Protein AF-0000000087553333 (afdb_homodimer)

InterPro domains:
  IPR002347 Short-chain dehydrogenase/reductase SDR [PF00106] (8-199)
  IPR002347 Short-chain dehydrogenase/reductase SDR [PR00080] (83-94)
  IPR002347 Short-chain dehydrogenase/reductase SDR [PR00080] (135-143)
  IPR002347 Short-chain dehydrogenase/reductase SDR [PR00080] (155-174)
  IPR002347 Short-chain dehydrogenase/reductase SDR [PR00081] (9-26)
  IPR002347 Short-chain dehydrogenase/reductase SDR [PR00081] (83-94)
  IPR002347 Short-chain dehydrogenase/reductase SDR [PR00081] (129-145)
  IPR002347 Short-chain dehydrogenase/reductase SDR [PR00081] (155-174)
  IPR002347 Short-chain dehydrogenase/reductase SDR [PR00081] (176-193)
  IPR020904 Short-chain dehydrogenase/reductase, conserved site [PS00061] (142-170)
  IPR036291 NAD(P)-binding domain superfamily [SSF51735] (5-222)

Organism: NCBI:txid2305228

Radius of gyration: 23.58 Å; Cα contacts (8 Å, |Δi|>4): 1112; chains: 2; bounding box: 52×74×51 Å

pLDDT: mean 94.12, std 8.1, range [45.5, 98.94]

Secondary structure (DSSP, 8-state):
--TTTTT-EEEESS-SSHHHHHHHHHHHHTT-EEEEEES-HHHHHHHHHHHTTT-S-EEEEE--TT-HHHHHHHHHHHHHHHS---EEEE---------TTT--HHHHHHHIIIIIIHHHHHHHHHHHHHHHHT-EEEEE--GGGT---TT-HHHHHHHHHHHHHHHHHHHHHGGGT-EEEEEEE--B-SS-TT----GGGTTSBPHHHHHHHHHHHHHS-TT----EEEE--SS---/--TTTTT-EEEESS-SSHHHHHHHHHHHHTT-EEEEEES-HHHHHHHHHHHTTT-S-EEEEE--TT-HHHHHHHHHHHHHHHS---EEEE---------TTT--HHHHHHHIIIIIIHHHHHHHHHHHHHHHHT-EEEEE--GGGT---TT-HHHHHHHHHHHHHHHHHHHHHGGGT-EEEEEEE--B-SS-TT----GGGTTSBPHHHHHHHHHHHHHS-TT----EEEE--SS---

Foldseek 3Di:
DPPVQALAEEEEEPLLWFLNVLLLLLSLLVHYQYEYEDADPVSQVVSQVVSVVSPVSYHYAHAQLLDLVRLLVSLVVRCVRSVAHAEYEYEWAAADFAAPVPQDPVNLCRGQSGLAVSLVSNCVNCVVRNLVNLHEYEYEAAVLLVDPDHSRVSNSVSRVNNLVVQLVVQVVCVVSNYATAYEHEYDEQICGPNDHGDPVCVQWHYSNNSNVVVVVQSPDDSVDGNRYHYHTRPDPDD/DPPVQALAEEEEEPLLWFLNVLLLLLSLLVHYQYEYEDADPVSQVVSQVVSVVSPVSYHYAHAQLLDLVRLLVSQVVRCVRSVAHAEYEYEWAAADFAAPVPQDPVNLCRGQSGLAVSLVSNCVNCVVRNLVNLHEYEYEAAVLLVDPDHSRVSNSVSRVNNLVVQLVVQVVCVVSNYATAYEHEYDEQICGPNDHGDPVCVQWHYSNNSNVVVVVQSPDDSVDGNRYHYHTRPDPDD

Structure (mmCIF, N/CA/C/O backbone):
data_AF-0000000087553333-model_v1
#
loop_
_entity.id
_entity.type
_entity.pdbx_description
1 polymer 'SDR family oxidoreductase'
#
loop_
_atom_site.group_PDB
_atom_site.id
_atom_site.type_symbol
_atom_site.label_atom_id
_atom_site.label_alt_id
_atom_site.label_comp_id
_atom_site.label_asym_id
_atom_site.label_entity_id
_atom_site.label_seq_id
_atom_site.pdbx_PDB_ins_code
_atom_site.Cartn_x
_atom_site.Cartn_y
_atom_site.Cartn_z
_atom_site.occupancy
_atom_site.B_iso_or_equiv
_atom_site.auth_seq_id
_atom_site.auth_comp_id
_atom_site.auth_asym_id
_atom_site.auth_atom_id
_atom_site.pdbx_PDB_model_num
ATOM 1 N N . MET A 1 1 ? -0.282 39.25 6.809 1 45.62 1 MET A N 1
ATOM 2 C CA . MET A 1 1 ? -0.593 37.875 7.137 1 45.62 1 MET A CA 1
ATOM 3 C C . MET A 1 1 ? -1.975 37.469 6.621 1 45.62 1 MET A C 1
ATOM 5 O O . MET A 1 1 ? -2.908 38.281 6.668 1 45.62 1 MET A O 1
ATOM 9 N N . ASN A 1 2 ? -2.066 36.531 5.566 1 55 2 ASN A N 1
ATOM 10 C CA . ASN A 1 2 ? -3.381 36.281 4.988 1 55 2 ASN A CA 1
ATOM 11 C C . ASN A 1 2 ? -4.391 35.875 6.062 1 55 2 ASN A C 1
ATOM 13 O O . ASN A 1 2 ? -4.172 34.938 6.812 1 55 2 ASN A O 1
ATOM 17 N N . GLY A 1 3 ? -5.234 36.781 6.453 1 69.81 3 GLY A N 1
ATOM 18 C CA . GLY A 1 3 ? -6.258 36.719 7.488 1 69.81 3 GLY A CA 1
ATOM 19 C C . GLY A 1 3 ? -7.004 35.406 7.523 1 69.81 3 GLY A C 1
ATOM 20 O O . GLY A 1 3 ? -7.496 35 8.578 1 69.81 3 GLY A O 1
ATOM 21 N N . MET A 1 4 ? -6.918 34.625 6.441 1 77.81 4 MET A N 1
ATOM 22 C CA . MET A 1 4 ? -7.719 33.406 6.352 1 77.81 4 MET A CA 1
ATOM 23 C C . MET A 1 4 ? -7.062 32.281 7.125 1 77.81 4 MET A C 1
ATOM 25 O O . MET A 1 4 ? -7.75 31.391 7.633 1 77.81 4 MET A O 1
ATOM 29 N N . LEU A 1 5 ? -5.773 32.312 7.367 1 89.62 5 LEU A N 1
ATOM 30 C CA . LEU A 1 5 ? -5.051 31.203 7.992 1 89.62 5 LEU A CA 1
ATOM 31 C C . LEU A 1 5 ? -4.754 31.516 9.461 1 89.62 5 LEU A C 1
ATOM 33 O O . LEU A 1 5 ? -4.305 30.641 10.203 1 89.62 5 LEU A O 1
ATOM 37 N N . LYS A 1 6 ? -5.078 32.75 9.82 1 88.19 6 LYS A N 1
ATOM 38 C CA . LYS A 1 6 ? -4.793 33.125 11.195 1 88.19 6 LYS A CA 1
ATOM 39 C C . LYS A 1 6 ? -5.645 32.344 12.18 1 88.19 6 LYS A C 1
ATOM 41 O O . LYS A 1 6 ? -6.832 32.125 11.938 1 88.19 6 LYS A O 1
ATOM 46 N N . ASN A 1 7 ? -5.074 31.859 13.297 1 89.25 7 ASN A N 1
ATOM 47 C CA . ASN A 1 7 ? -5.684 31.141 14.414 1 89.25 7 ASN A CA 1
ATOM 48 C C . ASN A 1 7 ? -6.062 29.703 14.023 1 89.25 7 ASN A C 1
ATOM 50 O O . ASN A 1 7 ? -6.871 29.062 14.695 1 89.25 7 ASN A O 1
ATOM 54 N N . LYS A 1 8 ? -5.613 29.297 12.805 1 97.69 8 LYS A N 1
ATOM 55 C CA . LYS A 1 8 ? -5.793 27.891 12.453 1 97.69 8 LYS A CA 1
ATOM 56 C C . LYS A 1 8 ? -4.707 27.031 13.078 1 97.69 8 LYS A C 1
ATOM 58 O O . LYS A 1 8 ? -3.666 27.531 13.5 1 97.69 8 LYS A O 1
ATOM 63 N N . VAL A 1 9 ? -5 25.75 13.242 1 98.75 9 VAL A N 1
ATOM 64 C CA . VAL A 1 9 ? -4.102 24.812 13.898 1 98.75 9 VAL A CA 1
ATOM 65 C C . VAL A 1 9 ? -3.818 23.625 12.977 1 98.75 9 VAL A C 1
ATOM 67 O O . VAL A 1 9 ? -4.738 23.062 12.375 1 98.75 9 VAL A O 1
ATOM 70 N N . ALA A 1 10 ? -2.521 23.266 12.883 1 98.88 10 ALA A N 1
ATOM 71 C CA . ALA A 1 10 ? -2.107 22.125 12.07 1 98.88 10 ALA A CA 1
ATOM 72 C C . ALA A 1 10 ? -1.373 21.094 12.914 1 98.88 10 ALA A C 1
ATOM 74 O O . ALA A 1 10 ? -0.701 21.438 13.891 1 98.88 10 ALA A O 1
ATOM 75 N N . TYR A 1 11 ? -1.545 19.844 12.594 1 98.94 11 TYR A N 1
ATOM 76 C CA . TYR A 1 11 ? -0.734 18.734 13.102 1 98.94 11 TYR A CA 1
ATOM 77 C C . TYR A 1 11 ? 0.062 18.094 11.977 1 98.94 11 TYR A C 1
ATOM 79 O O . TYR A 1 11 ? -0.5 17.719 10.938 1 98.94 11 TYR A O 1
ATOM 87 N N . ILE A 1 12 ? 1.366 17.984 12.133 1 98.94 12 ILE A N 1
ATOM 88 C CA . ILE A 1 12 ? 2.268 17.453 11.125 1 98.94 12 ILE A CA 1
ATOM 89 C C . ILE A 1 12 ? 3.057 16.281 11.711 1 98.94 12 ILE A C 1
ATOM 91 O O . ILE A 1 12 ? 3.768 16.438 12.703 1 98.94 12 ILE A O 1
ATOM 95 N N . THR A 1 13 ? 2.949 15.102 11.078 1 98.88 13 THR A N 1
ATOM 96 C CA . THR A 1 13 ? 3.777 13.977 11.5 1 98.88 13 THR A CA 1
ATOM 97 C C . THR A 1 13 ? 5.148 14.039 10.836 1 98.88 13 THR A C 1
ATOM 99 O O . THR A 1 13 ? 5.27 14.477 9.688 1 98.88 13 THR A O 1
ATOM 102 N N . GLY A 1 14 ? 6.164 13.555 11.578 1 97.69 14 GLY A N 1
ATOM 103 C CA . GLY A 1 14 ? 7.516 13.617 11.039 1 97.69 14 GLY A CA 1
ATOM 104 C C . GLY A 1 14 ? 8.016 15.039 10.844 1 97.69 14 GLY A C 1
ATOM 105 O O . GLY A 1 14 ? 8.562 15.367 9.781 1 97.69 14 GLY A O 1
ATOM 106 N N . GLY A 1 15 ? 7.789 15.922 11.805 1 96.88 15 GLY A N 1
ATOM 107 C CA . GLY A 1 15 ? 8.055 17.328 11.617 1 96.88 15 GLY A CA 1
ATOM 108 C C . GLY A 1 15 ? 9.398 17.766 12.164 1 96.88 15 GLY A C 1
ATOM 109 O O . GLY A 1 15 ? 9.688 18.969 12.25 1 96.88 15 GLY A O 1
ATOM 110 N N . THR A 1 16 ? 10.32 16.797 12.578 1 96 16 THR A N 1
ATOM 111 C CA . THR A 1 16 ? 11.547 17.156 13.273 1 96 16 THR A CA 1
ATOM 112 C C . THR A 1 16 ? 12.641 17.531 12.289 1 96 16 THR A C 1
ATOM 114 O O . THR A 1 16 ? 13.641 18.141 12.664 1 96 16 THR A O 1
ATOM 117 N N . LYS A 1 17 ? 12.523 17.125 11.039 1 93.44 17 LYS A N 1
ATOM 118 C CA . LYS A 1 17 ? 13.531 17.422 10.031 1 93.44 17 LYS A CA 1
ATOM 119 C C . LYS A 1 17 ? 12.945 17.344 8.625 1 93.44 17 LYS A C 1
ATOM 121 O O . LYS A 1 17 ? 11.766 17.016 8.461 1 93.44 17 LYS A O 1
ATOM 126 N N . GLY A 1 18 ? 13.734 17.812 7.703 1 94 18 GLY A N 1
ATOM 127 C CA . GLY A 1 18 ? 13.398 17.609 6.301 1 94 18 GLY A CA 1
ATOM 128 C C . GLY A 1 18 ? 12.117 18.312 5.887 1 94 18 GLY A C 1
ATOM 129 O O . GLY A 1 18 ? 11.914 19.484 6.195 1 94 18 GLY A O 1
ATOM 130 N N . ILE A 1 19 ? 11.328 17.609 5.137 1 94.62 19 ILE A N 1
ATOM 131 C CA . ILE A 1 19 ? 10.102 18.156 4.547 1 94.62 19 ILE A CA 1
ATOM 132 C C . ILE A 1 19 ? 9.164 18.641 5.652 1 94.62 19 ILE A C 1
ATOM 134 O O . ILE A 1 19 ? 8.664 19.75 5.605 1 94.62 19 ILE A O 1
ATOM 138 N N . GLY A 1 20 ? 8.969 17.766 6.684 1 97.38 20 GLY A N 1
ATOM 139 C CA . GLY A 1 20 ? 8.07 18.109 7.773 1 97.38 20 GLY A CA 1
ATOM 140 C C . GLY A 1 20 ? 8.477 19.375 8.516 1 97.38 20 GLY A C 1
ATOM 141 O O . GLY A 1 20 ? 7.637 20.203 8.844 1 97.38 20 GLY A O 1
ATOM 142 N N . PHE A 1 21 ? 9.75 19.469 8.758 1 97.31 21 PHE A N 1
ATOM 143 C CA . PHE A 1 21 ? 10.273 20.656 9.414 1 97.31 21 PHE A CA 1
ATOM 144 C C . PHE A 1 21 ? 10.039 21.906 8.562 1 97.31 21 PHE A C 1
ATOM 146 O O . PHE A 1 21 ? 9.617 22.938 9.078 1 97.31 21 PHE A O 1
ATOM 153 N N . GLY A 1 22 ? 10.336 21.797 7.273 1 96.56 22 GLY A N 1
ATOM 154 C CA . GLY A 1 22 ? 10.133 22.906 6.352 1 96.56 22 GLY A CA 1
ATOM 155 C C . GLY A 1 22 ? 8.68 23.359 6.277 1 96.56 22 GLY A C 1
ATOM 156 O O . GLY A 1 22 ? 8.406 24.562 6.273 1 96.56 22 GLY A O 1
ATOM 157 N N . ILE A 1 23 ? 7.762 22.391 6.227 1 97.69 23 ILE A N 1
ATOM 158 C CA . ILE A 1 23 ? 6.34 22.719 6.199 1 97.69 23 ILE A CA 1
ATOM 159 C C . ILE A 1 23 ? 5.949 23.438 7.496 1 97.69 23 ILE A C 1
ATOM 161 O O . ILE A 1 23 ? 5.277 24.469 7.473 1 97.69 23 ILE A O 1
ATOM 165 N N . THR A 1 24 ? 6.398 22.875 8.641 1 98.25 24 THR A N 1
ATOM 166 C CA . THR A 1 24 ? 6.09 23.453 9.945 1 98.25 24 THR A CA 1
ATOM 167 C C . THR A 1 24 ? 6.551 24.906 10.008 1 98.25 24 THR A C 1
ATOM 169 O O . THR A 1 24 ? 5.785 25.797 10.398 1 98.25 24 THR A O 1
ATOM 172 N N . LYS A 1 25 ? 7.75 25.141 9.586 1 97.88 25 LYS A N 1
ATOM 173 C CA . LYS A 1 25 ? 8.336 26.469 9.594 1 97.88 25 LYS A CA 1
ATOM 174 C C . LYS A 1 25 ? 7.473 27.453 8.812 1 97.88 25 LYS A C 1
ATOM 176 O O . LYS A 1 25 ? 7.113 28.531 9.32 1 97.88 25 LYS A O 1
ATOM 181 N N . VAL A 1 26 ? 7.129 27.094 7.59 1 97.38 26 VAL A N 1
ATOM 182 C CA . VAL A 1 26 ? 6.402 28 6.699 1 97.38 26 VAL A CA 1
ATOM 183 C C . VAL A 1 26 ? 5 28.25 7.25 1 97.38 26 VAL A C 1
ATOM 185 O O . VAL A 1 26 ? 4.484 29.375 7.176 1 97.38 26 VAL A O 1
ATOM 188 N N . LEU A 1 27 ? 4.348 27.219 7.828 1 98 27 LEU A N 1
ATOM 189 C CA . LEU A 1 27 ? 3.02 27.391 8.398 1 98 27 LEU A CA 1
ATOM 190 C C . LEU A 1 27 ? 3.061 28.344 9.586 1 98 27 LEU A C 1
ATOM 192 O O . LEU A 1 27 ? 2.199 29.219 9.711 1 98 27 LEU A O 1
ATOM 196 N N . LEU A 1 28 ? 4.09 28.219 10.461 1 97.44 28 LEU A N 1
ATOM 197 C CA . LEU A 1 28 ? 4.262 29.109 11.602 1 97.44 28 LEU A CA 1
ATOM 198 C C . LEU A 1 28 ? 4.441 30.547 11.125 1 97.44 28 LEU A C 1
ATOM 200 O O . LEU A 1 28 ? 3.834 31.469 11.68 1 97.44 28 LEU A O 1
ATOM 204 N N . GLU A 1 29 ? 5.199 30.688 10.094 1 96.25 29 GLU A N 1
ATOM 205 C CA . GLU A 1 29 ? 5.465 32 9.539 1 96.25 29 GLU A CA 1
ATOM 206 C C . GLU A 1 29 ? 4.195 32.625 8.969 1 96.25 29 GLU A C 1
ATOM 208 O O . GLU A 1 29 ? 4.117 33.844 8.797 1 96.25 29 GLU A O 1
ATOM 213 N N . ASN A 1 30 ? 3.215 31.828 8.695 1 95.88 30 ASN A N 1
ATOM 214 C CA . ASN A 1 30 ? 1.958 32.312 8.133 1 95.88 30 ASN A CA 1
ATOM 215 C C . ASN A 1 30 ? 0.86 32.375 9.188 1 95.88 30 ASN A C 1
ATOM 217 O O . ASN A 1 30 ? -0.324 32.469 8.859 1 95.88 30 ASN A O 1
ATOM 221 N N . GLY A 1 31 ? 1.227 32.25 10.477 1 96 31 GLY A N 1
ATOM 222 C CA . GLY A 1 31 ? 0.316 32.5 11.578 1 96 31 GLY A CA 1
ATOM 223 C C . GLY A 1 31 ? -0.474 31.297 12.016 1 96 31 GLY A C 1
ATOM 224 O O . GLY A 1 31 ? -1.429 31.406 12.781 1 96 31 GLY A O 1
ATOM 225 N N . ILE A 1 32 ? -0.147 30.156 11.492 1 97.94 32 ILE A N 1
ATOM 226 C CA . ILE A 1 32 ? -0.796 28.906 11.891 1 97.94 32 ILE A CA 1
ATOM 227 C C . ILE A 1 32 ? -0.095 28.328 13.117 1 97.94 32 ILE A C 1
ATOM 229 O O . ILE A 1 32 ? 1.137 28.328 13.188 1 97.94 32 ILE A O 1
ATOM 233 N N . SER A 1 33 ? -0.865 27.938 14.141 1 98.62 33 SER A N 1
ATOM 234 C CA . SER A 1 33 ? -0.304 27.141 15.227 1 98.62 33 SER A CA 1
ATOM 235 C C . SER A 1 33 ? -0.023 25.719 14.773 1 98.62 33 SER A C 1
ATOM 237 O O . SER A 1 33 ? -0.832 25.109 14.07 1 98.62 33 SER A O 1
ATOM 239 N N . VAL A 1 34 ? 1.156 25.188 15.172 1 98.88 34 VAL A N 1
ATOM 240 C CA . VAL A 1 34 ? 1.531 23.906 14.617 1 98.88 34 VAL A CA 1
ATOM 241 C C . VAL A 1 34 ? 1.974 22.969 15.734 1 98.88 34 VAL A C 1
ATOM 243 O O . VAL A 1 34 ? 2.855 23.297 16.531 1 98.88 34 VAL A O 1
ATOM 246 N N . ALA A 1 35 ? 1.304 21.844 15.859 1 98.94 35 ALA A N 1
ATOM 247 C CA . ALA A 1 35 ? 1.865 20.688 16.531 1 98.94 35 ALA A CA 1
ATOM 248 C C . ALA A 1 35 ? 2.57 19.766 15.547 1 98.94 35 ALA A C 1
ATOM 250 O O . ALA A 1 35 ? 2.076 19.531 14.438 1 98.94 35 ALA A O 1
ATOM 251 N N . PHE A 1 36 ? 3.76 19.312 15.914 1 98.88 36 PHE A N 1
ATOM 252 C CA . PHE A 1 36 ? 4.453 18.344 15.086 1 98.88 36 PHE A CA 1
ATOM 253 C C . PHE A 1 36 ? 4.938 17.172 15.922 1 98.88 36 PHE A C 1
ATOM 255 O O . PHE A 1 36 ? 5.082 17.281 17.141 1 98.88 36 PHE A O 1
ATOM 262 N N . SER A 1 37 ? 5.141 16.031 15.258 1 98.69 37 SER A N 1
ATOM 263 C CA . SER A 1 37 ? 5.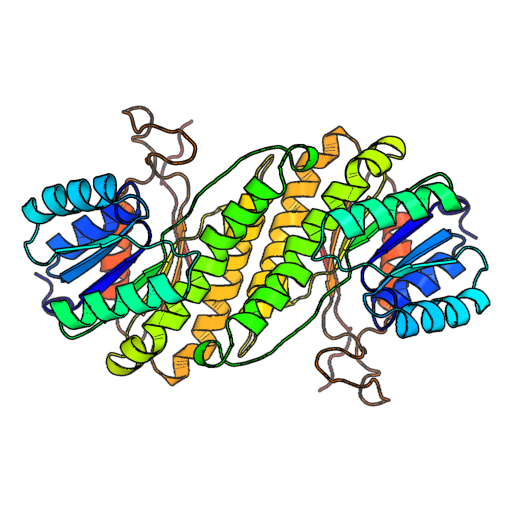582 14.859 16.016 1 98.69 37 SER A CA 1
ATOM 264 C C . SER A 1 37 ? 6.836 14.25 15.398 1 98.69 37 SER A C 1
ATOM 266 O O . SER A 1 37 ? 7.172 14.531 14.242 1 98.69 37 SER A O 1
ATOM 268 N N . GLY A 1 38 ? 7.535 13.531 16.172 1 98.12 38 GLY A N 1
ATOM 269 C CA . GLY A 1 38 ? 8.664 12.664 15.859 1 98.12 38 GLY A CA 1
ATOM 270 C C . GLY A 1 38 ? 8.875 11.57 16.891 1 98.12 38 GLY A C 1
ATOM 271 O O . GLY A 1 38 ? 8.289 11.609 17.969 1 98.12 38 GLY A O 1
ATOM 272 N N . ARG A 1 39 ? 9.672 10.648 16.625 1 96.44 39 ARG A N 1
ATOM 273 C CA . ARG A 1 39 ? 9.781 9.453 17.453 1 96.44 39 ARG A CA 1
ATOM 274 C C . ARG A 1 39 ? 10.766 9.664 18.594 1 96.44 39 ARG A C 1
ATOM 276 O O . ARG A 1 39 ? 10.609 9.078 19.672 1 96.44 39 ARG A O 1
ATOM 283 N N . LYS A 1 40 ? 11.781 10.383 18.344 1 96.75 40 LYS A N 1
ATOM 284 C CA . LYS A 1 40 ? 12.852 10.547 19.328 1 96.75 40 LYS A CA 1
ATOM 285 C C . LYS A 1 40 ? 12.664 11.836 20.125 1 96.75 40 LYS A C 1
ATOM 287 O O . LYS A 1 40 ? 12.648 12.93 19.547 1 96.75 40 LYS A O 1
ATOM 292 N N . LYS A 1 41 ? 12.648 11.688 21.406 1 98.19 41 LYS A N 1
ATOM 293 C CA . LYS A 1 41 ? 12.398 12.812 22.297 1 98.19 41 LYS A CA 1
ATOM 294 C C . LYS A 1 41 ? 13.406 13.938 22.062 1 98.19 41 LYS A C 1
ATOM 296 O O . LYS A 1 41 ? 13.031 15.102 21.922 1 98.19 41 LYS A O 1
ATOM 301 N N . ASP A 1 42 ? 14.656 13.578 21.953 1 98.44 42 ASP A N 1
ATOM 302 C CA . ASP A 1 42 ? 15.703 14.586 21.797 1 98.44 42 ASP A CA 1
ATOM 303 C C . ASP A 1 42 ? 15.516 15.375 20.5 1 98.44 42 ASP A C 1
ATOM 305 O O . ASP A 1 42 ? 15.703 16.594 20.484 1 98.44 42 ASP A O 1
ATOM 309 N N . ASP A 1 43 ? 15.211 14.68 19.422 1 97.94 43 ASP A N 1
ATOM 310 C CA . ASP A 1 43 ? 14.984 15.328 18.141 1 97.94 43 ASP A CA 1
ATOM 311 C C . ASP A 1 43 ? 13.781 16.266 18.188 1 97.94 43 ASP A C 1
ATOM 313 O O . ASP A 1 43 ? 13.805 17.344 17.609 1 97.94 43 ASP A O 1
ATOM 317 N N . VAL A 1 44 ? 12.727 15.859 18.891 1 98.62 44 VAL A N 1
ATOM 318 C CA . VAL A 1 44 ? 11.5 16.641 19 1 98.62 44 VAL A CA 1
ATOM 319 C C . VAL A 1 44 ? 11.773 17.922 19.781 1 98.62 44 VAL A C 1
ATOM 321 O O . VAL A 1 44 ? 11.391 19.016 19.344 1 98.62 44 VAL A O 1
ATOM 324 N N . GLU A 1 45 ? 12.445 17.828 20.875 1 98.44 45 GLU A N 1
ATOM 325 C CA . GLU A 1 45 ? 12.742 18.984 21.703 1 98.44 45 GLU A CA 1
ATOM 326 C C . GLU A 1 45 ? 13.648 19.969 20.969 1 98.44 45 GLU A C 1
ATOM 328 O O . GLU A 1 45 ? 13.438 21.188 21.031 1 98.44 45 GLU A O 1
ATOM 333 N N . LYS A 1 46 ? 14.641 19.422 20.297 1 98.38 46 LYS A N 1
ATOM 334 C CA . LYS A 1 46 ? 15.555 20.266 19.531 1 98.38 46 LYS A CA 1
ATOM 335 C C . LYS A 1 46 ? 14.805 21.016 18.438 1 98.38 46 LYS A C 1
ATOM 337 O O . LYS A 1 46 ? 15 22.219 18.25 1 98.38 46 LYS A O 1
ATOM 342 N N . ALA A 1 47 ? 13.984 20.297 17.688 1 98.38 47 ALA A N 1
ATOM 343 C CA . ALA A 1 47 ? 13.211 20.922 16.625 1 98.38 47 ALA A CA 1
ATOM 344 C C . ALA A 1 47 ? 12.258 21.984 17.172 1 98.38 47 ALA A C 1
ATOM 346 O O . ALA A 1 47 ? 12.102 23.047 16.578 1 98.38 47 ALA A O 1
ATOM 347 N N . GLU A 1 48 ? 11.578 21.672 18.25 1 98.5 48 GLU A N 1
ATOM 348 C CA . GLU A 1 48 ? 10.648 22.609 18.859 1 98.5 48 GLU A CA 1
ATOM 349 C C . GLU A 1 48 ? 11.359 23.922 19.234 1 98.5 48 GLU A C 1
ATOM 351 O O . GLU A 1 48 ? 10.844 25 18.969 1 98.5 48 GLU A O 1
ATOM 356 N N . GLN A 1 49 ? 12.516 23.797 19.844 1 98.31 49 GLN A N 1
ATOM 357 C CA . GLN A 1 49 ? 13.281 24.969 20.234 1 98.31 49 GLN A CA 1
ATOM 358 C C . GLN A 1 49 ? 13.672 25.812 19.016 1 98.31 49 GLN A C 1
ATOM 360 O O . GLN A 1 49 ? 13.57 27.031 19.047 1 98.31 49 GLN A O 1
ATOM 365 N N . GLU A 1 50 ? 14.133 25.141 18 1 98.06 50 GLU A N 1
ATOM 366 C CA . GLU A 1 50 ? 14.516 25.828 16.766 1 98.06 50 GLU A CA 1
ATOM 367 C C . GLU A 1 50 ? 13.312 26.547 16.156 1 98.06 50 GLU A C 1
ATOM 369 O O . GLU A 1 50 ? 13.445 27.672 15.664 1 98.06 50 GLU A O 1
ATOM 374 N N . LEU A 1 51 ? 12.164 25.953 16.188 1 98.12 51 LEU A N 1
ATOM 375 C CA . LEU A 1 51 ? 10.961 26.453 15.531 1 98.12 51 LEU A CA 1
ATOM 376 C C . LEU A 1 51 ? 10.367 27.625 16.312 1 98.12 51 LEU A C 1
ATOM 378 O O . LEU A 1 51 ? 9.625 28.438 15.758 1 98.12 51 LEU A O 1
ATOM 382 N N . LYS A 1 52 ? 10.68 27.734 17.625 1 97.62 52 LYS A N 1
ATOM 383 C CA . LYS A 1 52 ? 10.164 28.797 18.469 1 97.62 52 LYS A CA 1
ATOM 384 C C . LYS A 1 52 ? 10.68 30.156 18 1 97.62 52 LYS A C 1
ATOM 386 O O . LYS A 1 52 ? 10.102 31.203 18.328 1 97.62 52 LYS A O 1
ATOM 391 N N . GLN A 1 53 ? 11.75 30.156 17.25 1 97.06 53 GLN A N 1
ATOM 392 C CA . GLN A 1 53 ? 12.273 31.406 16.703 1 97.06 53 GLN A CA 1
ATOM 393 C C . GLN A 1 53 ? 11.305 32.031 15.711 1 97.06 53 GLN A C 1
ATOM 395 O O . GLN A 1 53 ? 11.336 33.25 15.477 1 97.06 53 GLN A O 1
ATOM 400 N N . TYR A 1 54 ? 10.43 31.172 15.141 1 95.62 54 TYR A N 1
ATOM 401 C CA . TYR A 1 54 ? 9.484 31.656 14.133 1 95.62 54 TYR A CA 1
ATOM 402 C C . TYR A 1 54 ? 8.133 31.969 14.766 1 95.62 54 TYR A C 1
ATOM 404 O O . TYR A 1 54 ? 7.414 32.844 14.289 1 95.62 54 TYR A O 1
ATOM 412 N N . SER A 1 55 ? 7.723 31.188 15.766 1 96.19 55 SER A N 1
ATOM 413 C CA . SER A 1 55 ? 6.48 31.406 16.5 1 96.19 55 SER A CA 1
ATOM 414 C C . SER A 1 55 ? 6.465 30.625 17.812 1 96.19 55 SER A C 1
ATOM 416 O O . SER A 1 55 ? 6.922 29.469 17.844 1 96.19 55 SER A O 1
ATOM 418 N N . GLU A 1 56 ? 5.84 31.156 18.828 1 96.56 56 GLU A N 1
ATOM 419 C CA . GLU A 1 56 ? 5.676 30.469 20.094 1 96.56 56 GLU A CA 1
ATOM 420 C C . GLU A 1 56 ? 4.547 29.438 20.031 1 96.56 56 GLU A C 1
ATOM 422 O O . GLU A 1 56 ? 4.406 28.609 20.922 1 96.56 56 GLU A O 1
ATOM 427 N N . HIS A 1 57 ? 3.797 29.5 18.953 1 97.75 57 HIS A N 1
ATOM 428 C CA . HIS A 1 57 ? 2.641 28.625 18.812 1 97.75 57 HIS A CA 1
ATOM 429 C C . HIS A 1 57 ? 3.023 27.297 18.156 1 97.75 57 HIS A C 1
ATOM 431 O O . HIS A 1 57 ? 2.396 26.891 17.172 1 97.75 57 HIS A O 1
ATOM 437 N N . VAL A 1 58 ? 4.035 26.719 18.703 1 98.69 58 VAL A N 1
ATOM 438 C CA . VAL A 1 58 ? 4.531 25.438 18.219 1 98.69 58 VAL A CA 1
ATOM 439 C C . VAL A 1 58 ? 4.586 24.438 19.375 1 98.69 58 VAL A C 1
ATOM 441 O O . VAL A 1 58 ? 4.902 24.797 20.516 1 98.69 58 VAL A O 1
ATOM 444 N N . LEU A 1 59 ? 4.188 23.188 19.141 1 98.81 59 LEU A N 1
ATOM 445 C CA . LEU A 1 59 ? 4.191 22.109 20.109 1 98.81 59 LEU A CA 1
ATOM 446 C C . LEU A 1 59 ? 4.832 20.844 19.531 1 98.81 59 LEU A C 1
ATOM 448 O O . LEU A 1 59 ? 4.363 20.328 18.516 1 98.81 59 LEU A O 1
ATOM 452 N N . GLY A 1 60 ? 5.977 20.438 20.156 1 98.88 60 GLY A N 1
ATOM 453 C CA . GLY A 1 60 ? 6.578 19.156 19.797 1 98.88 60 GLY A CA 1
ATOM 454 C C . GLY A 1 60 ? 5.996 18 20.578 1 98.88 60 GLY A C 1
ATOM 455 O O . GLY A 1 60 ? 5.812 18.078 21.797 1 98.88 60 GLY A O 1
ATOM 456 N N . ILE A 1 61 ? 5.672 16.859 19.891 1 98.88 61 ILE A N 1
ATOM 457 C CA . ILE A 1 61 ? 5.062 15.695 20.5 1 98.88 61 ILE A CA 1
ATOM 458 C C . ILE A 1 61 ? 5.852 14.438 20.125 1 98.88 61 ILE A C 1
ATOM 460 O O . ILE A 1 61 ? 6.156 14.219 18.953 1 98.88 61 ILE A O 1
ATOM 464 N N . VAL A 1 62 ? 6.23 13.633 21.094 1 98.69 62 VAL A N 1
ATOM 465 C CA . VAL A 1 62 ? 6.812 12.328 20.828 1 98.69 62 VAL A CA 1
ATOM 466 C C . VAL A 1 62 ? 5.711 11.344 20.438 1 98.69 62 VAL A C 1
ATOM 468 O O . VAL A 1 62 ? 4.805 11.07 21.234 1 98.69 62 VAL A O 1
ATOM 471 N N . SER A 1 63 ? 5.762 10.859 19.234 1 98.5 63 SER A N 1
ATOM 472 C CA . SER A 1 63 ? 4.746 9.945 18.719 1 98.5 63 SER A CA 1
ATOM 473 C C . SER A 1 63 ? 5.297 9.078 17.594 1 98.5 63 SER A C 1
ATOM 475 O O . SER A 1 63 ? 6.074 9.555 16.766 1 98.5 63 SER A O 1
ATOM 477 N N . ASP A 1 64 ? 4.996 7.84 17.641 1 98.62 64 ASP A N 1
ATOM 478 C CA . ASP A 1 64 ? 5.238 6.895 16.562 1 98.62 64 ASP A CA 1
ATOM 479 C C . ASP A 1 64 ? 3.953 6.609 15.789 1 98.62 64 ASP A C 1
ATOM 481 O O . ASP A 1 64 ? 3.014 6.02 16.328 1 98.62 64 ASP A O 1
ATOM 485 N N . VAL A 1 65 ? 3.969 7.02 14.492 1 98.75 65 VAL A N 1
ATOM 486 C CA . VAL A 1 65 ? 2.746 6.926 13.695 1 98.75 65 VAL A CA 1
ATOM 487 C C . VAL A 1 65 ? 2.344 5.465 13.539 1 98.75 65 VAL A C 1
ATOM 489 O O . VAL A 1 65 ? 1.218 5.164 13.133 1 98.75 65 VAL A O 1
ATOM 492 N N . ARG A 1 66 ? 3.199 4.508 13.867 1 98.44 66 ARG A N 1
ATOM 493 C CA . ARG A 1 66 ? 2.895 3.084 13.781 1 98.44 66 ARG A CA 1
ATOM 494 C C . ARG A 1 66 ? 1.986 2.65 14.93 1 98.44 66 ARG A C 1
ATOM 496 O O . ARG A 1 66 ? 1.498 1.519 14.945 1 98.44 66 ARG A O 1
ATOM 503 N N . SER A 1 67 ? 1.756 3.508 15.875 1 98.75 67 SER A N 1
ATOM 504 C CA . SER A 1 67 ? 0.862 3.277 17 1 98.75 67 SER A CA 1
ATOM 505 C C . SER A 1 67 ? -0.351 4.199 16.953 1 98.75 67 SER A C 1
ATOM 507 O O . SER A 1 67 ? -0.221 5.414 17.094 1 98.75 67 SER A O 1
ATOM 509 N N . LEU A 1 68 ? -1.554 3.594 16.812 1 98.69 68 LEU A N 1
ATOM 510 C CA . LEU A 1 68 ? -2.783 4.379 16.781 1 98.69 68 LEU A CA 1
ATOM 511 C C . LEU A 1 68 ? -2.99 5.121 18.094 1 98.69 68 LEU A C 1
ATOM 513 O O . LEU A 1 68 ? -3.436 6.273 18.109 1 98.69 68 LEU A O 1
ATOM 517 N N . ASP A 1 69 ? -2.619 4.496 19.172 1 98.69 69 ASP A N 1
ATOM 518 C CA . ASP A 1 69 ? -2.744 5.125 20.484 1 98.69 69 ASP A CA 1
ATOM 519 C C . ASP A 1 69 ? -1.853 6.363 20.578 1 98.69 69 ASP A C 1
ATOM 521 O O . ASP A 1 69 ? -2.242 7.367 21.188 1 98.69 69 ASP A O 1
ATOM 525 N N . ASN A 1 70 ? -0.629 6.273 20.031 1 98.81 70 ASN A N 1
ATOM 526 C CA . ASN A 1 70 ? 0.236 7.445 20 1 98.81 70 ASN A CA 1
ATOM 527 C C . ASN A 1 70 ? -0.412 8.594 19.219 1 98.81 70 ASN A C 1
ATOM 529 O O . ASN A 1 70 ? -0.335 9.75 19.641 1 98.81 70 ASN A O 1
ATOM 533 N N . GLU A 1 71 ? -1.081 8.305 18.141 1 98.75 71 GLU A N 1
ATOM 534 C CA . GLU A 1 71 ? -1.696 9.344 17.328 1 98.75 71 GLU A CA 1
ATOM 535 C C . GLU A 1 71 ? -2.908 9.953 18.016 1 98.75 71 GLU A C 1
ATOM 537 O O . GLU A 1 71 ? -3.125 11.164 17.953 1 98.75 71 GLU A O 1
ATOM 542 N N . TYR A 1 72 ? -3.695 9.102 18.719 1 98.81 72 TYR A N 1
ATOM 543 C CA . TYR A 1 72 ? -4.777 9.656 19.531 1 98.81 72 TYR A CA 1
ATOM 544 C C . TYR A 1 72 ? -4.234 10.625 20.578 1 98.81 72 TYR A C 1
ATOM 546 O O . TYR A 1 72 ? -4.785 11.711 20.766 1 98.81 72 TYR A O 1
ATOM 554 N N . SER A 1 73 ? -3.18 10.242 21.203 1 98.81 73 SER A N 1
ATOM 555 C CA . SER A 1 73 ? -2.564 11.086 22.219 1 98.81 73 SER A CA 1
ATOM 556 C C . SER A 1 73 ? -2.043 12.391 21.609 1 98.81 73 SER A C 1
ATOM 558 O O . SER A 1 73 ? -2.18 13.453 22.219 1 98.81 73 SER A O 1
ATOM 560 N N . ALA A 1 74 ? -1.422 12.281 20.453 1 98.88 74 ALA A N 1
ATOM 561 C CA . ALA A 1 74 ? -0.904 13.469 19.781 1 98.88 74 ALA A CA 1
ATOM 562 C C . ALA A 1 74 ? -2.023 14.461 19.484 1 98.88 74 ALA A C 1
ATOM 564 O O . ALA A 1 74 ? -1.862 15.664 19.688 1 98.88 74 ALA A O 1
ATOM 565 N N . ILE A 1 75 ? -3.184 13.953 19.016 1 98.88 75 ILE A N 1
ATOM 566 C CA . ILE A 1 75 ? -4.324 14.805 18.703 1 98.88 75 ILE A CA 1
ATOM 567 C C . ILE A 1 75 ? -4.863 15.43 20 1 98.88 75 ILE A C 1
ATOM 569 O O . ILE A 1 75 ? -5.1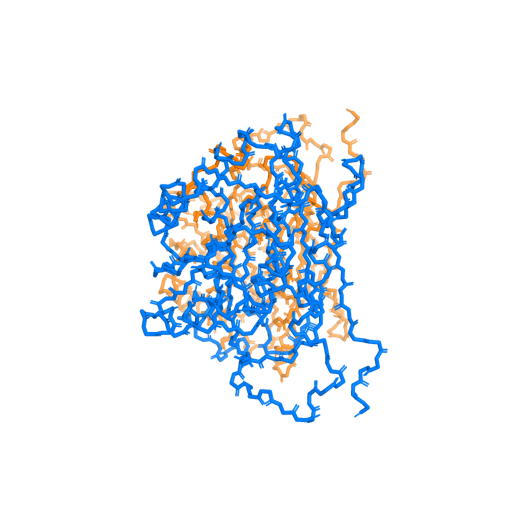8 16.625 20.031 1 98.88 75 ILE A O 1
ATOM 573 N N . GLN A 1 76 ? -4.898 14.625 21 1 98.81 76 GLN A N 1
ATOM 574 C CA . GLN A 1 76 ? -5.371 15.133 22.281 1 98.81 76 GLN A CA 1
ATOM 575 C C . GLN A 1 76 ? -4.488 16.281 22.781 1 98.81 76 GLN A C 1
ATOM 577 O O . GLN A 1 76 ? -4.988 17.312 23.234 1 98.81 76 GLN A O 1
ATOM 582 N N . HIS A 1 77 ? -3.182 16.109 22.75 1 98.81 77 HIS A N 1
ATOM 583 C CA . HIS A 1 77 ? -2.252 17.156 23.156 1 98.81 77 HIS A CA 1
ATOM 584 C C . HIS A 1 77 ? -2.422 18.422 22.328 1 98.81 77 HIS A C 1
ATOM 586 O O . HIS A 1 77 ? -2.316 19.531 22.844 1 98.81 77 HIS A O 1
ATOM 592 N N . THR A 1 78 ? -2.611 18.234 21.016 1 98.88 78 THR A N 1
ATOM 593 C CA . THR A 1 78 ? -2.826 19.344 20.109 1 98.88 78 THR A CA 1
ATOM 594 C C . THR A 1 78 ? -4.062 20.141 20.516 1 98.88 78 THR A C 1
ATOM 596 O O . THR A 1 78 ? -4.02 21.375 20.594 1 98.88 78 THR A O 1
ATOM 599 N N . ILE A 1 79 ? -5.152 19.422 20.828 1 98.81 79 ILE A N 1
ATOM 600 C CA . ILE A 1 79 ? -6.41 20.062 21.203 1 98.81 79 ILE A CA 1
ATOM 601 C C . ILE A 1 79 ? -6.25 20.75 22.562 1 98.81 79 ILE A C 1
ATOM 603 O O . ILE A 1 79 ? -6.746 21.859 22.766 1 98.81 79 ILE A O 1
ATOM 607 N N . GLU A 1 80 ? -5.625 20.094 23.469 1 98.69 80 GLU A N 1
ATOM 608 C CA . GLU A 1 80 ? -5.41 20.672 24.781 1 98.69 80 GLU A CA 1
ATOM 609 C C . GLU A 1 80 ? -4.629 21.984 24.688 1 98.69 80 GLU A C 1
ATOM 611 O O . GLU A 1 80 ? -4.93 22.938 25.406 1 98.69 80 GLU A O 1
ATOM 616 N N . LYS A 1 81 ? -3.67 22.031 23.828 1 98.56 81 LYS A N 1
ATOM 617 C CA . LYS A 1 81 ? -2.795 23.188 23.719 1 98.56 81 LYS A CA 1
ATOM 618 C C . LYS A 1 81 ? -3.461 24.312 22.922 1 98.56 81 LYS A C 1
ATOM 620 O O . LYS A 1 81 ? -3.389 25.484 23.312 1 98.56 81 LYS A O 1
ATOM 625 N N . PHE A 1 82 ? -4.098 23.969 21.828 1 98.44 82 PHE A N 1
ATOM 626 C CA . PHE A 1 82 ? -4.469 25 20.875 1 98.44 82 PHE A CA 1
ATOM 627 C C . PHE A 1 82 ? -5.984 25.094 20.734 1 98.44 82 PHE A C 1
ATOM 629 O O . PHE A 1 82 ? -6.5 26.031 20.109 1 98.44 82 PHE A O 1
ATOM 636 N N . GLY A 1 83 ? -6.77 24.078 21.172 1 98.44 83 GLY A N 1
ATOM 637 C CA . GLY A 1 83 ? -8.219 24.156 21.297 1 98.44 83 GLY A CA 1
ATOM 638 C C . GLY A 1 83 ? -8.945 23.656 20.062 1 98.44 83 GLY A C 1
ATOM 639 O O . GLY A 1 83 ? -10.164 23.5 20.062 1 98.44 83 GLY A O 1
ATOM 640 N N . ARG A 1 84 ? -8.227 23.469 18.969 1 98.12 84 ARG A N 1
ATOM 641 C CA . ARG A 1 84 ? -8.852 23.047 17.719 1 98.12 84 ARG A CA 1
ATOM 642 C C . ARG A 1 84 ? -7.836 22.359 16.812 1 98.12 84 ARG A C 1
ATOM 644 O O . ARG A 1 84 ? -6.641 22.344 17.094 1 98.12 84 ARG A O 1
ATOM 651 N N . LEU A 1 85 ? -8.273 21.797 15.711 1 98.81 85 LEU A N 1
ATOM 652 C CA . LEU A 1 85 ? -7.465 21.188 14.656 1 98.81 85 LEU A CA 1
ATOM 653 C C . LEU A 1 85 ? -8.102 21.406 13.289 1 98.81 85 LEU A C 1
ATOM 655 O O . LEU A 1 85 ? -9.203 20.922 13.023 1 98.81 85 LEU A O 1
ATOM 659 N N . ASP A 1 86 ? -7.387 22.141 12.43 1 98.62 86 ASP A N 1
ATOM 660 C CA . ASP A 1 86 ? -7.93 22.531 11.133 1 98.62 86 ASP A CA 1
ATOM 661 C C . ASP A 1 86 ? -7.27 21.734 10.008 1 98.62 86 ASP A C 1
ATOM 663 O O . ASP A 1 86 ? -7.914 21.406 9.008 1 98.62 86 ASP A O 1
ATOM 667 N N . PHE A 1 87 ? -5.969 21.484 10.133 1 98.69 87 PHE A N 1
ATOM 668 C CA . PHE A 1 87 ? -5.176 20.859 9.07 1 98.69 87 PHE A CA 1
ATOM 669 C C . PHE A 1 87 ? -4.34 19.719 9.625 1 98.69 87 PHE A C 1
ATOM 671 O O . PHE A 1 87 ? -3.785 19.812 10.719 1 98.69 87 PHE A O 1
ATOM 678 N N . VAL A 1 88 ? -4.32 18.641 8.938 1 98.88 88 VAL A N 1
ATOM 679 C CA . VAL A 1 88 ? -3.438 17.516 9.258 1 98.88 88 VAL A CA 1
ATOM 680 C C . VAL A 1 88 ? -2.562 17.188 8.055 1 98.88 88 VAL A C 1
ATOM 682 O O . VAL A 1 88 ? -3.064 17.031 6.938 1 98.88 88 VAL A O 1
ATOM 685 N N . ILE A 1 89 ? -1.264 17.188 8.242 1 98.88 89 ILE A N 1
ATOM 686 C CA . ILE A 1 89 ? -0.296 16.812 7.219 1 98.88 89 ILE A CA 1
ATOM 687 C C . ILE A 1 89 ? 0.418 15.523 7.645 1 98.88 89 ILE A C 1
ATOM 689 O O . ILE A 1 89 ? 1.283 15.547 8.523 1 98.88 89 ILE A O 1
ATOM 693 N N . ALA A 1 90 ? 0.011 14.438 7.07 1 98.81 90 ALA A N 1
ATOM 694 C CA . ALA A 1 90 ? 0.7 13.164 7.27 1 98.81 90 ALA A CA 1
ATOM 695 C C . ALA A 1 90 ? 1.953 13.078 6.402 1 98.81 90 ALA A C 1
ATOM 697 O O . ALA A 1 90 ? 1.871 12.789 5.207 1 98.81 90 ALA A O 1
ATOM 698 N N . ASN A 1 91 ? 3.098 13.258 7.066 1 98.06 91 ASN A N 1
ATOM 699 C CA . ASN A 1 91 ? 4.355 13.43 6.352 1 98.06 91 ASN A CA 1
ATOM 700 C C . ASN A 1 91 ? 5.391 12.391 6.773 1 98.06 91 ASN A C 1
ATOM 702 O O . ASN A 1 91 ? 6.344 12.125 6.039 1 98.06 91 ASN A O 1
ATOM 706 N N . ALA A 1 92 ? 5.203 11.789 7.973 1 97.38 92 ALA A N 1
ATOM 707 C CA . ALA A 1 92 ? 6.18 10.82 8.469 1 97.38 92 ALA A CA 1
ATOM 708 C C . ALA A 1 92 ? 6.434 9.719 7.441 1 97.38 92 ALA A C 1
ATOM 710 O O . ALA A 1 92 ? 5.5 9.227 6.801 1 97.38 92 ALA A O 1
ATOM 711 N N . GLY A 1 93 ? 7.691 9.406 7.25 1 95.81 93 GLY A N 1
ATOM 712 C CA . GLY A 1 93 ? 8.047 8.367 6.297 1 95.81 93 GLY A CA 1
ATOM 713 C C . GLY A 1 93 ? 9.516 7.984 6.344 1 95.81 93 GLY A C 1
ATOM 714 O O . GLY A 1 93 ? 10.328 8.711 6.918 1 95.81 93 GLY A O 1
ATOM 715 N N . LEU A 1 94 ? 9.789 6.887 5.832 1 94.44 94 LEU A N 1
ATOM 716 C CA . LEU A 1 94 ? 11.164 6.434 5.668 1 94.44 94 LEU A CA 1
ATOM 717 C C . LEU A 1 94 ? 11.312 5.609 4.395 1 94.44 94 LEU A C 1
ATOM 719 O O . LEU A 1 94 ? 10.32 5.215 3.783 1 94.44 94 LEU A O 1
ATOM 723 N N . GLY A 1 95 ? 12.562 5.535 3.922 1 94.81 95 GLY A N 1
ATOM 724 C CA . GLY A 1 95 ? 12.883 4.766 2.73 1 94.81 95 GLY A CA 1
ATOM 725 C C . GLY A 1 95 ? 14.07 3.842 2.92 1 94.81 95 GLY A C 1
ATOM 726 O O . GLY A 1 95 ? 15.109 4.254 3.441 1 94.81 95 GLY A O 1
ATOM 727 N N . VAL A 1 96 ? 13.898 2.605 2.646 1 95.06 96 VAL A N 1
ATOM 728 C CA . VAL A 1 96 ? 14.953 1.606 2.518 1 95.06 96 VAL A CA 1
ATOM 729 C C . VAL A 1 96 ? 15 1.079 1.086 1 95.06 96 VAL A C 1
ATOM 731 O O . VAL A 1 96 ? 13.992 0.589 0.568 1 95.06 96 VAL A O 1
ATOM 734 N N . PHE A 1 97 ? 16.109 1.173 0.468 1 95.75 97 PHE A N 1
ATOM 735 C CA . PHE A 1 97 ? 16.219 0.835 -0.947 1 95.75 97 PHE A CA 1
ATOM 736 C C . PHE A 1 97 ? 17.172 -0.334 -1.154 1 95.75 97 PHE A C 1
ATOM 738 O O . PHE A 1 97 ? 18.391 -0.199 -0.952 1 95.75 97 PHE A O 1
ATOM 745 N N . LYS A 1 98 ? 16.641 -1.402 -1.46 1 96.5 98 LYS A N 1
ATOM 746 C CA . LYS A 1 98 ? 17.328 -2.658 -1.72 1 96.5 98 LYS A CA 1
ATOM 747 C C . LYS A 1 98 ? 16.609 -3.477 -2.787 1 96.5 98 LYS A C 1
ATOM 749 O O . LYS A 1 98 ? 15.391 -3.414 -2.904 1 96.5 98 LYS A O 1
ATOM 754 N N . PRO A 1 99 ? 17.484 -4.227 -3.576 1 96.81 99 PRO A N 1
ATOM 755 C CA . PRO A 1 99 ? 16.781 -5.188 -4.426 1 96.81 99 PRO A CA 1
ATOM 756 C C . PRO A 1 99 ? 15.773 -6.035 -3.654 1 96.81 99 PRO A C 1
ATOM 758 O O . PRO A 1 99 ? 16.016 -6.398 -2.502 1 96.81 99 PRO A O 1
ATOM 761 N N . VAL A 1 100 ? 14.641 -6.379 -4.305 1 97.62 100 VAL A N 1
ATOM 762 C CA . VAL A 1 100 ? 13.508 -6.988 -3.613 1 97.62 100 VAL A CA 1
ATOM 763 C C . VAL A 1 100 ? 13.945 -8.305 -2.975 1 97.62 100 VAL A C 1
ATOM 765 O O . VAL A 1 100 ? 13.469 -8.664 -1.896 1 97.62 100 VAL A O 1
ATOM 768 N N . ASP A 1 101 ? 14.82 -9 -3.621 1 96.62 101 ASP A N 1
ATOM 769 C CA . ASP A 1 101 ? 15.266 -10.289 -3.092 1 96.62 101 ASP A CA 1
ATOM 770 C C . ASP A 1 101 ? 16.203 -10.102 -1.902 1 96.62 101 ASP A C 1
ATOM 772 O O . ASP A 1 101 ? 16.453 -11.039 -1.148 1 96.62 101 ASP A O 1
ATOM 776 N N . GLU A 1 102 ? 16.703 -8.883 -1.662 1 97.06 102 GLU A N 1
ATOM 777 C CA . GLU A 1 102 ? 17.578 -8.562 -0.546 1 97.06 102 GLU A CA 1
ATOM 778 C C . GLU A 1 102 ? 16.859 -7.742 0.514 1 97.06 102 GLU A C 1
ATOM 780 O O . GLU A 1 102 ? 17.406 -7.469 1.58 1 97.06 102 GLU A O 1
ATOM 785 N N . LEU A 1 103 ? 15.688 -7.359 0.226 1 97.69 103 LEU A N 1
ATOM 786 C CA . LEU A 1 103 ? 14.906 -6.574 1.169 1 97.69 103 LEU A CA 1
ATOM 787 C C . LEU A 1 103 ? 14.398 -7.441 2.314 1 97.69 103 LEU A C 1
ATOM 789 O O . LEU A 1 103 ? 13.734 -8.453 2.086 1 97.69 103 LEU A O 1
ATOM 793 N N . SER A 1 104 ? 14.695 -7.113 3.566 1 97.81 104 SER A N 1
ATOM 794 C CA . SER A 1 104 ? 14.266 -7.906 4.715 1 97.81 104 SER A CA 1
ATOM 795 C C . SER A 1 104 ? 12.789 -7.668 5.031 1 97.81 104 SER A C 1
ATOM 797 O O . SER A 1 104 ? 12.234 -6.625 4.688 1 97.81 104 SER A O 1
ATOM 799 N N . ALA A 1 105 ? 12.195 -8.641 5.695 1 98.19 105 ALA A N 1
ATOM 800 C CA . ALA A 1 105 ? 10.828 -8.477 6.168 1 98.19 105 ALA A CA 1
ATOM 801 C C . ALA A 1 105 ? 10.719 -7.305 7.145 1 98.19 105 ALA A C 1
ATOM 803 O O . ALA A 1 105 ? 9.719 -6.586 7.156 1 98.19 105 ALA A O 1
ATOM 804 N N . GLU A 1 106 ? 11.695 -7.164 7.926 1 98.06 106 GLU A N 1
ATOM 805 C CA . GLU A 1 106 ? 11.719 -6.059 8.875 1 98.06 106 GLU A CA 1
ATOM 806 C C . GLU A 1 106 ? 11.703 -4.711 8.164 1 98.06 106 GLU A C 1
ATOM 808 O O . GLU A 1 106 ? 10.914 -3.826 8.508 1 98.06 106 GLU A O 1
ATOM 813 N N . ASP A 1 107 ? 12.594 -4.543 7.176 1 97.75 107 ASP A N 1
ATOM 814 C CA . ASP A 1 107 ? 12.641 -3.307 6.398 1 97.75 107 ASP A CA 1
ATOM 815 C C . ASP A 1 107 ? 11.312 -3.043 5.699 1 97.75 107 ASP A C 1
ATOM 817 O O . ASP A 1 107 ? 10.828 -1.908 5.676 1 97.75 107 ASP A O 1
ATOM 821 N N . TRP A 1 108 ? 10.711 -4.086 5.152 1 98.44 108 TRP A N 1
ATOM 822 C CA . TRP A 1 108 ? 9.398 -3.984 4.512 1 98.44 108 TRP A CA 1
ATOM 823 C C . TRP A 1 108 ? 8.352 -3.488 5.496 1 98.44 108 TRP A C 1
ATOM 825 O O . TRP A 1 108 ? 7.641 -2.516 5.223 1 98.44 108 TRP A O 1
ATOM 835 N N . ASN A 1 109 ? 8.273 -4.164 6.574 1 98.5 109 ASN A N 1
ATOM 836 C CA . ASN A 1 109 ? 7.242 -3.848 7.555 1 98.5 109 ASN A CA 1
ATOM 837 C C . ASN A 1 109 ? 7.395 -2.428 8.094 1 98.5 109 ASN A C 1
ATOM 839 O O . ASN A 1 109 ? 6.402 -1.728 8.297 1 98.5 109 ASN A O 1
ATOM 843 N N . ASP A 1 110 ? 8.656 -2.021 8.344 1 97.69 110 ASP A N 1
ATOM 844 C CA . ASP A 1 110 ? 8.898 -0.661 8.812 1 97.69 110 ASP A CA 1
ATOM 845 C C . ASP A 1 110 ? 8.344 0.365 7.828 1 97.69 110 ASP A C 1
ATOM 847 O O . ASP A 1 110 ? 7.719 1.347 8.234 1 97.69 110 ASP A O 1
ATOM 851 N N . MET A 1 111 ? 8.539 0.136 6.535 1 98.12 111 MET A N 1
ATOM 852 C CA . MET A 1 111 ? 8.078 1.078 5.52 1 98.12 111 MET A CA 1
ATOM 853 C C . MET A 1 111 ? 6.555 1.071 5.418 1 98.12 111 MET A C 1
ATOM 855 O O . MET A 1 111 ? 5.926 2.131 5.391 1 98.12 111 MET A O 1
ATOM 859 N N . ILE A 1 112 ? 5.977 -0.118 5.418 1 98.75 112 ILE A N 1
ATOM 860 C CA . ILE A 1 112 ? 4.527 -0.218 5.262 1 98.75 112 ILE A CA 1
ATOM 861 C C . ILE A 1 112 ? 3.836 0.368 6.492 1 98.75 112 ILE A C 1
ATOM 863 O O . ILE A 1 112 ? 2.875 1.129 6.367 1 98.75 112 ILE A O 1
ATOM 867 N N . GLU A 1 113 ? 4.336 0.063 7.66 1 98.62 113 GLU A N 1
ATOM 868 C CA . GLU A 1 113 ? 3.717 0.519 8.898 1 98.62 113 GLU A CA 1
ATOM 869 C C . GLU A 1 113 ? 3.848 2.031 9.062 1 98.62 113 GLU A C 1
ATOM 871 O O . GLU A 1 113 ? 2.922 2.691 9.539 1 98.62 113 GLU A O 1
ATOM 876 N N . THR A 1 114 ? 4.98 2.557 8.703 1 98.5 114 THR A N 1
ATOM 877 C CA . THR A 1 114 ? 5.219 3.984 8.883 1 98.5 114 THR A CA 1
ATOM 878 C C . THR A 1 114 ? 4.586 4.789 7.754 1 98.5 114 THR A C 1
ATOM 880 O O . THR A 1 114 ? 3.768 5.676 7.996 1 98.5 114 THR A O 1
ATOM 883 N N . ASN A 1 115 ? 4.895 4.418 6.48 1 98.56 115 ASN A N 1
ATOM 884 C CA . ASN A 1 115 ? 4.559 5.234 5.316 1 98.56 115 ASN A CA 1
ATOM 885 C C . ASN A 1 115 ? 3.078 5.121 4.965 1 98.56 115 ASN A C 1
ATOM 887 O O . ASN A 1 115 ? 2.496 6.047 4.395 1 98.56 115 ASN A O 1
ATOM 891 N N . LEU A 1 116 ? 2.488 3.941 5.25 1 98.69 116 LEU A N 1
ATOM 892 C CA . LEU A 1 116 ? 1.138 3.682 4.762 1 98.69 116 LEU A CA 1
ATOM 893 C C . LEU A 1 116 ? 0.154 3.568 5.922 1 98.69 116 LEU A C 1
ATOM 895 O O . LEU A 1 116 ? -0.737 4.41 6.07 1 98.69 116 LEU A O 1
ATOM 899 N N . THR A 1 117 ? 0.366 2.598 6.793 1 98.81 117 THR A N 1
ATOM 900 C CA . THR A 1 117 ? -0.528 2.441 7.934 1 98.81 117 THR A CA 1
ATOM 901 C C . THR A 1 117 ? -0.503 3.688 8.812 1 98.81 117 THR A C 1
ATOM 903 O O . THR A 1 117 ? -1.53 4.082 9.367 1 98.81 117 THR A O 1
ATOM 906 N N . GLY A 1 118 ? 0.671 4.289 8.93 1 98.81 118 GLY A N 1
ATOM 907 C CA . GLY A 1 118 ? 0.794 5.52 9.688 1 98.81 118 GLY A CA 1
ATOM 908 C C . GLY A 1 118 ? -0.124 6.621 9.195 1 98.81 118 GLY A C 1
ATOM 909 O O . GLY A 1 118 ? -0.712 7.355 9.992 1 98.81 118 GLY A O 1
ATOM 910 N N . VAL A 1 119 ? -0.276 6.754 7.902 1 98.69 119 VAL A N 1
ATOM 911 C CA . VAL A 1 119 ? -1.126 7.773 7.293 1 98.69 119 VAL A CA 1
ATOM 912 C C . VAL A 1 119 ? -2.588 7.504 7.652 1 98.69 119 VAL A C 1
ATOM 914 O O . VAL A 1 119 ? -3.346 8.438 7.926 1 98.69 119 VAL A O 1
ATOM 917 N N . PHE A 1 120 ? -3.021 6.242 7.629 1 98.88 120 PHE A N 1
ATOM 918 C CA . PHE A 1 120 ? -4.371 5.867 8.031 1 98.88 120 PHE A CA 1
ATOM 919 C C . PHE A 1 120 ? -4.594 6.156 9.516 1 98.88 120 PHE A C 1
ATOM 921 O O . PHE A 1 120 ? -5.625 6.715 9.891 1 98.88 120 PHE A O 1
ATOM 928 N N . TYR A 1 121 ? -3.604 5.785 10.375 1 98.88 121 TYR A N 1
ATOM 929 C CA . TYR A 1 121 ? -3.723 6.008 11.812 1 98.88 121 TYR A CA 1
ATOM 930 C C . TYR A 1 121 ? -3.84 7.496 12.125 1 98.88 121 TYR A C 1
ATOM 932 O O . TYR A 1 121 ? -4.617 7.895 13 1 98.88 121 TYR A O 1
ATOM 940 N N . THR A 1 122 ? -3.045 8.266 11.43 1 98.88 122 THR A N 1
ATOM 941 C CA . THR A 1 122 ? -3.096 9.711 11.617 1 98.88 122 THR A CA 1
ATOM 942 C C . THR A 1 122 ? -4.484 10.25 11.289 1 98.88 122 THR A C 1
ATOM 944 O O . THR A 1 122 ? -5.035 11.055 12.039 1 98.88 122 THR A O 1
ATOM 947 N N . LEU A 1 123 ? -5.074 9.805 10.18 1 98.88 123 LEU A N 1
ATOM 948 C CA . LEU A 1 123 ? -6.422 10.242 9.82 1 98.88 123 LEU A CA 1
ATOM 949 C C . LEU A 1 123 ? -7.438 9.75 10.844 1 98.88 123 LEU A C 1
ATOM 951 O O . LEU A 1 123 ? -8.297 10.516 11.289 1 98.88 123 LEU A O 1
ATOM 955 N N . LYS A 1 124 ? -7.328 8.461 11.172 1 98.69 124 LYS A N 1
ATOM 956 C CA . LYS A 1 124 ? -8.266 7.867 12.125 1 98.69 124 LYS A CA 1
ATOM 957 C C . LYS A 1 124 ? -8.289 8.641 13.438 1 98.69 124 LYS A C 1
ATOM 959 O O . LYS A 1 124 ? -9.352 8.891 14 1 98.69 124 LYS A O 1
ATOM 964 N N . ALA A 1 125 ? -7.16 9.039 13.906 1 98.81 125 ALA A N 1
ATOM 965 C CA . ALA A 1 125 ? -7.035 9.734 15.18 1 98.81 125 ALA A CA 1
ATOM 966 C C . ALA A 1 125 ? -7.57 11.164 15.086 1 98.81 125 ALA A C 1
ATOM 968 O O . ALA A 1 125 ? -8.031 11.727 16.078 1 98.81 125 ALA A O 1
ATOM 969 N N . SER A 1 126 ? -7.539 11.75 13.891 1 98.88 126 SER A N 1
ATOM 970 C CA . SER A 1 126 ? -7.77 13.188 13.781 1 98.88 126 SER A CA 1
ATOM 971 C C . SER A 1 126 ? -9.133 13.484 13.164 1 98.88 126 SER A C 1
ATOM 973 O O . SER A 1 126 ? -9.609 14.617 13.219 1 98.88 126 SER A O 1
ATOM 975 N N . VAL A 1 127 ? -9.789 12.484 12.578 1 98.81 127 VAL A N 1
ATOM 976 C CA . VAL A 1 127 ? -10.906 12.711 11.656 1 98.81 127 VAL A CA 1
ATOM 977 C C . VAL A 1 127 ? -12.07 13.352 12.414 1 98.81 127 VAL A C 1
ATOM 979 O O . VAL A 1 127 ? -12.781 14.195 11.867 1 98.81 127 VAL A O 1
ATOM 982 N N . GLU A 1 128 ? -12.312 12.992 13.656 1 98.69 128 GLU A N 1
ATOM 983 C CA . GLU A 1 128 ? -13.43 13.578 14.398 1 98.69 128 GLU A CA 1
ATOM 984 C C . GLU A 1 128 ? -13.195 15.062 14.656 1 98.69 128 GLU A C 1
ATOM 986 O O . GLU A 1 128 ? -14.141 15.859 14.617 1 98.69 128 GLU A O 1
ATOM 991 N N . GLU A 1 129 ? -11.969 15.453 14.93 1 98.81 129 GLU A N 1
ATOM 992 C CA . GLU A 1 129 ? -11.664 16.875 15.109 1 98.81 129 GLU A CA 1
ATOM 993 C C . GLU A 1 129 ? -11.75 17.625 13.789 1 98.81 129 GLU A C 1
ATOM 995 O O . GLU A 1 129 ? -12.18 18.781 13.758 1 98.81 129 GLU A O 1
ATOM 1000 N N . LEU A 1 130 ? -11.336 17 12.695 1 98.75 130 LEU A N 1
ATOM 1001 C CA . LEU A 1 130 ? -11.422 17.625 11.375 1 98.75 130 LEU A CA 1
ATOM 1002 C C . LEU A 1 130 ? -12.875 17.844 10.977 1 98.75 130 LEU A C 1
ATOM 1004 O O . LEU A 1 130 ? -13.188 18.812 10.281 1 98.75 130 LEU A O 1
ATOM 1008 N N . LYS A 1 131 ? -13.758 16.938 11.414 1 98.62 131 LYS A N 1
ATOM 1009 C CA . LYS A 1 131 ? -15.18 17.125 11.133 1 98.62 131 LYS A CA 1
ATOM 1010 C C . LYS A 1 131 ? -15.695 18.422 11.734 1 98.62 131 LYS A C 1
ATOM 1012 O O . LYS A 1 131 ? -16.5 19.125 11.117 1 98.62 131 LYS A O 1
ATOM 1017 N N . LYS A 1 132 ? -15.211 18.766 12.898 1 98.38 132 LYS A N 1
ATOM 1018 C CA . LYS A 1 132 ? -15.68 19.953 13.609 1 98.38 132 LYS A CA 1
ATOM 1019 C C . LYS A 1 132 ? -15.281 21.219 12.875 1 98.38 132 LYS A C 1
ATOM 1021 O O . LYS A 1 132 ? -16 22.234 12.93 1 98.38 132 LYS A O 1
ATOM 1026 N N . THR A 1 133 ? -14.164 21.172 12.195 1 97.62 133 THR A N 1
ATOM 1027 C CA . THR A 1 133 ? -13.633 22.375 11.578 1 97.62 133 THR A CA 1
ATOM 1028 C C . THR A 1 133 ? -13.805 22.344 10.062 1 97.62 133 THR A C 1
ATOM 1030 O O . THR A 1 133 ? -13.438 23.281 9.367 1 97.62 133 THR A O 1
ATOM 1033 N N . GLU A 1 134 ? -14.344 21.203 9.578 1 97.44 134 GLU A N 1
ATOM 1034 C CA . GLU A 1 134 ? -14.375 21 8.133 1 97.44 134 GLU A CA 1
ATOM 1035 C C . GLU A 1 134 ? -13 21.219 7.512 1 97.44 134 GLU A C 1
ATOM 1037 O O . GLU A 1 134 ? -12.859 21.984 6.551 1 97.44 134 GLU A O 1
ATOM 1042 N N . GLY A 1 135 ? -12.062 20.547 8.086 1 97.25 135 GLY A N 1
ATOM 1043 C CA . GLY A 1 135 ? -10.656 20.828 7.875 1 97.25 135 GLY A CA 1
ATOM 1044 C C . GLY A 1 135 ? -10.094 20.156 6.637 1 97.25 135 GLY A C 1
ATOM 1045 O O . GLY A 1 135 ? -10.812 19.922 5.668 1 97.25 135 GLY A O 1
ATOM 1046 N N . TYR A 1 136 ? -8.727 20.078 6.578 1 98.19 136 TYR A N 1
ATOM 1047 C CA . TYR A 1 136 ? -7.957 19.625 5.426 1 98.19 136 TYR A CA 1
ATOM 1048 C C . TYR A 1 136 ? -6.973 18.531 5.824 1 98.19 136 TYR A C 1
ATOM 1050 O O . TYR A 1 136 ? -6.223 18.688 6.789 1 98.19 136 TYR A O 1
ATOM 1058 N N . TYR A 1 137 ? -7.078 17.422 5.172 1 98.69 137 TYR A N 1
ATOM 1059 C CA . TYR A 1 137 ? -6.145 16.328 5.363 1 98.69 137 TYR A CA 1
ATOM 1060 C C . TYR A 1 137 ? -5.211 16.188 4.164 1 98.69 137 TYR A C 1
ATOM 1062 O O . TYR A 1 137 ? -5.656 15.906 3.051 1 98.69 137 TYR A O 1
ATOM 1070 N N . ILE A 1 138 ? -3.887 16.328 4.395 1 98.62 138 ILE A N 1
ATOM 1071 C CA . ILE A 1 138 ? -2.881 16.266 3.338 1 98.62 138 ILE A CA 1
ATOM 1072 C C . ILE A 1 138 ? -1.9 15.133 3.629 1 98.62 138 ILE A C 1
ATOM 1074 O O . ILE A 1 138 ? -1.442 14.977 4.762 1 98.62 138 ILE A O 1
ATOM 1078 N N . THR A 1 139 ? -1.668 14.273 2.652 1 98.62 139 THR A N 1
ATOM 1079 C CA . THR A 1 139 ? -0.613 13.266 2.762 1 98.62 139 THR A CA 1
ATOM 1080 C C . THR A 1 139 ? 0.562 13.617 1.854 1 98.62 139 THR A C 1
ATOM 1082 O O . THR A 1 139 ? 0.374 14.188 0.777 1 98.62 139 THR A O 1
ATOM 1085 N N . ILE A 1 140 ? 1.755 13.312 2.371 1 96.44 140 ILE A N 1
ATOM 1086 C CA . ILE A 1 140 ? 2.965 13.461 1.567 1 96.44 140 ILE A CA 1
ATOM 1087 C C . ILE A 1 140 ? 3.408 12.094 1.051 1 96.44 140 ILE A C 1
ATOM 1089 O O . ILE A 1 140 ? 3.922 11.266 1.812 1 96.44 140 ILE A O 1
ATOM 1093 N N . SER A 1 141 ? 3.148 11.828 -0.173 1 95.56 141 SER A N 1
ATOM 1094 C CA . SER A 1 141 ? 3.656 10.633 -0.849 1 95.56 141 SER A CA 1
ATOM 1095 C C . SER A 1 141 ? 5 10.906 -1.518 1 95.56 141 SER A C 1
ATOM 1097 O O . SER A 1 141 ? 5.949 11.344 -0.861 1 95.56 141 SER A O 1
ATOM 1099 N N . SER A 1 142 ? 5.16 10.508 -2.742 1 89.69 142 SER A N 1
ATOM 1100 C CA . SER A 1 142 ? 6.328 10.688 -3.6 1 89.69 142 SER A CA 1
ATOM 1101 C C . SER A 1 142 ? 5.984 10.422 -5.062 1 89.69 142 SER A C 1
ATOM 1103 O O . SER A 1 142 ? 4.977 9.781 -5.363 1 89.69 142 SER A O 1
ATOM 1105 N N . LEU A 1 143 ? 6.785 10.992 -5.949 1 85.94 143 LEU A N 1
ATOM 1106 C CA . LEU A 1 143 ? 6.668 10.539 -7.332 1 85.94 143 LEU A CA 1
ATOM 1107 C C . LEU A 1 143 ? 6.809 9.023 -7.422 1 85.94 143 LEU A C 1
ATOM 1109 O O . LEU A 1 143 ? 6.348 8.414 -8.383 1 85.94 143 LEU A O 1
ATOM 1113 N N . ALA A 1 144 ? 7.434 8.445 -6.445 1 88.5 144 ALA A N 1
ATOM 1114 C CA . ALA A 1 144 ? 7.516 6.988 -6.312 1 88.5 144 ALA A CA 1
ATOM 1115 C C . ALA A 1 144 ? 6.141 6.383 -6.066 1 88.5 144 ALA A C 1
ATOM 1117 O O . ALA A 1 144 ? 5.984 5.156 -6.07 1 88.5 144 ALA A O 1
ATOM 1118 N N . GLY A 1 145 ? 5.113 7.152 -5.871 1 91.38 145 GLY A N 1
ATOM 1119 C CA . GLY A 1 145 ? 3.736 6.695 -5.773 1 91.38 145 GLY A CA 1
ATOM 1120 C C . GLY A 1 145 ? 3.072 6.512 -7.125 1 91.38 145 GLY A C 1
ATOM 1121 O O . GLY A 1 145 ? 1.938 6.031 -7.203 1 91.38 145 GLY A O 1
ATOM 1122 N N . ALA A 1 146 ? 3.797 6.898 -8.102 1 86.25 146 ALA A N 1
ATOM 1123 C CA . ALA A 1 146 ? 3.293 6.762 -9.461 1 86.25 146 ALA A CA 1
ATOM 1124 C C . ALA A 1 146 ? 4.352 6.156 -10.383 1 86.25 146 ALA A C 1
ATOM 1126 O O . ALA A 1 146 ? 4.023 5.562 -11.406 1 86.25 146 ALA A O 1
ATOM 1127 N N . ASN A 1 147 ? 5.574 6.367 -10.008 1 88.12 147 ASN A N 1
ATOM 1128 C CA . ASN A 1 147 ? 6.703 5.879 -10.789 1 88.12 147 ASN A CA 1
ATOM 1129 C C . ASN A 1 147 ? 7.516 4.84 -10.023 1 88.12 147 ASN A C 1
ATOM 1131 O O . ASN A 1 147 ? 8.078 5.145 -8.969 1 88.12 147 ASN A O 1
ATOM 1135 N N . PHE A 1 148 ? 7.594 3.727 -10.633 1 89.44 148 PHE A N 1
ATOM 1136 C CA . PHE A 1 148 ? 8.367 2.672 -9.984 1 89.44 148 PHE A CA 1
ATOM 1137 C C . PHE A 1 148 ? 9.812 2.695 -10.453 1 89.44 148 PHE A C 1
ATOM 1139 O O . PHE A 1 148 ? 10.117 3.238 -11.516 1 89.44 148 PHE A O 1
ATOM 1146 N N . PHE A 1 149 ? 10.75 2.135 -9.57 1 88.62 149 PHE A N 1
ATOM 1147 C CA . PHE A 1 149 ? 12.164 2.154 -9.93 1 88.62 149 PHE A CA 1
ATOM 1148 C C . PHE A 1 149 ? 12.906 1.01 -9.25 1 88.62 149 PHE A C 1
ATOM 1150 O O . PHE A 1 149 ? 12.367 0.362 -8.352 1 88.62 149 PHE A O 1
ATOM 1157 N N . GLU A 1 150 ? 14.078 0.736 -9.719 1 93.44 150 GLU A N 1
ATOM 1158 C CA . GLU A 1 150 ? 14.938 -0.32 -9.188 1 93.44 150 GLU A CA 1
ATOM 1159 C C . GLU A 1 150 ? 15.203 -0.126 -7.699 1 93.44 150 GLU A C 1
ATOM 1161 O O . GLU A 1 150 ? 15.438 0.996 -7.246 1 93.44 150 GLU A O 1
ATOM 1166 N N . LYS A 1 151 ? 15.164 -1.223 -6.863 1 95.31 151 LYS A N 1
ATOM 1167 C CA . LYS A 1 151 ? 15.461 -1.261 -5.434 1 95.31 151 LYS A CA 1
ATOM 1168 C C . LYS A 1 151 ? 14.383 -0.549 -4.625 1 95.31 151 LYS A C 1
ATOM 1170 O O . LYS A 1 151 ? 14.555 -0.305 -3.428 1 95.31 151 LYS A O 1
ATOM 1175 N N . GLY A 1 152 ? 13.242 -0.18 -5.262 1 96.19 152 GLY A N 1
ATOM 1176 C CA . GLY A 1 152 ? 12.242 0.65 -4.609 1 96.19 152 GLY A CA 1
ATOM 1177 C C . GLY A 1 152 ? 10.992 -0.116 -4.219 1 96.19 152 GLY A C 1
ATOM 1178 O O . GLY A 1 152 ? 9.945 0.483 -3.963 1 96.19 152 GLY A O 1
ATOM 1179 N N . THR A 1 153 ? 11.023 -1.433 -4.18 1 96.75 153 THR A N 1
ATOM 1180 C CA . THR A 1 153 ? 9.805 -2.236 -4.086 1 96.75 153 THR A CA 1
ATOM 1181 C C . THR A 1 153 ? 9 -1.85 -2.854 1 96.75 153 THR A C 1
ATOM 1183 O O . THR A 1 153 ? 7.801 -1.571 -2.953 1 96.75 153 THR A O 1
ATOM 1186 N N . GLY A 1 154 ? 9.688 -1.85 -1.635 1 97.44 154 GLY A N 1
ATOM 1187 C CA . GLY A 1 154 ? 8.969 -1.49 -0.422 1 97.44 154 GLY A CA 1
ATOM 1188 C C . GLY A 1 154 ? 8.484 -0.052 -0.419 1 97.44 154 GLY A C 1
ATOM 1189 O O . GLY A 1 154 ? 7.344 0.224 -0.041 1 97.44 154 GLY A O 1
ATOM 1190 N N . TYR A 1 155 ? 9.32 0.82 -0.815 1 96.19 155 TYR A N 1
ATOM 1191 C CA . TYR A 1 155 ? 8.992 2.238 -0.857 1 96.19 155 TYR A CA 1
ATOM 1192 C C . TYR A 1 155 ? 7.887 2.51 -1.875 1 96.19 155 TYR A C 1
ATOM 1194 O O . TYR A 1 155 ? 6.902 3.188 -1.569 1 96.19 155 TYR A O 1
ATOM 1202 N N . ASN A 1 156 ? 8.039 1.957 -3.09 1 97.12 156 ASN A N 1
ATOM 1203 C CA . ASN A 1 156 ? 7.008 2.104 -4.109 1 97.12 156 ASN A CA 1
ATOM 1204 C C . ASN A 1 156 ? 5.664 1.564 -3.629 1 97.12 156 ASN A C 1
ATOM 1206 O O . ASN A 1 156 ? 4.633 2.223 -3.783 1 97.12 156 ASN A O 1
ATOM 1210 N N . ALA A 1 157 ? 5.68 0.387 -3.064 1 98.19 157 ALA A N 1
ATOM 1211 C CA . ALA A 1 157 ? 4.445 -0.193 -2.543 1 98.19 157 ALA A CA 1
ATOM 1212 C C . ALA A 1 157 ? 3.76 0.76 -1.569 1 98.19 157 ALA A C 1
ATOM 1214 O O . ALA A 1 157 ? 2.557 1.013 -1.681 1 98.19 157 ALA A O 1
ATOM 1215 N N . SER A 1 158 ? 4.527 1.292 -0.623 1 98 158 SER A N 1
ATOM 1216 C CA . SER A 1 158 ? 3.975 2.162 0.41 1 98 158 SER A CA 1
ATOM 1217 C C . SER A 1 158 ? 3.43 3.455 -0.189 1 98 158 SER A C 1
ATOM 1219 O O . SER A 1 158 ? 2.318 3.875 0.138 1 98 158 SER A O 1
ATOM 1221 N N . LYS A 1 159 ? 4.156 4.047 -1.084 1 97.81 159 LYS A N 1
ATOM 1222 C CA . LYS A 1 159 ? 3.793 5.367 -1.591 1 97.81 159 LYS A CA 1
ATOM 1223 C C . LYS A 1 159 ? 2.674 5.27 -2.623 1 97.81 159 LYS A C 1
ATOM 1225 O O . LYS A 1 159 ? 1.83 6.164 -2.717 1 97.81 159 LYS A O 1
ATOM 1230 N N . PHE A 1 160 ? 2.633 4.18 -3.449 1 97.38 160 PHE A N 1
ATOM 1231 C CA . PHE A 1 160 ? 1.448 3.898 -4.254 1 97.38 160 PHE A CA 1
ATOM 1232 C C . PHE A 1 160 ? 0.219 3.736 -3.365 1 97.38 160 PHE A C 1
ATOM 1234 O O . PHE A 1 160 ? -0.847 4.277 -3.668 1 97.38 160 PHE A O 1
ATOM 1241 N N . GLY A 1 161 ? 0.43 2.998 -2.299 1 98.31 161 GLY A N 1
ATOM 1242 C CA . GLY A 1 161 ? -0.658 2.803 -1.354 1 98.31 161 GLY A CA 1
ATOM 1243 C C . GLY A 1 161 ? -1.198 4.102 -0.789 1 98.31 161 GLY A C 1
ATOM 1244 O O . GLY A 1 161 ? -2.412 4.27 -0.652 1 98.31 161 GLY A O 1
ATOM 1245 N N . VAL A 1 162 ? -0.285 5.008 -0.46 1 98.56 162 VAL A N 1
ATOM 1246 C CA . VAL A 1 162 ? -0.675 6.305 0.079 1 98.56 162 VAL A CA 1
ATOM 1247 C C . VAL A 1 162 ? -1.546 7.043 -0.934 1 98.56 162 VAL A C 1
ATOM 1249 O O . VAL A 1 162 ? -2.545 7.668 -0.565 1 98.56 162 VAL A O 1
ATOM 1252 N N . VAL A 1 163 ? -1.183 6.988 -2.199 1 97.5 163 VAL A N 1
ATOM 1253 C CA . VAL A 1 163 ? -1.952 7.656 -3.244 1 97.5 163 VAL A CA 1
ATOM 1254 C C . VAL A 1 163 ? -3.357 7.062 -3.311 1 97.5 163 VAL A C 1
ATOM 1256 O O . VAL A 1 163 ? -4.348 7.793 -3.264 1 97.5 163 VAL A O 1
ATOM 1259 N N . GLY A 1 164 ? -3.482 5.746 -3.391 1 97.69 164 GLY A N 1
ATOM 1260 C CA . GLY A 1 164 ? -4.777 5.09 -3.424 1 97.69 164 GLY A CA 1
ATOM 1261 C C . GLY A 1 164 ? -5.621 5.371 -2.195 1 97.69 164 GLY A C 1
ATOM 1262 O O . GLY A 1 164 ? -6.82 5.641 -2.307 1 97.69 164 GLY A O 1
ATOM 1263 N N . PHE A 1 165 ? -4.996 5.395 -1.021 1 98.25 165 PHE A N 1
ATOM 1264 C CA . PHE A 1 165 ? -5.664 5.684 0.243 1 98.25 165 PHE A CA 1
ATOM 1265 C C . PHE A 1 165 ? -6.266 7.082 0.228 1 98.25 165 PHE A C 1
ATOM 1267 O O . PHE A 1 165 ? -7.461 7.254 0.494 1 98.25 165 PHE A O 1
ATOM 1274 N N . THR A 1 166 ? -5.402 8.023 -0.074 1 98.38 166 THR A N 1
ATOM 1275 C CA . THR A 1 166 ? -5.785 9.43 0.067 1 98.38 166 THR A CA 1
ATOM 1276 C C . THR A 1 166 ? -6.906 9.781 -0.908 1 98.38 166 THR A C 1
ATOM 1278 O O . THR A 1 166 ? -7.852 10.484 -0.547 1 98.38 166 THR A O 1
ATOM 1281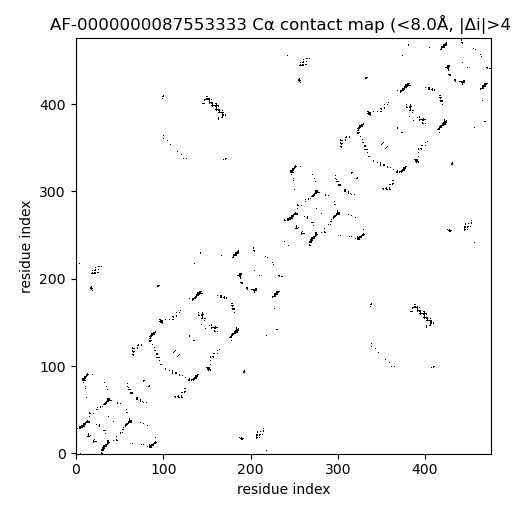 N N . GLN A 1 167 ? -6.785 9.297 -2.09 1 96.44 167 GLN A N 1
ATOM 1282 C CA . GLN A 1 167 ? -7.789 9.617 -3.1 1 96.44 167 GLN A CA 1
ATOM 1283 C C . GLN A 1 167 ? -9.133 8.977 -2.766 1 96.44 167 GLN A C 1
ATOM 1285 O O . GLN A 1 167 ? -10.188 9.586 -2.969 1 96.44 167 GLN A O 1
ATOM 1290 N N . ALA A 1 168 ? -9.141 7.77 -2.246 1 97.44 168 ALA A N 1
ATOM 1291 C CA . ALA A 1 168 ? -10.383 7.156 -1.792 1 97.44 168 ALA A CA 1
ATOM 1292 C C . ALA A 1 168 ? -10.938 7.883 -0.571 1 97.44 168 ALA A C 1
ATOM 1294 O O . ALA A 1 168 ? -12.148 8.102 -0.468 1 97.44 168 ALA A O 1
ATOM 1295 N N . ALA A 1 169 ? -10.094 8.258 0.361 1 97.88 169 ALA A N 1
ATOM 1296 C CA . ALA A 1 169 ? -10.5 8.984 1.561 1 97.88 169 ALA A CA 1
ATOM 1297 C C . ALA A 1 169 ? -11.164 10.305 1.201 1 97.88 169 ALA A C 1
ATOM 1299 O O . ALA A 1 169 ? -12.102 10.742 1.871 1 97.88 169 ALA A O 1
ATOM 1300 N N . MET A 1 170 ? -10.625 10.961 0.183 1 96.75 170 MET A N 1
ATOM 1301 C CA . MET A 1 170 ? -11.18 12.219 -0.304 1 96.75 170 MET A CA 1
ATOM 1302 C C . MET A 1 170 ? -12.672 12.078 -0.585 1 96.75 170 MET A C 1
ATOM 1304 O O . MET A 1 170 ? -13.469 12.938 -0.188 1 96.75 170 MET A O 1
ATOM 1308 N N . ILE A 1 171 ? -13.016 10.961 -1.26 1 96.88 171 ILE A N 1
ATOM 1309 C CA . ILE A 1 171 ? -14.414 10.734 -1.611 1 96.88 171 ILE A CA 1
ATOM 1310 C C . ILE A 1 171 ? -15.242 10.523 -0.343 1 96.88 171 ILE A C 1
ATOM 1312 O O . ILE A 1 171 ? -16.297 11.141 -0.174 1 96.88 171 ILE A O 1
ATOM 1316 N N . ASP A 1 172 ? -14.781 9.758 0.591 1 97.5 172 ASP A N 1
ATOM 1317 C CA . ASP A 1 172 ? -15.484 9.414 1.819 1 97.5 172 ASP A CA 1
ATOM 1318 C C . ASP A 1 172 ? -15.711 10.656 2.684 1 97.5 172 ASP A C 1
ATOM 1320 O O . ASP A 1 172 ? -16.734 10.758 3.373 1 97.5 172 ASP A O 1
ATOM 1324 N N . LEU A 1 173 ? -14.766 11.562 2.674 1 97.94 173 LEU A N 1
ATOM 1325 C CA . LEU A 1 173 ? -14.758 12.641 3.656 1 97.94 173 LEU A CA 1
ATOM 1326 C C . LEU A 1 173 ? -15.492 13.867 3.125 1 97.94 173 LEU A C 1
ATOM 1328 O O . LEU A 1 173 ? -15.805 14.789 3.883 1 97.94 173 LEU A O 1
ATOM 1332 N N . ARG A 1 174 ? -15.828 13.812 1.905 1 95.81 174 ARG A N 1
ATOM 1333 C CA . ARG A 1 174 ? -16.484 14.938 1.255 1 95.81 174 ARG A CA 1
ATOM 1334 C C . ARG A 1 174 ? -17.797 15.281 1.955 1 95.81 174 ARG A C 1
ATOM 1336 O O . ARG A 1 174 ? -18.188 16.453 2.021 1 95.81 174 ARG A O 1
ATOM 1343 N N . LYS A 1 175 ? -18.438 14.273 2.426 1 96.44 175 LYS A N 1
ATOM 1344 C CA . LYS A 1 175 ? -19.734 14.484 3.059 1 96.44 175 LYS A CA 1
ATOM 1345 C C . LYS A 1 175 ? -19.594 15.328 4.324 1 96.44 175 LYS A C 1
ATOM 1347 O O . LYS A 1 175 ? -20.578 15.898 4.809 1 96.44 175 LYS A O 1
ATOM 1352 N N . TYR A 1 176 ? -18.391 15.398 4.852 1 97.56 176 TYR A N 1
ATOM 1353 C CA . TYR A 1 176 ? -18.125 16.203 6.031 1 97.56 176 TYR A CA 1
ATOM 1354 C C . TYR A 1 176 ? -17.453 17.516 5.652 1 97.56 176 TYR A C 1
ATOM 1356 O O . TYR A 1 176 ? -16.984 18.266 6.52 1 97.56 176 TYR A O 1
ATOM 1364 N N . ASN A 1 177 ? -17.266 17.797 4.332 1 97.25 177 ASN A N 1
ATOM 1365 C CA . ASN A 1 177 ? -16.578 18.953 3.789 1 97.25 177 ASN A CA 1
ATOM 1366 C C . ASN A 1 177 ? -15.094 18.969 4.172 1 97.25 177 ASN A C 1
ATOM 1368 O O . ASN A 1 177 ? -14.5 20.031 4.34 1 97.25 177 ASN A O 1
ATOM 1372 N N . ILE A 1 178 ? -14.609 17.812 4.516 1 97.88 178 ILE A N 1
ATOM 1373 C CA . ILE A 1 178 ? -13.172 17.672 4.711 1 97.88 178 ILE A CA 1
ATOM 1374 C C . ILE A 1 178 ? -12.484 17.484 3.363 1 97.88 178 ILE A C 1
ATOM 1376 O O . ILE A 1 178 ? -12.891 16.641 2.564 1 97.88 178 ILE A O 1
ATOM 1380 N N . LYS A 1 179 ? -11.492 18.344 3.08 1 97.44 179 LYS A N 1
ATOM 1381 C CA . LYS A 1 179 ? -10.711 18.234 1.854 1 97.44 179 LYS A CA 1
ATOM 1382 C C . LYS A 1 179 ? -9.516 17.297 2.051 1 97.44 179 LYS A C 1
ATOM 1384 O O . LYS A 1 179 ? -8.969 17.203 3.154 1 97.44 179 LYS A O 1
ATOM 1389 N N . SER A 1 180 ? -9.172 16.562 1.033 1 97.81 180 SER A N 1
ATOM 1390 C CA . SER A 1 180 ? -8.023 15.664 1.067 1 97.81 180 SER A CA 1
ATOM 1391 C C . SER A 1 180 ? -7.168 15.82 -0.184 1 97.81 180 SER A C 1
ATOM 1393 O O . SER A 1 180 ? -7.688 15.836 -1.302 1 97.81 180 SER A O 1
ATOM 1395 N N . THR A 1 181 ? -5.852 16 0 1 97.5 181 THR A N 1
ATOM 1396 C CA . THR A 1 181 ? -4.895 16.141 -1.094 1 97.5 181 THR A CA 1
ATOM 1397 C C . THR A 1 181 ? -3.686 15.227 -0.865 1 97.5 181 THR A C 1
ATOM 1399 O O . THR A 1 181 ? -3.18 15.133 0.254 1 97.5 181 THR A O 1
ATOM 1402 N N . VAL A 1 182 ? -3.297 14.523 -1.89 1 98.06 182 VAL A N 1
ATOM 1403 C CA . VAL A 1 182 ? -2.006 13.852 -1.862 1 98.06 182 VAL A CA 1
ATOM 1404 C C . VAL A 1 182 ? -0.984 14.648 -2.666 1 98.06 182 VAL A C 1
ATOM 1406 O O . VAL A 1 182 ? -1.235 15.008 -3.818 1 98.06 182 VAL A O 1
ATOM 1409 N N . ILE A 1 183 ? 0.154 15.039 -2.014 1 95.94 183 ILE A N 1
ATOM 1410 C CA . ILE A 1 183 ? 1.273 15.695 -2.68 1 95.94 183 ILE A CA 1
ATOM 1411 C C . ILE A 1 183 ? 2.369 14.68 -2.977 1 95.94 183 ILE A C 1
ATOM 1413 O O . ILE A 1 183 ? 2.746 13.891 -2.104 1 95.94 183 ILE A O 1
ATOM 1417 N N . MET A 1 184 ? 2.84 14.625 -4.152 1 96.19 184 MET A N 1
ATOM 1418 C CA . MET A 1 184 ? 3.848 13.68 -4.637 1 96.19 184 MET A CA 1
ATOM 1419 C C . MET A 1 184 ? 5.098 14.422 -5.102 1 96.19 184 MET A C 1
ATOM 1421 O O . MET A 1 184 ? 5.258 14.688 -6.297 1 96.19 184 MET A O 1
ATOM 1425 N N . PRO A 1 185 ? 5.992 14.656 -4.191 1 93.56 185 PRO A N 1
ATOM 1426 C CA . PRO A 1 185 ? 7.203 15.383 -4.57 1 93.56 185 PRO A CA 1
ATOM 1427 C C . PRO A 1 185 ? 8.242 14.492 -5.246 1 93.56 185 PRO A C 1
ATOM 1429 O O . PRO A 1 185 ? 8.367 13.312 -4.902 1 93.56 185 PRO A O 1
ATOM 1432 N N . GLY A 1 186 ? 8.992 15.086 -6.148 1 89.75 186 GLY A N 1
ATOM 1433 C CA . GLY A 1 186 ? 10.234 14.484 -6.621 1 89.75 186 GLY A CA 1
ATOM 1434 C C . GLY A 1 186 ? 11.383 14.641 -5.645 1 89.75 186 GLY A C 1
ATOM 1435 O O . GLY A 1 186 ? 11.172 14.617 -4.43 1 89.75 186 GLY A O 1
ATOM 1436 N N . SER A 1 187 ? 12.578 14.773 -6.133 1 84.56 187 SER A N 1
ATOM 1437 C CA . SER A 1 187 ? 13.766 14.844 -5.293 1 84.56 187 SER A CA 1
ATOM 1438 C C . SER A 1 187 ? 13.758 16.109 -4.434 1 84.56 187 SER A C 1
ATOM 1440 O O . SER A 1 187 ? 13.781 17.219 -4.957 1 84.56 187 SER A O 1
ATOM 1442 N N . VAL A 1 188 ? 13.633 15.867 -3.215 1 83.25 188 VAL A N 1
ATOM 1443 C CA . VAL A 1 188 ? 13.672 16.969 -2.254 1 83.25 188 VAL A CA 1
ATOM 1444 C C . VAL A 1 188 ? 15 16.953 -1.504 1 83.25 188 VAL A C 1
ATOM 1446 O O . VAL A 1 188 ? 15.492 15.891 -1.11 1 83.25 188 VAL A O 1
ATOM 1449 N N . ALA A 1 189 ? 15.586 18.078 -1.316 1 82.38 189 ALA A N 1
ATOM 1450 C CA . ALA A 1 189 ? 16.828 18.188 -0.561 1 82.38 189 ALA A CA 1
ATOM 1451 C C . ALA A 1 189 ? 16.594 18 0.932 1 82.38 189 ALA A C 1
ATOM 1453 O O . ALA A 1 189 ? 16.219 18.938 1.639 1 82.38 189 ALA A O 1
ATOM 1454 N N . THR A 1 190 ? 16.75 16.719 1.415 1 84.81 190 THR A N 1
ATOM 1455 C CA . THR A 1 190 ? 16.484 16.406 2.814 1 84.81 190 THR A CA 1
ATOM 1456 C C . THR A 1 190 ? 17.422 15.305 3.307 1 84.81 190 THR A C 1
ATOM 1458 O O . THR A 1 190 ? 18.234 14.797 2.539 1 84.81 190 THR A O 1
ATOM 1461 N N . HIS A 1 191 ? 17.359 15.016 4.586 1 77.94 191 HIS A N 1
ATOM 1462 C CA . HIS A 1 191 ? 18.109 13.93 5.203 1 77.94 191 HIS A CA 1
ATOM 1463 C C . HIS A 1 191 ? 17.422 12.586 4.996 1 77.94 191 HIS A C 1
ATOM 1465 O O . HIS A 1 191 ? 17.094 11.891 5.961 1 77.94 191 HIS A O 1
ATOM 1471 N N . PHE A 1 192 ? 17.031 12.328 3.816 1 79.94 192 PHE A N 1
ATOM 1472 C CA . PHE A 1 192 ? 16.328 11.094 3.512 1 79.94 192 PHE A CA 1
ATOM 1473 C C . PHE A 1 192 ? 17.281 10.047 2.949 1 79.94 192 PHE A C 1
ATOM 1475 O O . PHE A 1 192 ? 18.172 10.375 2.148 1 79.94 192 PHE A O 1
ATOM 1482 N N . ASN A 1 193 ? 17.094 8.789 3.436 1 76.12 193 ASN A N 1
ATOM 1483 C CA . ASN A 1 193 ? 17.875 7.648 2.959 1 76.12 193 ASN A CA 1
ATOM 1484 C C . ASN A 1 193 ? 19.375 7.898 3.107 1 76.12 193 ASN A C 1
ATOM 1486 O O . ASN A 1 193 ? 20.141 7.707 2.158 1 76.12 193 ASN A O 1
ATOM 1490 N N . GLY A 1 194 ? 19.75 8.469 4.238 1 73.19 194 GLY A N 1
ATOM 1491 C CA . GLY A 1 194 ? 21.156 8.664 4.543 1 73.19 194 GLY A CA 1
ATOM 1492 C C . GLY A 1 194 ? 21.75 9.891 3.885 1 73.19 194 GLY A C 1
ATOM 1493 O O . GLY A 1 194 ? 22.953 10.141 3.979 1 73.19 194 GLY A O 1
ATOM 1494 N N . ASN A 1 195 ? 20.938 10.648 3.223 1 80.81 195 ASN A N 1
ATOM 1495 C CA . ASN A 1 195 ? 21.422 11.867 2.578 1 80.81 195 ASN A CA 1
ATOM 1496 C C . ASN A 1 195 ? 21.578 13.008 3.58 1 80.81 195 ASN A C 1
ATOM 1498 O O . ASN A 1 195 ? 20.766 13.148 4.5 1 80.81 195 ASN A O 1
ATOM 1502 N N . THR A 1 196 ? 22.625 13.797 3.404 1 82.06 196 THR A N 1
ATOM 1503 C CA . THR A 1 196 ? 22.797 15.078 4.094 1 82.06 196 THR A CA 1
ATOM 1504 C C . THR A 1 196 ? 22.781 16.234 3.102 1 82.06 196 THR A C 1
ATOM 1506 O O . THR A 1 196 ? 23.656 16.328 2.234 1 82.06 196 THR A O 1
ATOM 1509 N N . PRO A 1 197 ? 21.797 17.094 3.271 1 85.25 197 PRO A N 1
ATOM 1510 C CA . PRO A 1 197 ? 21.703 18.188 2.307 1 85.25 197 PRO A CA 1
ATOM 1511 C C . PRO A 1 197 ? 23 19 2.207 1 85.25 197 PRO A C 1
ATOM 1513 O O . PRO A 1 197 ? 23.656 19.234 3.219 1 85.25 197 PRO A O 1
ATOM 1516 N N . SER A 1 198 ? 23.375 19.297 0.939 1 85.19 198 SER A N 1
ATOM 1517 C CA . SER A 1 198 ? 24.547 20.109 0.606 1 85.19 198 SER A CA 1
ATOM 1518 C C . SER A 1 198 ? 24.281 20.969 -0.618 1 85.19 198 SER A C 1
ATOM 1520 O O . SER A 1 198 ? 23.172 21 -1.146 1 85.19 198 SER A O 1
ATOM 1522 N N . GLU A 1 199 ? 25.266 21.719 -0.983 1 83.44 199 GLU A N 1
ATOM 1523 C CA . GLU A 1 199 ? 25.141 22.578 -2.152 1 83.44 199 GLU A CA 1
ATOM 1524 C C . GLU A 1 199 ? 24.812 21.781 -3.402 1 83.44 199 GLU A C 1
ATOM 1526 O O . GLU A 1 199 ? 24.156 22.281 -4.316 1 83.44 199 GLU A O 1
ATOM 1531 N N . LYS A 1 200 ? 25.266 20.609 -3.432 1 81.94 200 LYS A N 1
ATOM 1532 C CA . LYS A 1 200 ? 25.016 19.75 -4.59 1 81.94 200 LYS A CA 1
ATOM 1533 C C . LYS A 1 200 ? 23.531 19.453 -4.75 1 81.94 200 LYS A C 1
ATOM 1535 O O . LYS A 1 200 ? 23.094 19.016 -5.812 1 81.94 200 LYS A O 1
ATOM 1540 N N . ASP A 1 201 ? 22.703 19.797 -3.654 1 85.44 201 ASP A N 1
ATOM 1541 C CA . ASP A 1 201 ? 21.281 19.484 -3.66 1 85.44 201 ASP A CA 1
ATOM 1542 C C . ASP A 1 201 ? 20.453 20.719 -3.947 1 85.44 201 ASP A C 1
ATOM 1544 O O . ASP A 1 201 ? 19.219 20.703 -3.828 1 85.44 201 ASP A O 1
ATOM 1548 N N . ASN A 1 202 ? 21.047 21.75 -4.363 1 85.25 202 ASN A N 1
ATOM 1549 C CA . ASN A 1 202 ? 20.359 23.031 -4.535 1 85.25 202 ASN A CA 1
ATOM 1550 C C . ASN A 1 202 ? 19.359 22.984 -5.691 1 85.25 202 ASN A C 1
ATOM 1552 O O . ASN A 1 202 ? 18.406 23.75 -5.727 1 85.25 202 ASN A O 1
ATOM 1556 N N . TRP A 1 203 ? 19.625 22.109 -6.633 1 81.31 203 TRP A N 1
ATOM 1557 C CA . TRP A 1 203 ? 18.734 22.016 -7.777 1 81.31 203 TRP A CA 1
ATOM 1558 C C . TRP A 1 203 ? 17.438 21.297 -7.395 1 81.31 203 TRP A C 1
ATOM 1560 O O . TRP A 1 203 ? 16.438 21.391 -8.109 1 81.31 203 TRP A O 1
ATOM 1570 N N . LYS A 1 204 ? 17.453 20.578 -6.262 1 88.5 204 LYS A N 1
ATOM 1571 C CA . LYS A 1 204 ? 16.297 19.828 -5.801 1 88.5 204 LYS A CA 1
ATOM 1572 C C . LYS A 1 204 ? 15.242 20.75 -5.199 1 88.5 204 LYS A C 1
ATOM 1574 O O . LYS A 1 204 ? 15.5 21.922 -4.969 1 88.5 204 LYS A O 1
ATOM 1579 N N . ILE A 1 205 ? 13.977 20.219 -5.027 1 86.62 205 ILE A N 1
ATOM 1580 C CA . ILE A 1 205 ? 12.961 20.906 -4.234 1 86.62 205 ILE A CA 1
ATOM 1581 C C . ILE A 1 205 ? 13.492 21.156 -2.824 1 86.62 205 ILE A C 1
ATOM 1583 O O . ILE A 1 205 ? 14.109 20.266 -2.223 1 86.62 205 ILE A O 1
ATOM 1587 N N . GLN A 1 206 ? 13.336 22.328 -2.373 1 89.81 206 GLN A N 1
ATOM 1588 C CA . GLN A 1 206 ? 13.734 22.641 -1.001 1 89.81 206 GLN A CA 1
ATOM 1589 C C . GLN A 1 206 ? 12.57 22.453 -0.037 1 89.81 206 GLN A C 1
ATOM 1591 O O . GLN A 1 206 ? 11.406 22.562 -0.43 1 89.81 206 GLN A O 1
ATOM 1596 N N . PRO A 1 207 ? 12.859 22.172 1.239 1 89.44 207 PRO A N 1
ATOM 1597 C CA . PRO A 1 207 ? 11.797 21.969 2.223 1 89.44 207 PRO A CA 1
ATOM 1598 C C . PRO A 1 207 ? 10.828 23.156 2.293 1 89.44 207 PRO A C 1
ATOM 1600 O O . PRO A 1 207 ? 9.625 22.953 2.449 1 89.44 207 PRO A O 1
ATOM 1603 N N . GLU A 1 208 ? 11.32 24.359 2.1 1 91.88 208 GLU A N 1
ATOM 1604 C CA . GLU A 1 208 ? 10.469 25.531 2.156 1 91.88 208 GLU A CA 1
ATOM 1605 C C . GLU A 1 208 ? 9.492 25.562 0.985 1 91.88 208 GLU A C 1
ATOM 1607 O O . GLU A 1 208 ? 8.391 26.109 1.106 1 91.88 208 GLU A O 1
ATOM 1612 N N . ASP A 1 209 ? 9.922 24.984 -0.178 1 92.69 209 ASP A N 1
ATOM 1613 C CA . ASP A 1 209 ? 9.023 24.906 -1.329 1 92.69 209 ASP A CA 1
ATOM 1614 C C . ASP A 1 209 ? 7.785 24.078 -1.003 1 92.69 209 ASP A C 1
ATOM 1616 O O . ASP A 1 209 ? 6.684 24.391 -1.455 1 92.69 209 ASP A O 1
ATOM 1620 N N . MET A 1 210 ? 8.008 23.047 -0.222 1 94.25 210 MET A N 1
ATOM 1621 C CA . MET A 1 210 ? 6.891 22.203 0.192 1 94.25 210 MET A CA 1
ATOM 1622 C C . MET A 1 210 ? 5.934 22.984 1.094 1 94.25 210 MET A C 1
ATOM 1624 O O . MET A 1 210 ? 4.711 22.875 0.953 1 94.25 210 MET A O 1
ATOM 1628 N N . GLY A 1 211 ? 6.492 23.734 2.029 1 95.94 211 GLY A N 1
ATOM 1629 C CA . GLY A 1 211 ? 5.672 24.562 2.896 1 95.94 211 GLY A CA 1
ATOM 1630 C C . GLY A 1 211 ? 4.852 25.594 2.139 1 95.94 211 GLY A C 1
ATOM 1631 O O . GLY A 1 211 ? 3.668 25.781 2.42 1 95.94 211 GLY A O 1
ATOM 1632 N N . ASN A 1 212 ? 5.469 26.219 1.164 1 94.88 212 ASN A N 1
ATOM 1633 C CA . ASN A 1 212 ? 4.777 27.203 0.354 1 94.88 212 ASN A CA 1
ATOM 1634 C C . ASN A 1 212 ? 3.648 26.578 -0.458 1 94.88 212 ASN A C 1
ATOM 1636 O O . ASN A 1 212 ? 2.584 27.188 -0.611 1 94.88 212 ASN A O 1
ATOM 1640 N N . LEU A 1 213 ? 3.91 25.438 -0.992 1 94.5 213 LEU A N 1
ATOM 1641 C CA . LEU A 1 213 ? 2.857 24.734 -1.72 1 94.5 213 LEU A CA 1
ATOM 1642 C C . LEU A 1 213 ? 1.659 24.469 -0.817 1 94.5 213 LEU A C 1
ATOM 1644 O O . LEU A 1 213 ? 0.513 24.672 -1.223 1 94.5 213 LEU A O 1
ATOM 1648 N N . VAL A 1 214 ? 1.915 24 0.433 1 96.31 214 VAL A N 1
ATOM 1649 C CA . VAL A 1 214 ? 0.848 23.703 1.382 1 96.31 214 VAL A CA 1
ATOM 1650 C C . VAL A 1 214 ? 0.051 24.969 1.682 1 96.31 214 VAL A C 1
ATOM 1652 O O . VAL A 1 214 ? -1.182 24.969 1.641 1 96.31 214 VAL A O 1
ATOM 1655 N N . VAL A 1 215 ? 0.716 26.078 1.905 1 96 215 VAL A N 1
ATOM 1656 C CA . VAL A 1 215 ? 0.048 27.344 2.186 1 96 215 VAL A CA 1
ATOM 1657 C C . VAL A 1 215 ? -0.815 27.75 0.992 1 96 215 VAL A C 1
ATOM 1659 O O . VAL A 1 215 ? -1.957 28.188 1.162 1 96 215 VAL A O 1
ATOM 1662 N N . ASP A 1 216 ? -0.24 27.625 -0.235 1 93.19 216 ASP A N 1
ATOM 1663 C CA . ASP A 1 216 ? -0.988 27.969 -1.441 1 93.19 216 ASP A CA 1
ATOM 1664 C C . ASP A 1 216 ? -2.266 27.141 -1.548 1 93.19 216 ASP A C 1
ATOM 1666 O O . ASP A 1 216 ? -3.322 27.656 -1.91 1 93.19 216 ASP A O 1
ATOM 1670 N N . ILE A 1 217 ? -2.156 25.859 -1.226 1 94.31 217 ILE A N 1
ATOM 1671 C CA . ILE A 1 217 ? -3.299 24.953 -1.264 1 94.31 217 ILE A CA 1
ATOM 1672 C C . ILE A 1 217 ? -4.348 25.406 -0.249 1 94.31 217 ILE A C 1
ATOM 1674 O O . ILE A 1 217 ? -5.539 25.469 -0.567 1 94.31 217 ILE A O 1
ATOM 1678 N N . LEU A 1 218 ? -3.941 25.766 0.961 1 94.19 218 LEU A N 1
ATOM 1679 C CA . LEU A 1 218 ? -4.844 26.141 2.049 1 94.19 218 LEU A CA 1
ATOM 1680 C C . LEU A 1 218 ? -5.551 27.453 1.749 1 94.19 218 LEU A C 1
ATOM 1682 O O . LEU A 1 218 ? -6.637 27.719 2.27 1 94.19 218 LEU A O 1
ATOM 1686 N N . LYS A 1 219 ? -4.953 28.219 0.854 1 93.12 219 LYS A N 1
ATOM 1687 C CA . LYS A 1 219 ? -5.5 29.547 0.536 1 93.12 219 LYS A CA 1
ATOM 1688 C C . LYS A 1 219 ? -6.434 29.469 -0.668 1 93.12 219 LYS A C 1
ATOM 1690 O O . LYS A 1 219 ? -7.121 30.438 -0.987 1 93.12 219 LYS A O 1
ATOM 1695 N N . MET A 1 220 ? -6.465 28.391 -1.332 1 90.25 220 MET A N 1
ATOM 1696 C CA . MET A 1 220 ? -7.305 28.266 -2.518 1 90.25 220 MET A CA 1
ATOM 1697 C C . MET A 1 220 ? -8.781 28.422 -2.16 1 90.25 220 MET A C 1
ATOM 1699 O O . MET A 1 220 ? -9.18 28.156 -1.027 1 90.25 220 MET A O 1
ATOM 1703 N N . ASN A 1 221 ? -9.562 28.875 -3.168 1 89.94 221 ASN A N 1
ATOM 1704 C CA . ASN A 1 221 ? -11.008 28.938 -2.998 1 89.94 221 ASN A CA 1
ATOM 1705 C C . ASN A 1 221 ? -11.57 27.594 -2.535 1 89.94 221 ASN A C 1
ATOM 1707 O O . ASN A 1 221 ? -11.219 26.547 -3.082 1 89.94 221 ASN A O 1
ATOM 1711 N N . PRO A 1 222 ? -12.344 27.656 -1.498 1 88.69 222 PRO A N 1
ATOM 1712 C CA . PRO A 1 222 ? -12.867 26.422 -0.94 1 88.69 222 PRO A CA 1
ATOM 1713 C C . PRO A 1 222 ? -13.648 25.594 -1.965 1 88.69 222 PRO A C 1
ATOM 1715 O O . PRO A 1 222 ? -13.906 24.406 -1.741 1 88.69 222 PRO A O 1
ATOM 1718 N N . ARG A 1 223 ? -13.984 26.172 -3.094 1 90 223 ARG A N 1
ATOM 1719 C CA . ARG A 1 223 ? -14.773 25.469 -4.094 1 90 223 ARG A CA 1
ATOM 1720 C C . ARG A 1 223 ? -13.891 24.562 -4.957 1 90 223 ARG A C 1
ATOM 1722 O O . ARG A 1 223 ? -14.383 23.703 -5.668 1 90 223 ARG A O 1
ATOM 1729 N N . VAL A 1 224 ? -12.508 24.766 -4.82 1 89.06 224 VAL A N 1
ATOM 1730 C CA . VAL A 1 224 ? -11.586 23.984 -5.641 1 89.06 224 VAL A CA 1
ATOM 1731 C C . VAL A 1 224 ? -10.727 23.094 -4.742 1 89.06 224 VAL A C 1
ATOM 1733 O O . VAL A 1 224 ? -10.406 23.469 -3.611 1 89.06 224 VAL A O 1
ATOM 1736 N N . LEU A 1 225 ? -10.367 21.906 -5.227 1 92.44 225 LEU A N 1
ATOM 1737 C CA . LEU A 1 225 ? -9.578 20.938 -4.484 1 92.44 225 LEU A CA 1
ATOM 1738 C C . LEU A 1 225 ? -8.523 20.297 -5.379 1 92.44 225 LEU A C 1
ATOM 1740 O O . LEU A 1 225 ? -8.852 19.5 -6.258 1 92.44 225 LEU A O 1
ATOM 1744 N N . PRO A 1 226 ? -7.234 20.719 -5.223 1 93.25 226 PRO A N 1
ATOM 1745 C CA . PRO A 1 226 ? -6.203 19.891 -5.844 1 93.25 226 PRO A CA 1
ATOM 1746 C C . PRO A 1 226 ? -6.035 18.531 -5.152 1 93.25 226 PRO A C 1
ATOM 1748 O O . PRO A 1 226 ? -5.305 18.438 -4.164 1 93.25 226 PRO A O 1
ATOM 1751 N N . SER A 1 227 ? -6.637 17.531 -5.68 1 93.56 227 SER A N 1
ATOM 1752 C CA . SER A 1 227 ? -6.738 16.25 -4.98 1 93.56 227 SER A CA 1
ATOM 1753 C C . SER A 1 227 ? -5.441 15.453 -5.094 1 93.56 227 SER A C 1
ATOM 1755 O O . SER A 1 227 ? -5.164 14.586 -4.266 1 93.56 227 SER A O 1
ATOM 1757 N N . LYS A 1 228 ? -4.695 15.641 -6.141 1 94.62 228 LYS A N 1
ATOM 1758 C CA . LYS A 1 228 ? -3.422 14.977 -6.414 1 94.62 228 LYS A CA 1
ATOM 1759 C C . LYS A 1 228 ? -2.441 15.938 -7.086 1 94.62 228 LYS A C 1
ATOM 1761 O O . LYS A 1 228 ? -2.736 16.5 -8.148 1 94.62 228 LYS A O 1
ATOM 1766 N N . ILE A 1 229 ? -1.207 16.141 -6.477 1 91.5 229 ILE A N 1
ATOM 1767 C CA . ILE A 1 229 ? -0.245 17.109 -6.996 1 91.5 229 ILE A CA 1
ATOM 1768 C C . ILE A 1 229 ? 1.116 16.438 -7.172 1 91.5 229 ILE A C 1
ATOM 1770 O O . ILE A 1 229 ? 1.743 16.016 -6.195 1 91.5 229 ILE A O 1
ATOM 1774 N N . GLU A 1 230 ? 1.559 16.266 -8.375 1 92.12 230 GLU A N 1
ATOM 1775 C CA . GLU A 1 230 ? 2.957 15.945 -8.641 1 92.12 230 GLU A CA 1
ATOM 1776 C C . GLU A 1 230 ? 3.826 17.203 -8.633 1 92.12 230 GLU A C 1
ATOM 1778 O O . GLU A 1 230 ? 3.545 18.156 -9.352 1 92.12 230 GLU A O 1
ATOM 1783 N N . PHE A 1 231 ? 4.824 17.234 -7.793 1 86.12 231 PHE A N 1
ATOM 1784 C CA . PHE A 1 231 ? 5.664 18.406 -7.566 1 86.12 231 PHE A CA 1
ATOM 1785 C C . PHE A 1 231 ? 7.117 18.109 -7.914 1 86.12 231 PHE A C 1
ATOM 1787 O O . PHE A 1 231 ? 7.734 17.219 -7.316 1 86.12 231 PHE A O 1
ATOM 1794 N N . ARG A 1 232 ? 7.68 18.734 -8.906 1 86.94 232 ARG A N 1
ATOM 1795 C CA . ARG A 1 232 ? 9.008 18.422 -9.414 1 86.94 232 ARG A CA 1
ATOM 1796 C C . ARG A 1 232 ? 9.891 19.672 -9.422 1 86.94 232 ARG A C 1
ATOM 1798 O O . ARG A 1 232 ? 9.391 20.797 -9.531 1 86.94 232 ARG A O 1
ATOM 1805 N N . ALA A 1 233 ? 11.195 19.391 -9.258 1 83.5 233 ALA A N 1
ATOM 1806 C CA . ALA A 1 233 ? 12.125 20.484 -9.539 1 83.5 233 ALA A CA 1
ATOM 1807 C C . ALA A 1 233 ? 12.109 20.859 -11.016 1 83.5 233 ALA A C 1
ATOM 1809 O O . ALA A 1 233 ? 11.992 19.984 -11.883 1 83.5 233 ALA A O 1
ATOM 1810 N N . THR A 1 234 ? 12.234 22.125 -11.32 1 77.69 234 THR A N 1
ATOM 1811 C CA . THR A 1 234 ? 12.148 22.594 -12.703 1 77.69 234 THR A CA 1
ATOM 1812 C C . THR A 1 234 ? 13.336 22.094 -13.516 1 77.69 234 THR A C 1
ATOM 1814 O O . THR A 1 234 ? 13.195 21.766 -14.688 1 77.69 234 THR A O 1
ATOM 1817 N N . LYS A 1 235 ? 14.617 22.062 -12.914 1 72.56 235 LYS A N 1
ATOM 1818 C CA . LYS A 1 235 ? 15.82 21.609 -13.609 1 72.56 235 LYS A CA 1
ATOM 1819 C C . LYS A 1 235 ? 16.516 20.484 -12.859 1 72.56 235 LYS A C 1
ATOM 1821 O O . LYS A 1 235 ? 17.328 20.734 -11.969 1 72.56 235 LYS A O 1
ATOM 1826 N N . PRO A 1 236 ? 16.078 19.297 -13.234 1 67.5 236 PRO A N 1
ATOM 1827 C CA . PRO A 1 236 ? 16.75 18.188 -12.562 1 67.5 236 PRO A CA 1
ATOM 1828 C C . PRO A 1 236 ? 18.25 18.156 -12.844 1 67.5 236 PRO A C 1
ATOM 1830 O O . PRO A 1 236 ? 18.703 18.672 -13.875 1 67.5 236 PRO A O 1
ATOM 1833 N N . GLY A 1 237 ? 19.016 17.781 -11.836 1 55.25 237 GLY A N 1
ATOM 1834 C CA . GLY A 1 237 ? 20.453 17.766 -11.984 1 55.25 237 GLY A CA 1
ATOM 1835 C C . GLY A 1 237 ? 20.922 16.953 -13.188 1 55.25 237 GLY A C 1
ATOM 1836 O O . GLY A 1 237 ? 20.297 15.953 -13.547 1 55.25 237 GLY A O 1
ATOM 1837 N N . ILE A 1 238 ? 21.547 17.5 -14.242 1 50.56 238 ILE A N 1
ATOM 1838 C CA . ILE A 1 238 ? 22.156 16.875 -15.406 1 50.56 238 ILE A CA 1
ATOM 1839 C C . ILE A 1 238 ? 23.016 15.695 -14.969 1 50.56 238 ILE A C 1
ATOM 1841 O O . ILE A 1 238 ? 23.75 15.789 -13.977 1 50.56 238 ILE A O 1
ATOM 1845 N N . MET B 1 1 ? -2.035 -30.766 -25.5 1 45.5 1 MET B N 1
ATOM 1846 C CA . MET B 1 1 ? -1.511 -30.078 -24.328 1 45.5 1 MET B CA 1
ATOM 1847 C C . MET B 1 1 ? -0.253 -29.297 -24.672 1 45.5 1 MET B C 1
ATOM 1849 O O . MET B 1 1 ? 0.572 -29.75 -25.469 1 45.5 1 MET B O 1
ATOM 1853 N N . ASN B 1 2 ? -0.323 -27.891 -24.656 1 54.75 2 ASN B N 1
ATOM 1854 C CA . ASN B 1 2 ? 0.843 -27.141 -25.109 1 54.75 2 ASN B CA 1
ATOM 1855 C C . ASN B 1 2 ? 2.109 -27.578 -24.391 1 54.75 2 ASN B C 1
ATOM 1857 O O . ASN B 1 2 ? 2.172 -27.531 -23.156 1 54.75 2 ASN B O 1
ATOM 1861 N N . GLY B 1 3 ? 2.934 -28.359 -25 1 69.94 3 GLY B N 1
ATOM 1862 C CA . GLY B 1 3 ? 4.164 -29 -24.562 1 69.94 3 GLY B CA 1
ATOM 1863 C C . GLY B 1 3 ? 5.039 -28.078 -23.734 1 69.94 3 GLY B C 1
ATOM 1864 O O . GLY B 1 3 ? 5.805 -28.547 -22.875 1 69.94 3 GLY B O 1
ATOM 1865 N N . MET B 1 4 ? 4.785 -26.781 -23.781 1 77.81 4 MET B N 1
ATOM 1866 C CA . MET B 1 4 ? 5.672 -25.828 -23.125 1 77.81 4 MET B CA 1
ATOM 1867 C C . MET B 1 4 ? 5.352 -25.734 -21.641 1 77.81 4 MET B C 1
ATOM 1869 O O . MET B 1 4 ? 6.234 -25.469 -20.812 1 77.81 4 MET B O 1
ATOM 1873 N N . LEU B 1 5 ? 4.156 -26.078 -21.203 1 89.81 5 LEU B N 1
ATOM 1874 C CA . LEU B 1 5 ? 3.73 -25.906 -19.812 1 89.81 5 LEU B CA 1
ATOM 1875 C C . LEU B 1 5 ? 3.75 -27.234 -19.078 1 89.81 5 LEU B C 1
ATOM 1877 O O . LEU B 1 5 ? 3.594 -27.266 -17.859 1 89.81 5 LEU B O 1
ATOM 1881 N N . LYS B 1 6 ? 4.008 -28.281 -19.859 1 88.56 6 LYS B N 1
ATOM 1882 C CA . LYS B 1 6 ? 4.012 -29.594 -19.219 1 88.56 6 LYS B CA 1
ATOM 1883 C C . LYS B 1 6 ? 5.16 -29.719 -18.234 1 88.56 6 LYS B C 1
ATOM 1885 O O . LYS B 1 6 ? 6.273 -29.266 -18.5 1 88.56 6 LYS B O 1
ATOM 1890 N N . ASN B 1 7 ? 4.938 -30.312 -17.047 1 89.56 7 ASN B N 1
ATOM 1891 C CA . ASN B 1 7 ? 5.871 -30.609 -15.969 1 89.56 7 ASN B CA 1
ATOM 1892 C C . ASN B 1 7 ? 6.305 -29.359 -15.227 1 89.56 7 ASN B C 1
ATOM 1894 O O . ASN B 1 7 ? 7.316 -29.359 -14.523 1 89.56 7 ASN B O 1
ATOM 1898 N N . LYS B 1 8 ? 5.629 -28.234 -15.562 1 97.75 8 LYS B N 1
ATOM 1899 C CA . LYS B 1 8 ? 5.879 -27.031 -14.766 1 97.75 8 LYS B CA 1
ATOM 1900 C C . LYS B 1 8 ? 5.07 -27.047 -13.477 1 97.75 8 LYS B C 1
ATOM 1902 O O . LYS B 1 8 ? 4.109 -27.812 -13.352 1 97.75 8 LYS B O 1
ATOM 1907 N N . VAL B 1 9 ? 5.531 -26.297 -12.484 1 98.75 9 VAL B N 1
ATOM 1908 C CA . VAL B 1 9 ? 4.918 -26.281 -11.164 1 98.75 9 VAL B CA 1
ATOM 1909 C C . VAL B 1 9 ? 4.559 -24.844 -10.773 1 98.75 9 VAL B C 1
ATOM 1911 O O . VAL B 1 9 ? 5.367 -23.938 -10.945 1 98.75 9 VAL B O 1
ATOM 1914 N N . ALA B 1 10 ? 3.32 -24.688 -10.266 1 98.88 10 ALA B N 1
ATOM 1915 C CA . ALA B 1 10 ? 2.854 -23.375 -9.805 1 98.88 10 ALA B CA 1
ATOM 1916 C C . ALA B 1 10 ? 2.459 -23.422 -8.328 1 98.88 10 ALA B C 1
ATOM 1918 O O . ALA B 1 10 ? 1.997 -24.453 -7.836 1 98.88 10 ALA B O 1
ATOM 1919 N N . TYR B 1 11 ? 2.688 -22.344 -7.633 1 98.94 11 TYR B N 1
ATOM 1920 C CA . TYR B 1 11 ? 2.146 -22.094 -6.301 1 98.94 11 TYR B CA 1
ATOM 1921 C C . TYR B 1 11 ? 1.188 -20.906 -6.312 1 98.94 11 TYR B C 1
ATOM 1923 O O . TYR B 1 11 ? 1.528 -19.844 -6.809 1 98.94 11 TYR B O 1
ATOM 1931 N N . ILE B 1 12 ? -0.029 -21.109 -5.836 1 98.94 12 ILE B N 1
ATOM 1932 C CA . ILE B 1 12 ? -1.075 -20.094 -5.84 1 98.94 12 ILE B CA 1
ATOM 1933 C C . ILE B 1 12 ? -1.574 -19.859 -4.414 1 98.94 12 ILE B C 1
ATOM 1935 O O . ILE B 1 12 ? -2.043 -20.797 -3.754 1 98.94 12 ILE B O 1
ATOM 1939 N N . THR B 1 13 ? -1.481 -18.609 -3.941 1 98.88 13 THR B N 1
ATOM 1940 C CA . THR B 1 13 ? -2.062 -18.281 -2.643 1 98.88 13 THR B CA 1
ATOM 1941 C C . THR B 1 13 ? -3.549 -17.969 -2.779 1 98.88 13 THR B C 1
ATOM 1943 O O . THR B 1 13 ? -3.98 -17.406 -3.789 1 98.88 13 THR B O 1
ATOM 1946 N N . GLY B 1 14 ? -4.305 -18.328 -1.724 1 97.75 14 GLY B N 1
ATOM 1947 C CA . GLY B 1 14 ? -5.742 -18.109 -1.786 1 97.75 14 GLY B CA 1
ATOM 1948 C C . GLY B 1 14 ? -6.426 -18.938 -2.857 1 97.75 14 GLY B C 1
ATOM 1949 O O . GLY B 1 14 ? -7.23 -18.422 -3.633 1 97.75 14 GLY B O 1
ATOM 1950 N N . GLY B 1 15 ? -6.086 -20.219 -2.971 1 96.94 15 GLY B N 1
ATOM 1951 C CA . GLY B 1 15 ? -6.543 -21.031 -4.09 1 96.94 15 GLY B CA 1
ATOM 1952 C C . GLY B 1 15 ? -7.758 -21.875 -3.756 1 96.94 15 GLY B C 1
ATOM 1953 O O . GLY B 1 15 ? -8.141 -22.75 -4.535 1 96.94 15 GLY B O 1
ATOM 1954 N N . THR B 1 16 ? -8.438 -21.641 -2.561 1 96.06 16 THR B N 1
ATOM 1955 C CA . THR B 1 16 ? -9.5 -22.531 -2.107 1 96.06 16 THR B CA 1
ATOM 1956 C C . THR B 1 16 ? -10.836 -22.156 -2.744 1 96.06 16 THR B C 1
ATOM 1958 O O . THR B 1 16 ? -11.781 -22.953 -2.732 1 96.06 16 THR B O 1
ATOM 1961 N N . LYS B 1 17 ? -10.969 -20.953 -3.236 1 93.56 17 LYS B N 1
ATOM 1962 C CA . LYS B 1 17 ? -12.219 -20.484 -3.844 1 93.56 17 LYS B CA 1
ATOM 1963 C C . LYS B 1 17 ? -11.969 -19.328 -4.793 1 93.56 17 LYS B C 1
ATOM 1965 O O . LYS B 1 17 ? -10.836 -18.859 -4.926 1 93.56 17 LYS B O 1
ATOM 1970 N N . GLY B 1 18 ? -12.992 -19.016 -5.527 1 94.19 18 GLY B N 1
ATOM 1971 C CA . GLY B 1 18 ? -12.977 -17.797 -6.32 1 94.19 18 GLY B CA 1
ATOM 1972 C C . GLY B 1 18 ? -11.914 -17.797 -7.402 1 94.19 18 GLY B C 1
ATOM 1973 O O . GLY B 1 18 ? -11.773 -18.781 -8.141 1 94.19 18 GLY B O 1
ATOM 1974 N N . ILE B 1 19 ? -11.242 -16.688 -7.527 1 94.81 19 ILE B N 1
ATOM 1975 C CA . ILE B 1 19 ? -10.266 -16.469 -8.586 1 94.81 19 ILE B CA 1
ATOM 1976 C C . ILE B 1 19 ? -9.148 -17.5 -8.484 1 94.81 19 ILE B C 1
ATOM 1978 O O . ILE B 1 19 ? -8.797 -18.141 -9.477 1 94.81 19 ILE B O 1
ATOM 1982 N N . GLY B 1 20 ? -8.617 -17.688 -7.254 1 97.44 20 GLY B N 1
ATOM 1983 C CA . GLY B 1 20 ? -7.531 -18.641 -7.051 1 97.44 20 GLY B CA 1
ATOM 1984 C C . GLY B 1 20 ? -7.895 -20.062 -7.441 1 97.44 20 GLY B C 1
ATOM 1985 O O . GLY B 1 20 ? -7.098 -20.766 -8.07 1 97.44 20 GLY B O 1
ATOM 1986 N N . PHE B 1 21 ? -9.07 -20.438 -7.066 1 97.38 21 PHE B N 1
ATOM 1987 C CA . PHE B 1 21 ? -9.555 -21.766 -7.426 1 97.38 21 PHE B CA 1
ATOM 1988 C C . PHE B 1 21 ? -9.664 -21.906 -8.938 1 97.38 21 PHE B C 1
ATOM 1990 O O . PHE B 1 21 ? -9.25 -22.922 -9.508 1 97.38 21 PHE B O 1
ATOM 1997 N N . GLY B 1 22 ? -10.242 -20.906 -9.586 1 96.62 22 GLY B N 1
ATOM 1998 C CA . GLY B 1 22 ? -10.383 -20.922 -11.039 1 96.62 22 GLY B CA 1
ATOM 1999 C C . GLY B 1 22 ? -9.055 -21 -11.766 1 96.62 22 GLY B C 1
ATOM 2000 O O . GLY B 1 22 ? -8.914 -21.75 -12.734 1 96.62 22 GLY B O 1
ATOM 2001 N N . ILE B 1 23 ? -8.07 -20.234 -11.297 1 97.75 23 ILE B N 1
ATOM 2002 C CA . ILE B 1 23 ? -6.742 -20.266 -11.891 1 97.75 23 ILE B CA 1
ATOM 2003 C C . ILE B 1 23 ? -6.137 -21.656 -11.711 1 97.75 23 ILE B C 1
ATOM 2005 O O . ILE B 1 23 ? -5.609 -22.25 -12.664 1 97.75 23 ILE B O 1
ATOM 2009 N N . THR B 1 24 ? -6.238 -22.203 -10.477 1 98.31 24 THR B N 1
ATOM 2010 C CA . THR B 1 24 ? -5.695 -23.531 -10.188 1 98.31 24 THR B CA 1
ATOM 2011 C C . THR B 1 24 ? -6.285 -24.578 -11.133 1 98.31 24 THR B C 1
ATOM 2013 O O . THR B 1 24 ? -5.551 -25.359 -11.734 1 98.31 24 THR B O 1
ATOM 2016 N N . LYS B 1 25 ? -7.57 -24.547 -11.281 1 97.88 25 LYS B N 1
ATOM 2017 C CA . LYS B 1 25 ? -8.273 -25.484 -12.141 1 97.88 25 LYS B CA 1
ATOM 2018 C C . LYS B 1 25 ? -7.734 -25.438 -13.562 1 97.88 25 LYS B C 1
ATOM 2020 O O . LYS B 1 25 ? -7.387 -26.484 -14.133 1 97.88 25 LYS B O 1
ATOM 2025 N N . VAL B 1 26 ? -7.66 -24.25 -14.133 1 97.44 26 VAL B N 1
ATOM 2026 C CA . VAL B 1 26 ? -7.262 -24.094 -15.531 1 97.44 26 VAL B CA 1
ATOM 2027 C C . VAL B 1 26 ? -5.805 -24.516 -15.703 1 97.44 26 VAL B C 1
ATOM 2029 O O . VAL B 1 26 ? -5.449 -25.141 -16.719 1 97.44 26 VAL B O 1
ATOM 2032 N N . LEU B 1 27 ? -4.926 -24.203 -14.719 1 98 27 LEU B N 1
ATOM 2033 C CA . LEU B 1 27 ? -3.527 -24.609 -14.805 1 98 27 LEU B CA 1
ATOM 2034 C C . LEU B 1 27 ? -3.396 -26.125 -14.789 1 98 27 LEU B C 1
ATOM 2036 O O . LEU B 1 27 ? -2.633 -26.688 -15.57 1 98 27 LEU B O 1
ATOM 2040 N N . LEU B 1 28 ? -4.164 -26.797 -13.914 1 97.5 28 LEU B N 1
ATOM 2041 C CA . LEU B 1 28 ? -4.16 -28.266 -13.852 1 97.5 28 LEU B CA 1
ATOM 2042 C C . LEU B 1 28 ? -4.605 -28.859 -15.18 1 97.5 28 LEU B C 1
ATOM 2044 O O . LEU B 1 28 ? -3.988 -29.812 -15.672 1 97.5 28 LEU B O 1
ATOM 2048 N N . GLU B 1 29 ? -5.598 -28.266 -15.734 1 96.31 29 GLU B N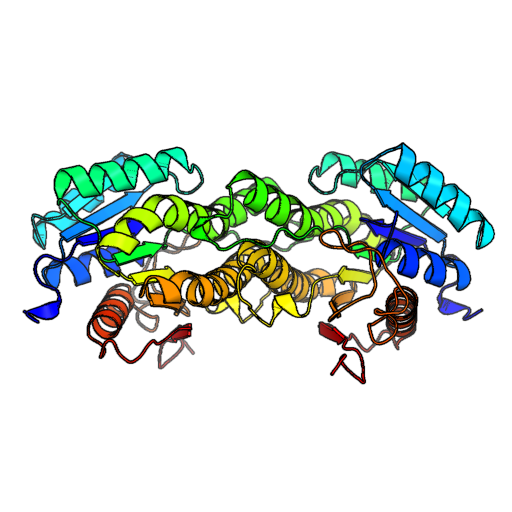 1
ATOM 2049 C CA . GLU B 1 29 ? -6.129 -28.734 -17.016 1 96.31 29 GLU B CA 1
ATOM 2050 C C . GLU B 1 29 ? -5.105 -28.578 -18.125 1 96.31 29 GLU B C 1
ATOM 2052 O O . GLU B 1 29 ? -5.207 -29.234 -19.172 1 96.31 29 GLU B O 1
ATOM 2057 N N . ASN B 1 30 ? -4.133 -27.734 -17.906 1 95.94 30 ASN B N 1
ATOM 2058 C CA . ASN B 1 30 ? -3.105 -27.484 -18.906 1 95.94 30 ASN B CA 1
ATOM 2059 C C . ASN B 1 30 ? -1.805 -28.219 -18.578 1 95.94 30 ASN B C 1
ATOM 2061 O O . ASN B 1 30 ? -0.75 -27.891 -19.125 1 95.94 30 ASN B O 1
ATOM 2065 N N . GLY B 1 31 ? -1.842 -29.125 -17.594 1 96.06 31 GLY B N 1
ATOM 2066 C CA . GLY B 1 31 ? -0.733 -30.031 -17.344 1 96.06 31 GLY B CA 1
ATOM 2067 C C . GLY B 1 31 ? 0.266 -29.469 -16.344 1 96.06 31 GLY B C 1
ATOM 2068 O O . GLY B 1 31 ? 1.359 -30.016 -16.172 1 96.06 31 GLY B O 1
ATOM 2069 N N . ILE B 1 32 ? -0.046 -28.375 -15.719 1 97.94 32 ILE B N 1
ATOM 2070 C CA . ILE B 1 32 ? 0.811 -27.797 -14.688 1 97.94 32 ILE B CA 1
ATOM 2071 C C . ILE B 1 32 ? 0.482 -28.406 -13.336 1 97.94 32 ILE B C 1
ATOM 2073 O O . ILE B 1 32 ? -0.69 -28.609 -13 1 97.94 32 ILE B O 1
ATOM 2077 N N . SER B 1 33 ? 1.51 -28.859 -12.602 1 98.62 33 SER B N 1
ATOM 2078 C CA . SER B 1 33 ? 1.307 -29.219 -11.195 1 98.62 33 SER B CA 1
ATOM 2079 C C . SER B 1 33 ? 1.086 -27.969 -10.336 1 98.62 33 SER B C 1
ATOM 2081 O O . SER B 1 33 ? 1.765 -26.969 -10.508 1 98.62 33 SER B O 1
ATOM 2083 N N . VAL B 1 34 ? 0.099 -28.062 -9.422 1 98.88 34 VAL B N 1
ATOM 2084 C CA . VAL B 1 34 ? -0.252 -26.844 -8.703 1 98.88 34 VAL B CA 1
ATOM 2085 C C . VAL B 1 34 ? -0.312 -27.125 -7.203 1 98.88 34 VAL B C 1
ATOM 2087 O O . VAL B 1 34 ? -1.012 -28.031 -6.766 1 98.88 34 VAL B O 1
ATOM 2090 N N . ALA B 1 35 ? 0.49 -26.422 -6.445 1 98.94 35 ALA B N 1
ATOM 2091 C CA . ALA B 1 35 ? 0.236 -26.219 -5.02 1 98.94 35 ALA B CA 1
ATOM 2092 C C . ALA B 1 35 ? -0.578 -24.953 -4.773 1 98.94 35 ALA B C 1
ATOM 2094 O O . ALA B 1 35 ? -0.337 -23.922 -5.402 1 98.94 35 ALA B O 1
ATOM 2095 N N . PHE B 1 36 ? -1.591 -25.078 -3.934 1 98.88 36 PHE B N 1
ATOM 2096 C CA . PHE B 1 36 ? -2.348 -23.891 -3.547 1 98.88 36 PHE B CA 1
ATOM 2097 C C . PHE B 1 36 ? -2.492 -23.812 -2.031 1 98.88 36 PHE B C 1
ATOM 2099 O O . PHE B 1 36 ? -2.355 -24.812 -1.336 1 98.88 36 PHE B O 1
ATOM 2106 N N . SER B 1 37 ? -2.713 -22.594 -1.539 1 98.75 37 SER B N 1
ATOM 2107 C CA . SER B 1 37 ? -2.834 -22.438 -0.092 1 98.75 37 SER B CA 1
ATOM 2108 C C . SER B 1 37 ? -4.121 -21.719 0.284 1 98.75 37 SER B C 1
ATOM 2110 O O . SER B 1 37 ? -4.746 -21.062 -0.56 1 98.75 37 SER B O 1
ATOM 2112 N N . GLY B 1 38 ? -4.547 -21.906 1.454 1 98.12 38 GLY B N 1
ATOM 2113 C CA . GLY B 1 38 ? -5.613 -21.234 2.178 1 98.12 38 GLY B CA 1
ATOM 2114 C C . GLY B 1 38 ? -5.461 -21.312 3.684 1 98.12 38 GLY B C 1
ATOM 2115 O O . GLY B 1 38 ? -4.648 -22.094 4.188 1 98.12 38 GLY B O 1
ATOM 2116 N N . ARG B 1 39 ? -6.184 -20.609 4.41 1 96.38 39 ARG B N 1
ATOM 2117 C CA . ARG B 1 39 ? -5.969 -20.453 5.848 1 96.38 39 ARG B CA 1
ATOM 2118 C C . ARG B 1 39 ? -6.672 -21.562 6.629 1 96.38 39 ARG B C 1
ATOM 2120 O O . ARG B 1 39 ? -6.207 -21.969 7.695 1 96.38 39 ARG B O 1
ATOM 2127 N N . LYS B 1 40 ? -7.789 -21.953 6.16 1 96.75 40 LYS B N 1
ATOM 2128 C CA . LYS B 1 40 ? -8.602 -22.922 6.898 1 96.75 40 LYS B CA 1
ATOM 2129 C C . LYS B 1 40 ? -8.391 -24.328 6.379 1 96.75 40 LYS B C 1
ATOM 2131 O O . LYS B 1 40 ? -8.625 -24.609 5.203 1 96.75 40 LYS B O 1
ATOM 2136 N N . LYS B 1 41 ? -8.055 -25.188 7.27 1 98.12 41 LYS B N 1
ATOM 2137 C CA . LYS B 1 41 ? -7.727 -26.578 6.918 1 98.12 41 LYS B CA 1
ATOM 2138 C C . LYS B 1 41 ? -8.875 -27.234 6.172 1 98.12 41 LYS B C 1
ATOM 2140 O O . LYS B 1 41 ? -8.672 -27.859 5.125 1 98.12 41 LYS B O 1
ATOM 2145 N N . ASP B 1 42 ? -10.062 -27.062 6.676 1 98.44 42 ASP B N 1
ATOM 2146 C CA . ASP B 1 42 ? -11.219 -27.719 6.066 1 98.44 42 ASP B CA 1
ATOM 2147 C C . ASP B 1 42 ? -11.43 -27.234 4.633 1 98.44 42 ASP B C 1
ATOM 2149 O O . ASP B 1 42 ? -11.75 -28.031 3.746 1 98.44 42 ASP B O 1
ATOM 2153 N N . ASP B 1 43 ? -11.32 -25.938 4.414 1 97.94 43 ASP B N 1
ATOM 2154 C CA . ASP B 1 43 ? -11.484 -25.359 3.078 1 97.94 43 ASP B CA 1
ATOM 2155 C C . ASP B 1 43 ? -10.406 -25.891 2.127 1 97.94 43 ASP B C 1
ATOM 2157 O O . ASP B 1 43 ? -10.688 -26.156 0.958 1 97.94 43 ASP B O 1
ATOM 2161 N N . VAL B 1 44 ? -9.18 -26.031 2.605 1 98.62 44 VAL B N 1
ATOM 2162 C CA . VAL B 1 44 ? -8.055 -26.5 1.806 1 98.62 44 VAL B CA 1
ATOM 2163 C C . VAL B 1 44 ? -8.281 -27.938 1.376 1 98.62 44 VAL B C 1
ATOM 2165 O O . VAL B 1 44 ? -8.133 -28.281 0.199 1 98.62 44 VAL B O 1
ATOM 2168 N N . GLU B 1 45 ? -8.656 -28.766 2.287 1 98.44 45 GLU B N 1
ATOM 2169 C CA . GLU B 1 45 ? -8.883 -30.188 1.995 1 98.44 45 GLU B CA 1
ATOM 2170 C C . GLU B 1 45 ? -10.039 -30.375 1.016 1 98.44 45 GLU B C 1
ATOM 2172 O O . GLU B 1 45 ? -9.953 -31.188 0.093 1 98.44 45 GLU B O 1
ATOM 2177 N N . LYS B 1 46 ? -11.086 -29.625 1.254 1 98.38 46 LYS B N 1
ATOM 2178 C CA . LYS B 1 46 ? -12.242 -29.688 0.358 1 98.38 46 LYS B CA 1
ATOM 2179 C C . LYS B 1 46 ? -11.859 -29.281 -1.06 1 98.38 46 LYS B C 1
ATOM 2181 O O . LYS B 1 46 ? -12.219 -29.953 -2.027 1 98.38 46 LYS B O 1
ATOM 2186 N N . ALA B 1 47 ? -11.164 -28.172 -1.176 1 98.38 47 ALA B N 1
ATOM 2187 C CA . ALA B 1 47 ? -10.734 -27.672 -2.482 1 98.38 47 ALA B CA 1
ATOM 2188 C C . ALA B 1 47 ? -9.797 -28.672 -3.164 1 98.38 47 ALA B C 1
ATOM 2190 O O . ALA B 1 47 ? -9.914 -28.922 -4.367 1 98.38 47 ALA B O 1
ATOM 2191 N N . GLU B 1 48 ? -8.859 -29.219 -2.42 1 98.5 48 GLU B N 1
ATOM 2192 C CA . GLU B 1 48 ? -7.922 -30.188 -2.982 1 98.5 48 GLU B CA 1
ATOM 2193 C C . GLU B 1 48 ? -8.664 -31.391 -3.559 1 98.5 48 GLU B C 1
ATOM 2195 O O . GLU B 1 48 ? -8.352 -31.844 -4.66 1 98.5 48 GLU B O 1
ATOM 2200 N N . GLN B 1 49 ? -9.617 -31.906 -2.824 1 98.38 49 GLN B N 1
ATOM 2201 C CA . GLN B 1 49 ? -10.398 -33.031 -3.285 1 98.38 49 GLN B CA 1
ATOM 2202 C C . GLN B 1 49 ? -11.148 -32.719 -4.57 1 98.38 49 GLN B C 1
ATOM 2204 O O . GLN B 1 49 ? -11.18 -33.5 -5.504 1 98.38 49 GLN B O 1
ATOM 2209 N N . GLU B 1 50 ? -11.766 -31.562 -4.586 1 98.12 50 GLU B N 1
ATOM 2210 C CA . GLU B 1 50 ? -12.492 -31.125 -5.777 1 98.12 50 GLU B CA 1
ATOM 2211 C C . GLU B 1 50 ? -11.562 -31 -6.977 1 98.12 50 GLU B C 1
ATOM 2213 O O . GLU B 1 50 ? -11.922 -31.391 -8.094 1 98.12 50 GLU B O 1
ATOM 2218 N N . LEU B 1 51 ? -10.367 -30.516 -6.773 1 98.19 51 LEU B N 1
ATOM 2219 C CA . LEU B 1 51 ? -9.422 -30.219 -7.84 1 98.19 51 LEU B CA 1
ATOM 2220 C C . LEU B 1 51 ? -8.789 -31.5 -8.367 1 98.19 51 LEU B C 1
ATOM 2222 O O . LEU B 1 51 ? -8.289 -31.531 -9.5 1 98.19 51 LEU B O 1
ATOM 2226 N N . LYS B 1 52 ? -8.797 -32.594 -7.57 1 97.62 52 LYS B N 1
ATOM 2227 C CA . LYS B 1 52 ? -8.219 -33.875 -7.973 1 97.62 52 LYS B CA 1
ATOM 2228 C C . LYS B 1 52 ? -8.969 -34.469 -9.156 1 97.62 52 LYS B C 1
ATOM 2230 O O . LYS B 1 52 ? -8.445 -35.312 -9.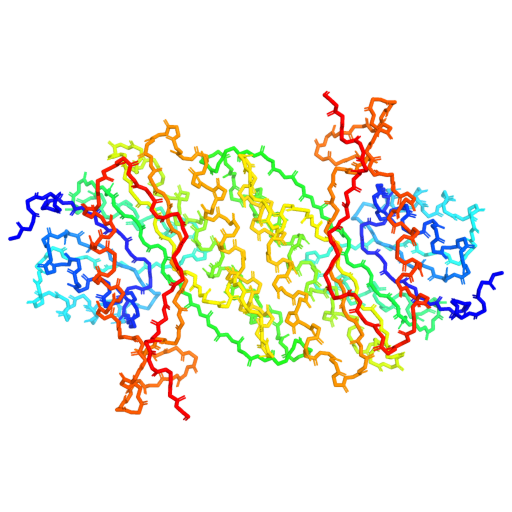867 1 97.62 52 LYS B O 1
ATOM 2235 N N . GLN B 1 53 ? -10.188 -34 -9.367 1 97 53 GLN B N 1
ATOM 2236 C CA . GLN B 1 53 ? -10.953 -34.469 -10.516 1 97 53 GLN B CA 1
ATOM 2237 C C . GLN B 1 53 ? -10.32 -34.031 -11.828 1 97 53 GLN B C 1
ATOM 2239 O O . GLN B 1 53 ? -10.531 -34.625 -12.875 1 97 53 GLN B O 1
ATOM 2244 N N . TYR B 1 54 ? -9.523 -32.938 -11.742 1 95.62 54 TYR B N 1
ATOM 2245 C CA . TYR B 1 54 ? -8.898 -32.406 -12.945 1 95.62 54 TYR B CA 1
ATOM 2246 C C . TYR B 1 54 ? -7.484 -32.938 -13.117 1 95.62 54 TYR B C 1
ATOM 2248 O O . TYR B 1 54 ? -7 -33.062 -14.242 1 95.62 54 TYR B O 1
ATOM 2256 N N . SER B 1 55 ? -6.77 -33.125 -12.016 1 96.19 55 SER B N 1
ATOM 2257 C CA . SER B 1 55 ? -5.422 -33.688 -12.016 1 96.19 55 SER B CA 1
ATOM 2258 C C . SER B 1 55 ? -5.012 -34.156 -10.625 1 96.19 55 SER B C 1
ATOM 2260 O O . SER B 1 55 ? -5.316 -33.5 -9.633 1 96.19 55 SER B O 1
ATOM 2262 N N . GLU B 1 56 ? -4.23 -35.219 -10.555 1 96.56 56 GLU B N 1
ATOM 2263 C CA . GLU B 1 56 ? -3.695 -35.688 -9.281 1 96.56 56 GLU B CA 1
ATOM 2264 C C . GLU B 1 56 ? -2.508 -34.844 -8.828 1 96.56 56 GLU B C 1
ATOM 2266 O O . GLU B 1 56 ? -2.066 -34.969 -7.68 1 96.56 56 GLU B O 1
ATOM 2271 N N . HIS B 1 57 ? -2.043 -34 -9.703 1 97.75 57 HIS B N 1
ATOM 2272 C CA . HIS B 1 57 ? -0.861 -33.188 -9.398 1 97.75 57 HIS B CA 1
ATOM 2273 C C . HIS B 1 57 ? -1.243 -31.875 -8.727 1 97.75 57 HIS B C 1
ATOM 2275 O O . HIS B 1 57 ? -0.821 -30.812 -9.172 1 97.75 57 HIS B O 1
ATOM 2281 N N . VAL B 1 58 ? -2.033 -32.031 -7.711 1 98.69 58 VAL B N 1
ATOM 2282 C CA . VAL B 1 58 ? -2.484 -30.891 -6.93 1 98.69 58 VAL B CA 1
ATOM 2283 C C . VAL B 1 58 ? -2.156 -31.094 -5.457 1 98.69 58 VAL B C 1
ATOM 2285 O O . VAL B 1 58 ? -2.24 -32.219 -4.953 1 98.69 58 VAL B O 1
ATOM 2288 N N . LEU B 1 59 ? -1.688 -30.062 -4.758 1 98.81 59 LEU B N 1
ATOM 2289 C CA . LEU B 1 59 ? -1.344 -30.078 -3.34 1 98.81 59 LEU B CA 1
ATOM 2290 C C . LEU B 1 59 ? -1.96 -28.906 -2.607 1 98.81 59 LEU B C 1
ATOM 2292 O O . LEU B 1 59 ? -1.684 -27.75 -2.941 1 98.81 59 LEU B O 1
ATOM 2296 N N . GLY B 1 60 ? -2.875 -29.234 -1.641 1 98.88 60 GLY B N 1
ATOM 2297 C CA . GLY B 1 60 ? -3.396 -28.203 -0.759 1 98.88 60 GLY B CA 1
ATOM 2298 C C . GLY B 1 60 ? -2.523 -27.953 0.457 1 98.88 60 GLY B C 1
ATOM 2299 O O . GLY B 1 60 ? -2.064 -28.906 1.097 1 98.88 60 GLY B O 1
ATOM 2300 N N . ILE B 1 61 ? -2.24 -26.672 0.809 1 98.88 61 ILE B N 1
ATOM 2301 C CA . ILE B 1 61 ? -1.376 -26.312 1.929 1 98.88 61 ILE B CA 1
ATOM 2302 C C . ILE B 1 61 ? -2.088 -25.297 2.824 1 98.88 61 ILE B C 1
ATOM 2304 O O . ILE B 1 61 ? -2.637 -24.312 2.338 1 98.88 61 ILE B O 1
ATOM 2308 N N . VAL B 1 62 ? -2.152 -25.547 4.113 1 98.69 62 VAL B N 1
ATOM 2309 C CA . VAL B 1 62 ? -2.637 -24.547 5.062 1 98.69 62 VAL B CA 1
ATOM 2310 C C . VAL B 1 62 ? -1.556 -23.5 5.312 1 98.69 62 VAL B C 1
ATOM 2312 O O . VAL B 1 62 ? -0.465 -23.828 5.785 1 98.69 62 VAL B O 1
ATOM 2315 N N . SER B 1 63 ? -1.834 -22.281 4.938 1 98.5 63 SER B N 1
ATOM 2316 C CA . SER B 1 63 ? -0.87 -21.203 5.07 1 98.5 63 SER B CA 1
ATOM 2317 C C . SER B 1 63 ? -1.568 -19.844 5.16 1 98.5 63 SER B C 1
ATOM 2319 O O . SER B 1 63 ? -2.572 -19.609 4.484 1 98.5 63 SER B O 1
ATOM 2321 N N . ASP B 1 64 ? -1.127 -19.047 6.043 1 98.56 64 ASP B N 1
ATOM 2322 C CA . ASP B 1 64 ? -1.51 -17.641 6.145 1 98.56 64 ASP B CA 1
ATOM 2323 C C . ASP B 1 64 ? -0.421 -16.734 5.578 1 98.56 64 ASP B C 1
ATOM 2325 O O . ASP B 1 64 ? 0.677 -16.641 6.133 1 98.56 64 ASP B O 1
ATOM 2329 N N . VAL B 1 65 ? -0.786 -16.031 4.477 1 98.75 65 VAL B N 1
ATOM 2330 C CA . VAL B 1 65 ? 0.217 -15.242 3.768 1 98.75 65 VAL B CA 1
ATOM 2331 C C . VAL B 1 65 ? 0.729 -14.125 4.672 1 98.75 65 VAL B C 1
ATOM 2333 O O . VAL B 1 65 ? 1.753 -13.5 4.379 1 98.75 65 VAL B O 1
ATOM 2336 N N . ARG B 1 66 ? 0.084 -13.844 5.789 1 98.44 66 ARG B N 1
ATOM 2337 C CA . ARG B 1 66 ? 0.513 -12.82 6.738 1 98.44 66 ARG B CA 1
ATOM 2338 C C . ARG B 1 66 ? 1.707 -13.297 7.555 1 98.44 66 ARG B C 1
ATOM 2340 O O . ARG B 1 66 ? 2.309 -12.516 8.297 1 98.44 66 ARG B O 1
ATOM 2347 N N . SER B 1 67 ? 2.068 -14.547 7.441 1 98.69 67 SER B N 1
ATOM 2348 C CA . SER B 1 67 ? 3.223 -15.141 8.102 1 98.69 67 SER B CA 1
ATOM 2349 C C . SER B 1 67 ? 4.281 -15.57 7.09 1 98.69 67 SER B C 1
ATOM 2351 O O . SER B 1 67 ? 4.055 -16.484 6.301 1 98.69 67 SER B O 1
ATOM 2353 N N . LEU B 1 68 ? 5.477 -14.953 7.176 1 98.69 68 LEU B N 1
ATOM 2354 C CA . LEU B 1 68 ? 6.57 -15.305 6.277 1 98.69 68 LEU B CA 1
ATOM 2355 C C . LEU B 1 68 ? 6.996 -16.75 6.48 1 98.69 68 LEU B C 1
ATOM 2357 O O . LEU B 1 68 ? 7.301 -17.453 5.516 1 98.69 68 LEU B O 1
ATOM 2361 N N . ASP B 1 69 ? 6.961 -17.188 7.711 1 98.62 69 ASP B N 1
ATOM 2362 C CA . ASP B 1 69 ? 7.32 -18.562 8.016 1 98.62 69 ASP B CA 1
ATOM 2363 C C . ASP B 1 69 ? 6.348 -19.547 7.359 1 98.62 69 ASP B C 1
ATOM 2365 O O . ASP B 1 69 ? 6.754 -20.609 6.883 1 98.62 69 ASP B O 1
ATOM 2369 N N . ASN B 1 70 ? 5.047 -19.203 7.375 1 98.81 70 ASN B N 1
ATOM 2370 C CA . ASN B 1 70 ? 4.074 -20.031 6.672 1 98.81 70 ASN B CA 1
ATOM 2371 C C . ASN B 1 70 ? 4.391 -20.141 5.184 1 98.81 70 ASN B C 1
ATOM 2373 O O . ASN B 1 70 ? 4.289 -21.203 4.594 1 98.81 70 ASN B O 1
ATOM 2377 N N . GLU B 1 71 ? 4.812 -19.062 4.578 1 98.75 71 GLU B N 1
ATOM 2378 C CA . GLU B 1 71 ? 5.102 -19.047 3.146 1 98.75 71 GLU B CA 1
ATOM 2379 C C . GLU B 1 71 ? 6.363 -19.844 2.83 1 98.75 71 GLU B C 1
ATOM 2381 O O . GLU B 1 71 ? 6.422 -20.562 1.827 1 98.75 71 GLU B O 1
ATOM 2386 N N . TYR B 1 72 ? 7.391 -19.734 3.715 1 98.81 72 TYR B N 1
ATOM 2387 C CA . TYR B 1 72 ? 8.562 -20.594 3.537 1 98.81 72 TYR B CA 1
ATOM 2388 C C . TYR B 1 72 ? 8.172 -22.062 3.58 1 98.81 72 TYR B C 1
ATOM 2390 O O . TYR B 1 72 ? 8.633 -22.859 2.752 1 98.81 72 TYR B O 1
ATOM 2398 N N . SER B 1 73 ? 7.34 -22.391 4.516 1 98.81 73 SER B N 1
ATOM 2399 C CA . SER B 1 73 ? 6.891 -23.781 4.648 1 98.81 73 SER B CA 1
ATOM 2400 C C . SER B 1 73 ? 6.102 -24.219 3.422 1 98.81 73 SER B C 1
ATOM 2402 O O . SER B 1 73 ? 6.258 -25.359 2.955 1 98.81 73 SER B O 1
ATOM 2404 N N . ALA B 1 74 ? 5.25 -23.344 2.936 1 98.88 74 ALA B N 1
ATOM 2405 C CA . ALA B 1 74 ? 4.461 -23.672 1.75 1 98.88 74 ALA B CA 1
ATOM 2406 C C . ALA B 1 74 ? 5.363 -23.969 0.556 1 98.88 74 ALA B C 1
ATOM 2408 O O . ALA B 1 74 ? 5.125 -24.938 -0.184 1 98.88 74 ALA B O 1
ATOM 2409 N N . ILE B 1 75 ? 6.422 -23.172 0.381 1 98.88 75 ILE B N 1
ATOM 2410 C CA . ILE B 1 75 ? 7.355 -23.375 -0.722 1 98.88 75 ILE B CA 1
ATOM 2411 C C . ILE B 1 75 ? 8.109 -24.688 -0.527 1 98.88 75 ILE B C 1
ATOM 2413 O O . ILE B 1 75 ? 8.289 -25.453 -1.476 1 98.88 75 ILE B O 1
ATOM 2417 N N . GLN B 1 76 ? 8.477 -24.906 0.686 1 98.81 76 GLN B N 1
ATOM 2418 C CA . GLN B 1 76 ? 9.18 -26.141 0.983 1 98.81 76 GLN B CA 1
ATOM 2419 C C . GLN B 1 76 ? 8.312 -27.359 0.645 1 98.81 76 GLN B C 1
ATOM 2421 O O . GLN B 1 76 ? 8.789 -28.312 0.032 1 98.81 76 GLN B O 1
ATOM 2426 N N . HIS B 1 77 ? 7.055 -27.375 1.039 1 98.81 77 HIS B N 1
ATOM 2427 C CA . HIS B 1 77 ? 6.141 -28.469 0.734 1 98.81 77 HIS B CA 1
ATOM 2428 C C . HIS B 1 77 ? 5.973 -28.641 -0.772 1 98.81 77 HIS B C 1
ATOM 2430 O O . HIS B 1 77 ? 5.867 -29.766 -1.266 1 98.81 77 HIS B O 1
ATOM 2436 N N . THR B 1 78 ? 5.871 -27.5 -1.479 1 98.88 78 THR B N 1
ATOM 2437 C CA . THR B 1 78 ? 5.746 -27.531 -2.932 1 98.88 78 THR B CA 1
ATOM 2438 C C . THR B 1 78 ? 6.949 -28.219 -3.566 1 98.88 78 THR B C 1
ATOM 2440 O O . THR B 1 78 ? 6.789 -29.094 -4.43 1 98.88 78 THR B O 1
ATOM 2443 N N . ILE B 1 79 ? 8.156 -27.875 -3.086 1 98.81 79 ILE B N 1
ATOM 2444 C CA . ILE B 1 79 ? 9.383 -28.438 -3.625 1 98.81 79 ILE B CA 1
ATOM 2445 C C . ILE B 1 79 ? 9.477 -29.922 -3.271 1 98.81 79 ILE B C 1
ATOM 2447 O O . ILE B 1 79 ? 9.875 -30.734 -4.102 1 98.81 79 ILE B O 1
ATOM 2451 N N . GLU B 1 80 ? 9.148 -30.234 -2.072 1 98.75 80 GLU B N 1
ATOM 2452 C CA . GLU B 1 80 ? 9.188 -31.625 -1.643 1 98.75 80 GLU B CA 1
ATOM 2453 C C . GLU B 1 80 ? 8.266 -32.5 -2.498 1 98.75 80 GLU B C 1
ATOM 2455 O O . GLU B 1 80 ? 8.625 -33.625 -2.85 1 98.75 80 GLU B O 1
ATOM 2460 N N . LYS B 1 81 ? 7.137 -31.969 -2.846 1 98.56 81 LYS B N 1
ATOM 2461 C CA . LYS B 1 81 ? 6.141 -32.75 -3.578 1 98.56 81 LYS B CA 1
ATOM 2462 C C . LYS B 1 81 ? 6.473 -32.812 -5.066 1 98.56 81 LYS B C 1
ATOM 2464 O O . LYS B 1 81 ? 6.367 -33.844 -5.691 1 98.56 81 LYS B O 1
ATOM 2469 N N . PHE B 1 82 ? 6.859 -31.688 -5.637 1 98.44 82 PHE B N 1
ATOM 2470 C CA . PHE B 1 82 ? 6.879 -31.609 -7.094 1 98.44 82 PHE B CA 1
ATOM 2471 C C . PHE B 1 82 ? 8.297 -31.391 -7.605 1 98.44 82 PHE B C 1
ATOM 2473 O O . PHE B 1 82 ? 8.547 -31.469 -8.812 1 98.44 82 PHE B O 1
ATOM 2480 N N . GLY B 1 83 ? 9.273 -30.969 -6.75 1 98.44 83 GLY B N 1
ATOM 2481 C CA . GLY B 1 83 ? 10.695 -30.953 -7.078 1 98.44 83 GLY B CA 1
ATOM 2482 C C . GLY B 1 83 ? 11.156 -29.625 -7.637 1 98.44 83 GLY B C 1
ATOM 2483 O O . GLY B 1 83 ? 12.359 -29.391 -7.809 1 98.44 83 GLY B O 1
ATOM 2484 N N . ARG B 1 84 ? 10.234 -28.781 -7.996 1 98.12 84 ARG B N 1
ATOM 2485 C CA . ARG B 1 84 ? 10.594 -27.484 -8.594 1 98.12 84 ARG B CA 1
ATOM 2486 C C . ARG B 1 84 ? 9.477 -26.469 -8.406 1 98.12 84 ARG B C 1
ATOM 2488 O O . ARG B 1 84 ? 8.391 -26.812 -7.926 1 98.12 84 ARG B O 1
ATOM 2495 N N . LEU B 1 85 ? 9.703 -25.219 -8.75 1 98.81 85 LEU B N 1
ATOM 2496 C CA . LEU B 1 85 ? 8.742 -24.125 -8.758 1 98.81 85 LEU B CA 1
ATOM 2497 C C . LEU B 1 85 ? 9.008 -23.172 -9.922 1 98.81 85 LEU B C 1
ATOM 2499 O O . LEU B 1 85 ? 10.062 -22.531 -9.977 1 98.81 85 LEU B O 1
ATOM 2503 N N . ASP B 1 86 ? 8.039 -23.078 -10.828 1 98.62 86 ASP B N 1
ATOM 2504 C CA . ASP B 1 86 ? 8.211 -22.297 -12.047 1 98.62 86 ASP B CA 1
ATOM 2505 C C . ASP B 1 86 ? 7.398 -21 -11.992 1 98.62 86 ASP B C 1
ATOM 2507 O O . ASP B 1 86 ? 7.828 -19.969 -12.5 1 98.62 86 ASP B O 1
ATOM 2511 N N . PHE B 1 87 ? 6.203 -21.078 -11.422 1 98.69 87 PHE B N 1
ATOM 2512 C CA . PHE B 1 87 ? 5.258 -19.969 -11.422 1 98.69 87 PHE B CA 1
ATOM 2513 C C . PHE B 1 87 ? 4.703 -19.719 -10.023 1 98.69 87 PHE B C 1
ATOM 2515 O O . PHE B 1 87 ? 4.414 -20.672 -9.289 1 98.69 87 PHE B O 1
ATOM 2522 N N . VAL B 1 88 ? 4.645 -18.516 -9.633 1 98.88 88 VAL B N 1
ATOM 2523 C CA . VAL B 1 88 ? 3.988 -18.125 -8.391 1 98.88 88 VAL B CA 1
ATOM 2524 C C . VAL B 1 88 ? 2.895 -17.094 -8.68 1 98.88 88 VAL B C 1
ATOM 2526 O O . VAL B 1 88 ? 3.135 -16.109 -9.375 1 98.88 88 VAL B O 1
ATOM 2529 N N . ILE B 1 89 ? 1.686 -17.375 -8.258 1 98.88 89 ILE B N 1
ATOM 2530 C CA . ILE B 1 89 ? 0.555 -16.469 -8.367 1 98.88 89 ILE B CA 1
ATOM 2531 C C . ILE B 1 89 ? 0.107 -16.031 -6.973 1 98.88 89 ILE B C 1
ATOM 2533 O O . ILE B 1 89 ? -0.521 -16.797 -6.246 1 98.88 89 ILE B O 1
ATOM 2537 N N . ALA B 1 90 ? 0.484 -14.844 -6.605 1 98.81 90 ALA B N 1
ATOM 2538 C CA . ALA B 1 90 ? 0.005 -14.242 -5.363 1 98.81 90 ALA B CA 1
ATOM 2539 C C . ALA B 1 90 ? -1.399 -13.672 -5.539 1 98.81 90 ALA B C 1
ATOM 2541 O O . ALA B 1 90 ? -1.569 -12.578 -6.086 1 98.81 90 ALA B O 1
ATOM 2542 N N . ASN B 1 91 ? -2.363 -14.406 -4.988 1 98.06 91 ASN B N 1
ATOM 2543 C CA . ASN B 1 91 ? -3.768 -14.117 -5.266 1 98.06 91 ASN B CA 1
ATOM 2544 C C . ASN B 1 91 ? -4.555 -13.867 -3.98 1 98.06 91 ASN B C 1
ATOM 2546 O O . ASN B 1 91 ? -5.621 -13.25 -4.008 1 98.06 91 ASN B O 1
ATOM 2550 N N . ALA B 1 92 ? -4.027 -14.375 -2.826 1 97.38 92 ALA B N 1
ATOM 2551 C CA . ALA B 1 92 ? -4.746 -14.227 -1.564 1 97.38 92 ALA B CA 1
ATOM 2552 C C . ALA B 1 92 ? -5.117 -12.766 -1.315 1 97.38 92 ALA B C 1
ATOM 2554 O O . ALA B 1 92 ? -4.309 -11.867 -1.56 1 97.38 92 ALA B O 1
ATOM 2555 N N . GLY B 1 93 ? -6.352 -12.555 -0.907 1 95.75 93 GLY B N 1
ATOM 2556 C CA . GLY B 1 93 ? -6.801 -11.195 -0.631 1 95.75 93 GLY B CA 1
ATOM 2557 C C . GLY B 1 93 ? -8.164 -11.148 0.032 1 95.75 93 GLY B C 1
ATOM 2558 O O . GLY B 1 93 ? -8.898 -12.133 0.028 1 95.75 93 GLY B O 1
ATOM 2559 N N . LEU B 1 94 ? -8.422 -10.07 0.604 1 94.38 94 LEU B N 1
ATOM 2560 C CA . LEU B 1 94 ? -9.742 -9.805 1.17 1 94.38 94 LEU B CA 1
ATOM 2561 C C . LEU B 1 94 ? -10.094 -8.328 1.034 1 94.38 94 LEU B C 1
ATOM 2563 O O . LEU B 1 94 ? -9.234 -7.5 0.719 1 94.38 94 LEU B O 1
ATOM 2567 N N . GLY B 1 95 ? -11.406 -8.07 1.089 1 94.81 95 GLY B N 1
ATOM 2568 C CA . GLY B 1 95 ? -11.914 -6.707 1.005 1 94.81 95 GLY B CA 1
ATOM 2569 C C . GLY B 1 95 ? -12.914 -6.379 2.096 1 94.81 95 GLY B C 1
ATOM 2570 O O . GLY B 1 95 ? -13.852 -7.145 2.342 1 94.81 95 GLY B O 1
ATOM 2571 N N . VAL B 1 96 ? -12.68 -5.348 2.82 1 95.06 96 VAL B N 1
ATOM 2572 C CA . VAL B 1 96 ? -13.617 -4.719 3.74 1 95.06 96 VAL B CA 1
ATOM 2573 C C . VAL B 1 96 ? -13.938 -3.303 3.266 1 95.06 96 VAL B C 1
ATOM 2575 O O . VAL B 1 96 ? -13.031 -2.484 3.082 1 95.06 96 VAL B O 1
ATOM 2578 N N . PHE B 1 97 ? -15.18 -3.023 3.07 1 95.75 97 PHE B N 1
ATOM 2579 C CA . PHE B 1 97 ? -15.578 -1.751 2.479 1 95.75 97 PHE B CA 1
ATOM 2580 C C . PHE B 1 97 ? -16.422 -0.94 3.455 1 95.75 97 PHE B C 1
ATOM 2582 O O . PHE B 1 97 ? -17.547 -1.317 3.768 1 95.75 97 PHE B O 1
ATOM 2589 N N . LYS B 1 98 ? -15.852 0.056 3.945 1 96.5 98 LYS B N 1
ATOM 2590 C CA . LYS B 1 98 ? -16.453 0.992 4.895 1 96.5 98 LYS B CA 1
ATOM 2591 C C . LYS B 1 98 ? -15.922 2.406 4.684 1 96.5 98 LYS B C 1
ATOM 2593 O O . LYS B 1 98 ? -14.766 2.586 4.277 1 96.5 98 LYS B O 1
ATOM 2598 N N . PRO B 1 99 ? -16.859 3.385 4.961 1 96.81 99 PRO B N 1
ATOM 2599 C CA . PRO B 1 99 ? -16.281 4.727 4.996 1 96.81 99 PRO B CA 1
ATOM 2600 C C . PRO B 1 99 ? -15.023 4.809 5.867 1 96.81 99 PRO B C 1
ATOM 2602 O O . PRO B 1 99 ? -14.953 4.148 6.91 1 96.81 99 PRO B O 1
ATOM 2605 N N . VAL B 1 100 ? -14.055 5.641 5.465 1 97.62 100 VAL B N 1
ATOM 2606 C CA . VAL B 1 100 ? -12.734 5.648 6.082 1 97.62 100 VAL B CA 1
ATOM 2607 C C . VAL B 1 100 ? -12.852 5.977 7.566 1 97.62 100 VAL B C 1
ATOM 2609 O O . VAL B 1 100 ? -12.102 5.457 8.391 1 97.62 100 VAL B O 1
ATOM 2612 N N . ASP B 1 101 ? -13.773 6.816 7.902 1 96.56 101 ASP B N 1
ATOM 2613 C CA . ASP B 1 101 ? -13.938 7.207 9.297 1 96.56 101 ASP B CA 1
ATOM 2614 C C . ASP B 1 101 ? -14.586 6.086 10.109 1 96.56 101 ASP B C 1
ATOM 2616 O O . ASP B 1 101 ? -14.547 6.105 11.344 1 96.56 101 ASP B O 1
ATOM 2620 N N . GLU B 1 102 ? -15.141 5.059 9.461 1 97.12 102 GLU B N 1
ATOM 2621 C CA . GLU B 1 102 ? -15.766 3.914 10.117 1 97.12 102 GLU B CA 1
ATOM 2622 C C . GLU B 1 102 ? -14.906 2.66 9.984 1 97.12 102 GLU B C 1
ATOM 2624 O O . GLU B 1 102 ? -15.219 1.621 10.57 1 97.12 102 GLU B O 1
ATOM 2629 N N . LEU B 1 103 ? -13.891 2.752 9.242 1 97.69 103 LEU B N 1
ATOM 2630 C CA . LEU B 1 103 ? -12.992 1.617 9.047 1 97.69 103 LEU B CA 1
ATOM 2631 C C . LEU B 1 103 ? -12.141 1.377 10.289 1 97.69 103 LEU B C 1
ATOM 2633 O O . LEU B 1 103 ? -11.445 2.283 10.75 1 97.69 103 LEU B O 1
ATOM 2637 N N . SER B 1 104 ? -12.164 0.188 10.875 1 97.88 104 SER B N 1
ATOM 2638 C CA . SER B 1 104 ? -11.398 -0.107 12.078 1 97.88 104 SER B CA 1
ATOM 2639 C C . SER B 1 104 ? -9.922 -0.338 11.75 1 97.88 104 SER B C 1
ATOM 2641 O O . SER B 1 104 ? -9.586 -0.703 10.625 1 97.88 104 SER B O 1
ATOM 2643 N N . ALA B 1 105 ? -9.086 -0.136 12.742 1 98.12 105 ALA B N 1
ATOM 2644 C CA . ALA B 1 105 ? -7.668 -0.448 12.594 1 98.12 105 ALA B CA 1
ATOM 2645 C C . ALA B 1 105 ? -7.465 -1.929 12.281 1 98.12 105 ALA B C 1
ATOM 2647 O O . ALA B 1 105 ? -6.574 -2.293 11.516 1 98.12 105 ALA B O 1
ATOM 2648 N N . GLU B 1 106 ? -8.234 -2.713 12.891 1 98.06 106 GLU B N 1
ATOM 2649 C CA . GLU B 1 106 ? -8.148 -4.152 12.648 1 98.06 106 GLU B CA 1
ATOM 2650 C C . GLU B 1 106 ? -8.453 -4.488 11.195 1 98.06 106 GLU B C 1
ATOM 2652 O O . GLU B 1 106 ? -7.703 -5.23 10.555 1 98.06 106 GLU B O 1
ATOM 2657 N N . ASP B 1 107 ? -9.562 -3.955 10.664 1 97.75 107 ASP B N 1
ATOM 2658 C CA . ASP B 1 107 ? -9.93 -4.18 9.273 1 97.75 107 ASP B CA 1
ATOM 2659 C C . ASP B 1 107 ? -8.836 -3.678 8.328 1 97.75 107 ASP B C 1
ATOM 2661 O O . ASP B 1 107 ? -8.5 -4.344 7.344 1 97.75 107 ASP B O 1
ATOM 2665 N N . TRP B 1 108 ? -8.273 -2.523 8.633 1 98.44 108 TRP B N 1
ATOM 2666 C CA . TRP B 1 108 ? -7.18 -1.962 7.852 1 98.44 108 TRP B CA 1
ATOM 2667 C C . TRP B 1 108 ? -5.984 -2.906 7.836 1 98.44 108 TRP B C 1
ATOM 2669 O O . TRP B 1 108 ? -5.473 -3.258 6.77 1 98.44 108 TRP B O 1
ATOM 2679 N N . ASN B 1 109 ? -5.574 -3.264 8.992 1 98.5 109 ASN B N 1
ATOM 2680 C CA . ASN B 1 109 ? -4.379 -4.09 9.117 1 98.5 109 ASN B CA 1
ATOM 2681 C C . ASN B 1 109 ? -4.555 -5.438 8.422 1 98.5 109 ASN B C 1
ATOM 2683 O O . ASN B 1 109 ? -3.625 -5.941 7.785 1 98.5 109 ASN B O 1
ATOM 2687 N N . ASP B 1 110 ? -5.758 -6.031 8.57 1 97.69 110 ASP B N 1
ATOM 2688 C CA . ASP B 1 110 ? -6.031 -7.293 7.895 1 97.69 110 ASP B CA 1
ATOM 2689 C C . ASP B 1 110 ? -5.84 -7.164 6.383 1 97.69 110 ASP B C 1
ATOM 2691 O O . ASP B 1 110 ? -5.25 -8.039 5.75 1 97.69 110 ASP B O 1
ATOM 2695 N N . MET B 1 111 ? -6.305 -6.062 5.809 1 98.12 111 MET B N 1
ATOM 2696 C CA . MET B 1 111 ? -6.203 -5.863 4.367 1 98.12 111 MET B CA 1
ATOM 2697 C C . MET B 1 111 ? -4.758 -5.617 3.951 1 98.12 111 MET B C 1
ATOM 2699 O O . MET B 1 111 ? -4.27 -6.215 2.99 1 98.12 111 MET B O 1
ATOM 2703 N N . ILE B 1 112 ? -4.062 -4.781 4.707 1 98.69 112 ILE B N 1
ATOM 2704 C CA . ILE B 1 112 ? -2.691 -4.445 4.348 1 98.69 112 ILE B CA 1
ATOM 2705 C C . ILE B 1 112 ? -1.8 -5.676 4.5 1 98.69 112 ILE B C 1
ATOM 2707 O O . ILE B 1 112 ? -0.984 -5.973 3.623 1 98.69 112 ILE B O 1
ATOM 2711 N N . GLU B 1 113 ? -1.979 -6.41 5.562 1 98.56 113 GLU B N 1
ATOM 2712 C CA . GLU B 1 113 ? -1.142 -7.574 5.84 1 98.56 113 GLU B CA 1
ATOM 2713 C C . GLU B 1 113 ? -1.396 -8.688 4.828 1 98.56 113 GLU B C 1
ATOM 2715 O O . GLU B 1 113 ? -0.461 -9.367 4.402 1 98.56 113 GLU B O 1
ATOM 2720 N N . THR B 1 114 ? -2.633 -8.883 4.48 1 98.5 114 THR B N 1
ATOM 2721 C CA . THR B 1 114 ? -2.975 -9.977 3.578 1 98.5 114 THR B CA 1
ATOM 2722 C C . THR B 1 114 ? -2.721 -9.578 2.127 1 98.5 114 THR B C 1
ATOM 2724 O O . THR B 1 114 ? -1.969 -10.25 1.417 1 98.5 114 THR B O 1
ATOM 2727 N N . ASN B 1 115 ? -3.279 -8.414 1.697 1 98.56 115 ASN B N 1
ATOM 2728 C CA . ASN B 1 115 ? -3.314 -8.039 0.289 1 98.56 115 ASN B CA 1
ATOM 2729 C C . ASN B 1 115 ? -1.954 -7.535 -0.19 1 98.56 115 ASN B C 1
ATOM 2731 O O . ASN B 1 115 ? -1.629 -7.645 -1.373 1 98.56 115 ASN B O 1
ATOM 2735 N N . LEU B 1 116 ? -1.191 -6.926 0.729 1 98.69 116 LEU B N 1
ATOM 2736 C CA . LEU B 1 116 ? 0.029 -6.246 0.308 1 98.69 116 LEU B CA 1
ATOM 2737 C C . LEU B 1 116 ? 1.262 -6.938 0.879 1 98.69 116 LEU B C 1
ATOM 2739 O O . LEU B 1 116 ? 2.068 -7.496 0.132 1 98.69 116 LEU B O 1
ATOM 2743 N N . THR B 1 117 ? 1.369 -6.98 2.197 1 98.81 117 THR B N 1
ATOM 2744 C CA . THR B 1 117 ? 2.52 -7.637 2.811 1 98.81 117 THR B CA 1
ATOM 2745 C C . THR B 1 117 ? 2.568 -9.109 2.424 1 98.81 117 THR B C 1
ATOM 2747 O O . THR B 1 117 ? 3.648 -9.672 2.229 1 98.81 117 THR B O 1
ATOM 2750 N N . GLY B 1 118 ? 1.396 -9.719 2.324 1 98.81 118 GLY B N 1
ATOM 2751 C CA . GLY B 1 118 ? 1.324 -11.109 1.895 1 98.81 118 GLY B CA 1
ATOM 2752 C C . GLY B 1 118 ? 1.971 -11.352 0.544 1 98.81 118 GLY B C 1
ATOM 2753 O O . GLY B 1 118 ? 2.646 -12.359 0.345 1 98.81 118 GLY B O 1
ATOM 2754 N N . VAL B 1 119 ? 1.802 -10.438 -0.383 1 98.69 119 VAL B N 1
ATOM 2755 C CA . VAL B 1 119 ? 2.367 -10.555 -1.724 1 98.69 119 VAL B CA 1
ATOM 2756 C C . VAL B 1 119 ? 3.891 -10.492 -1.647 1 98.69 119 VAL B C 1
ATOM 2758 O O . VAL B 1 119 ? 4.582 -11.227 -2.357 1 98.69 119 VAL B O 1
ATOM 2761 N N . PHE B 1 120 ? 4.445 -9.609 -0.819 1 98.88 120 PHE B N 1
ATOM 2762 C CA . PHE B 1 120 ? 5.887 -9.523 -0.607 1 98.88 120 PHE B CA 1
ATOM 2763 C C . PHE B 1 120 ? 6.414 -10.797 0.034 1 98.88 120 PHE B C 1
ATOM 2765 O O . PHE B 1 120 ? 7.438 -11.336 -0.393 1 98.88 120 PHE B O 1
ATOM 2772 N N . TYR B 1 121 ? 5.699 -11.312 1.083 1 98.88 121 TYR B N 1
ATOM 2773 C CA . TYR B 1 121 ? 6.129 -12.531 1.772 1 98.88 121 TYR B CA 1
ATOM 2774 C C . TYR B 1 121 ? 6.152 -13.719 0.821 1 98.88 121 TYR B C 1
ATOM 2776 O O . TYR B 1 121 ? 7.066 -14.547 0.872 1 98.88 121 TYR B O 1
ATOM 2784 N N . THR B 1 122 ? 5.137 -13.781 -0.003 1 98.88 122 THR B N 1
ATOM 2785 C CA . THR B 1 122 ? 5.07 -14.859 -0.983 1 98.88 122 THR B CA 1
ATOM 2786 C C . THR B 1 122 ? 6.273 -14.812 -1.919 1 98.88 122 THR B C 1
ATOM 2788 O O . THR B 1 122 ? 6.898 -15.836 -2.189 1 98.88 122 THR B O 1
ATOM 2791 N N . LEU B 1 123 ? 6.633 -13.617 -2.412 1 98.88 123 LEU B N 1
ATOM 2792 C CA . LEU B 1 123 ? 7.801 -13.5 -3.277 1 98.88 123 LEU B CA 1
ATOM 2793 C C . LEU B 1 123 ? 9.078 -13.836 -2.516 1 98.88 123 LEU B C 1
ATOM 2795 O O . LEU B 1 123 ? 9.93 -14.57 -3.018 1 98.88 123 LEU B O 1
ATOM 2799 N N . LYS B 1 124 ? 9.188 -13.258 -1.314 1 98.69 124 LYS B N 1
ATOM 2800 C CA . LYS B 1 124 ? 10.383 -13.477 -0.5 1 98.69 124 LYS B CA 1
ATOM 2801 C C . LYS B 1 124 ? 10.633 -14.961 -0.277 1 98.69 124 LYS B C 1
ATOM 2803 O O . LYS B 1 124 ? 11.766 -15.43 -0.369 1 98.69 124 LYS B O 1
ATOM 2808 N N . ALA B 1 125 ? 9.609 -15.695 -0.027 1 98.81 125 ALA B N 1
ATOM 2809 C CA . ALA B 1 125 ? 9.719 -17.125 0.268 1 98.81 125 ALA B CA 1
ATOM 2810 C C . ALA B 1 125 ? 10.055 -17.922 -0.99 1 98.81 125 ALA B C 1
ATOM 2812 O O . ALA B 1 125 ? 10.672 -18.984 -0.914 1 98.81 125 ALA B O 1
ATOM 2813 N N . SER B 1 126 ? 9.672 -17.391 -2.16 1 98.88 126 SER B N 1
ATOM 2814 C CA . SER B 1 126 ? 9.711 -18.234 -3.357 1 98.88 126 SER B CA 1
ATOM 2815 C C . SER B 1 126 ? 10.844 -17.812 -4.285 1 98.88 126 SER B C 1
ATOM 2817 O O . SER B 1 126 ? 11.195 -18.531 -5.219 1 98.88 126 SER B O 1
ATOM 2819 N N . VAL B 1 127 ? 11.453 -16.641 -4.062 1 98.81 127 VAL B N 1
ATOM 2820 C CA . VAL B 1 127 ? 12.289 -15.977 -5.059 1 98.81 127 VAL B CA 1
ATOM 2821 C C . VAL B 1 127 ? 13.516 -16.828 -5.352 1 98.81 127 VAL B C 1
ATOM 2823 O O . VAL B 1 127 ? 13.977 -16.891 -6.492 1 98.81 127 VAL B O 1
ATOM 2826 N N . GLU B 1 128 ? 14.086 -17.516 -4.375 1 98.69 128 GLU B N 1
ATOM 2827 C CA . GLU B 1 128 ? 15.273 -18.328 -4.621 1 98.69 128 GLU B CA 1
ATOM 2828 C C . GLU B 1 128 ? 14.953 -19.516 -5.523 1 98.69 128 GLU B C 1
ATOM 2830 O O . GLU B 1 128 ? 15.766 -19.891 -6.367 1 98.69 128 GLU B O 1
ATOM 2835 N N . GLU B 1 129 ? 13.781 -20.109 -5.352 1 98.81 129 GLU B N 1
ATOM 2836 C CA . GLU B 1 129 ? 13.375 -21.203 -6.23 1 98.81 129 GLU B CA 1
ATOM 2837 C C . GLU B 1 129 ? 13.062 -20.688 -7.637 1 98.81 129 GLU B C 1
ATOM 2839 O O . GLU B 1 129 ? 13.344 -21.375 -8.625 1 98.81 129 GLU B O 1
ATOM 2844 N N . LEU B 1 130 ? 12.469 -19.516 -7.75 1 98.75 130 LEU B N 1
ATOM 2845 C CA . LEU B 1 130 ? 12.172 -18.922 -9.047 1 98.75 130 LEU B CA 1
ATOM 2846 C C . LEU B 1 130 ? 13.453 -18.609 -9.805 1 98.75 130 LEU B C 1
ATOM 2848 O O . LEU B 1 130 ? 13.484 -18.672 -11.039 1 98.75 130 LEU B O 1
ATOM 2852 N N . LYS B 1 131 ? 14.508 -18.25 -9.062 1 98.62 131 LYS B N 1
ATOM 2853 C CA . LYS B 1 131 ? 15.797 -17.984 -9.703 1 98.62 131 LYS B CA 1
ATOM 2854 C C . LYS B 1 131 ? 16.297 -19.234 -10.43 1 98.62 131 LYS B C 1
ATOM 2856 O O . LYS B 1 131 ? 16.844 -19.141 -11.531 1 98.62 131 LYS B O 1
ATOM 2861 N N . LYS B 1 132 ? 16.062 -20.375 -9.859 1 98.44 132 LYS B N 1
ATOM 2862 C CA . LYS B 1 132 ? 16.562 -21.641 -10.422 1 98.44 132 LYS B CA 1
ATOM 2863 C C . LYS B 1 132 ? 15.859 -21.953 -11.742 1 98.44 132 LYS B C 1
ATOM 2865 O O . LYS B 1 132 ? 16.453 -22.578 -12.625 1 98.44 132 LYS B O 1
ATOM 2870 N N . THR B 1 133 ? 14.641 -21.531 -11.859 1 97.69 133 THR B N 1
ATOM 2871 C CA . THR B 1 133 ? 13.852 -21.922 -13.023 1 97.69 133 THR B CA 1
ATOM 2872 C C . THR B 1 133 ? 13.656 -20.734 -13.969 1 97.69 133 THR B C 1
ATOM 2874 O O . THR B 1 133 ? 13.031 -20.875 -15.016 1 97.69 133 THR B O 1
ATOM 2877 N N . GLU B 1 134 ? 14.18 -19.578 -13.539 1 97.44 134 GLU B N 1
ATOM 2878 C CA . GLU B 1 134 ? 13.891 -18.359 -14.289 1 97.44 134 GLU B CA 1
ATOM 2879 C C . GLU B 1 134 ? 12.391 -18.188 -14.516 1 97.44 134 GLU B C 1
ATOM 2881 O O . GLU B 1 134 ? 11.945 -17.984 -15.648 1 97.44 134 GLU B O 1
ATOM 2886 N N . GLY B 1 135 ? 11.695 -18.281 -13.422 1 97.31 135 GLY B N 1
ATOM 2887 C CA . GLY B 1 135 ? 10.258 -18.453 -13.438 1 97.31 135 GLY B CA 1
ATOM 2888 C C . GLY B 1 135 ? 9.492 -17.141 -13.562 1 97.31 135 GLY B C 1
ATOM 2889 O O . GLY B 1 135 ? 9.992 -16.188 -14.148 1 97.31 135 GLY B O 1
ATOM 2890 N N . TYR B 1 136 ? 8.18 -17.203 -13.219 1 98.25 136 TYR B N 1
ATOM 2891 C CA . TYR B 1 136 ? 7.219 -16.109 -13.398 1 98.25 136 TYR B CA 1
ATOM 2892 C C . TYR B 1 136 ? 6.48 -15.812 -12.102 1 98.25 136 TYR B C 1
ATOM 2894 O O . TYR B 1 136 ? 5.965 -16.719 -11.445 1 98.25 136 TYR B O 1
ATOM 2902 N N . TYR B 1 137 ? 6.559 -14.594 -11.695 1 98.69 137 TYR B N 1
ATOM 2903 C CA . TYR B 1 137 ? 5.824 -14.117 -10.523 1 98.69 137 TYR B CA 1
ATOM 2904 C C . TYR B 1 137 ? 4.656 -13.234 -10.938 1 98.69 137 TYR B C 1
ATOM 2906 O O . TYR B 1 137 ? 4.855 -12.164 -11.523 1 98.69 137 TYR B O 1
ATOM 2914 N N . ILE B 1 138 ? 3.416 -13.641 -10.602 1 98.62 138 ILE B N 1
ATOM 2915 C CA . ILE B 1 138 ? 2.205 -12.914 -10.969 1 98.62 138 ILE B CA 1
ATOM 2916 C C . ILE B 1 138 ? 1.452 -12.5 -9.703 1 98.62 138 ILE B C 1
ATOM 2918 O O . ILE B 1 138 ? 1.292 -13.305 -8.781 1 98.62 138 ILE B O 1
ATOM 2922 N N . THR B 1 139 ? 1.093 -11.234 -9.602 1 98.62 139 THR B N 1
ATOM 2923 C CA . THR B 1 139 ? 0.211 -10.781 -8.539 1 98.62 139 THR B CA 1
ATOM 2924 C C . THR B 1 139 ? -1.178 -10.461 -9.078 1 98.62 139 THR B C 1
ATOM 2926 O O . THR B 1 139 ? -1.312 -9.992 -10.211 1 98.62 139 THR B O 1
ATOM 2929 N N . ILE B 1 140 ? -2.178 -10.773 -8.258 1 96.5 140 ILE B N 1
ATOM 2930 C CA . ILE B 1 140 ? -3.549 -10.398 -8.57 1 96.5 140 ILE B CA 1
ATOM 2931 C C . ILE B 1 140 ? -3.949 -9.172 -7.758 1 96.5 140 ILE B C 1
ATOM 2933 O O . ILE B 1 140 ? -4.168 -9.266 -6.547 1 96.5 140 ILE B O 1
ATOM 2937 N N . SER B 1 141 ? -3.965 -8.047 -8.375 1 95.56 141 SER B N 1
ATOM 2938 C CA . SER B 1 141 ? -4.48 -6.824 -7.773 1 95.56 141 SER B CA 1
ATOM 2939 C C . SER B 1 141 ? -5.965 -6.645 -8.07 1 95.56 141 SER B C 1
ATOM 2941 O O . SER B 1 141 ? -6.777 -7.523 -7.766 1 95.56 141 SER B O 1
ATOM 2943 N N . SER B 1 142 ? -6.363 -5.477 -8.492 1 89.81 142 SER B N 1
ATOM 2944 C CA . SER B 1 142 ? -7.715 -5.074 -8.875 1 89.81 142 SER B CA 1
ATOM 2945 C C . SER B 1 142 ? -7.695 -3.764 -9.656 1 89.81 142 SER B C 1
ATOM 2947 O O . SER B 1 142 ? -6.723 -3.01 -9.602 1 89.81 142 SER B O 1
ATOM 2949 N N . LEU B 1 143 ? -8.742 -3.561 -10.453 1 86.12 143 LEU B N 1
ATOM 2950 C CA . LEU B 1 143 ? -8.906 -2.215 -10.992 1 86.12 143 LEU B CA 1
ATOM 2951 C C . LEU B 1 143 ? -8.891 -1.177 -9.875 1 86.12 143 LEU B C 1
ATOM 2953 O O . LEU B 1 143 ? -8.609 -0.002 -10.117 1 86.12 143 LEU B O 1
ATOM 2957 N N . ALA B 1 144 ? -9.195 -1.608 -8.688 1 88.44 144 ALA B N 1
ATOM 2958 C CA . ALA B 1 144 ? -9.086 -0.776 -7.496 1 88.44 144 ALA B CA 1
ATOM 2959 C C . ALA B 1 144 ? -7.629 -0.415 -7.211 1 88.44 144 ALA B C 1
ATOM 2961 O O . ALA B 1 144 ? -7.348 0.402 -6.332 1 88.44 144 ALA B O 1
ATOM 2962 N N . GLY B 1 145 ? -6.684 -0.948 -7.914 1 91.38 145 GLY B N 1
ATOM 2963 C CA . GLY B 1 145 ? -5.281 -0.573 -7.836 1 91.38 145 GLY B CA 1
ATOM 2964 C C . GLY B 1 145 ? -4.938 0.636 -8.688 1 91.38 145 GLY B C 1
ATOM 2965 O O . GLY B 1 145 ? -3.811 1.134 -8.641 1 91.38 145 GLY B O 1
ATOM 2966 N N . ALA B 1 146 ? -5.906 1.034 -9.414 1 86.12 146 ALA B N 1
ATOM 2967 C CA . ALA B 1 146 ? -5.727 2.205 -10.266 1 86.12 146 ALA B CA 1
ATOM 2968 C C . ALA B 1 146 ? -6.902 3.17 -10.125 1 86.12 146 ALA B C 1
ATOM 2970 O O . ALA B 1 146 ? -6.766 4.367 -10.391 1 86.12 146 ALA B O 1
ATOM 2971 N N . ASN B 1 147 ? -8.023 2.621 -9.766 1 88.12 147 ASN B N 1
ATOM 2972 C CA . ASN B 1 147 ? -9.242 3.404 -9.617 1 88.12 147 ASN B CA 1
ATOM 2973 C C . ASN B 1 147 ? -9.727 3.414 -8.164 1 88.12 147 ASN B C 1
ATOM 2975 O O . ASN B 1 147 ? -10.039 2.361 -7.605 1 88.12 147 ASN B O 1
ATOM 2979 N N . PHE B 1 148 ? -9.836 4.578 -7.695 1 89.38 148 PHE B N 1
ATOM 2980 C CA . PHE B 1 148 ? -10.312 4.695 -6.32 1 89.38 148 PHE B CA 1
ATOM 2981 C C . PHE B 1 148 ? -11.828 4.879 -6.289 1 89.38 148 PHE B C 1
ATOM 2983 O O . PHE B 1 148 ? -12.43 5.293 -7.281 1 89.38 148 PHE B O 1
ATOM 2990 N N . PHE B 1 149 ? -12.461 4.48 -5.102 1 88.62 149 PHE B N 1
ATOM 2991 C CA . PHE B 1 149 ? -13.906 4.586 -5 1 88.62 149 PHE B CA 1
ATOM 2992 C C . PHE B 1 149 ? -14.344 4.738 -3.549 1 88.62 149 PHE B C 1
ATOM 2994 O O . PHE B 1 149 ? -13.547 4.539 -2.633 1 88.62 149 PHE B O 1
ATOM 3001 N N . GLU B 1 150 ? -15.555 5.129 -3.354 1 93.44 150 GLU B N 1
ATOM 3002 C CA . GLU B 1 150 ? -16.156 5.328 -2.035 1 93.44 150 GLU B CA 1
ATOM 3003 C C . GLU B 1 150 ? -16.078 4.055 -1.197 1 93.44 150 GLU B C 1
ATOM 3005 O O . GLU B 1 150 ? -16.328 2.957 -1.705 1 93.44 150 GLU B O 1
ATOM 3010 N N . LYS B 1 151 ? -15.719 4.148 0.131 1 95.31 151 LYS B N 1
ATOM 3011 C CA . LYS B 1 151 ? -15.672 3.066 1.111 1 95.31 151 LYS B CA 1
ATOM 3012 C C . LYS B 1 151 ? -14.516 2.109 0.82 1 95.31 151 LYS B C 1
ATOM 3014 O O . LYS B 1 151 ? -14.43 1.034 1.418 1 95.31 151 LYS B O 1
ATOM 3019 N N . GLY B 1 152 ? -13.602 2.469 -0.12 1 96.19 152 GLY B N 1
ATOM 3020 C CA . GLY B 1 152 ? -12.578 1.545 -0.573 1 96.19 152 GLY B CA 1
ATOM 3021 C C . GLY B 1 152 ? -11.195 1.89 -0.056 1 96.19 152 GLY B C 1
ATOM 3022 O O . GLY B 1 152 ? -10.188 1.428 -0.6 1 96.19 152 GLY B O 1
ATOM 3023 N N . THR B 1 153 ? -11.062 2.721 0.97 1 96.69 153 THR B N 1
ATOM 3024 C CA . THR B 1 153 ? -9.781 3.307 1.345 1 96.69 153 THR B CA 1
ATOM 3025 C C . THR B 1 153 ? -8.75 2.215 1.622 1 96.69 153 THR B C 1
ATOM 3027 O O . THR B 1 153 ? -7.652 2.234 1.061 1 96.69 153 THR B O 1
ATOM 3030 N N . GLY B 1 154 ? -9.125 1.229 2.533 1 97.38 154 GLY B N 1
ATOM 3031 C CA . GLY B 1 154 ? -8.188 0.162 2.842 1 97.38 154 GLY B CA 1
ATOM 3032 C C . GLY B 1 154 ? -7.879 -0.724 1.65 1 97.38 154 GLY B C 1
ATOM 3033 O O . GLY B 1 154 ? -6.719 -1.063 1.408 1 97.38 154 GLY B O 1
ATOM 3034 N N . TYR B 1 155 ? -8.883 -1.083 0.941 1 96.25 155 TYR B N 1
ATOM 3035 C CA . TYR B 1 155 ? -8.727 -1.938 -0.23 1 96.25 155 TYR B CA 1
ATOM 3036 C C . TYR B 1 155 ? -7.93 -1.227 -1.319 1 96.25 155 TYR B C 1
ATOM 3038 O O . TYR B 1 155 ? -6.98 -1.788 -1.871 1 96.25 155 TYR B O 1
ATOM 3046 N N . ASN B 1 156 ? -8.297 0.026 -1.613 1 97.19 156 ASN B N 1
ATOM 3047 C CA . ASN B 1 156 ? -7.555 0.812 -2.594 1 97.19 156 ASN B CA 1
ATOM 3048 C C . ASN B 1 156 ? -6.086 0.948 -2.209 1 97.19 156 ASN B C 1
ATOM 3050 O O . ASN B 1 156 ? -5.199 0.747 -3.043 1 97.19 156 ASN B O 1
ATOM 3054 N N . ALA B 1 157 ? -5.848 1.29 -0.971 1 98.12 157 ALA B N 1
ATOM 3055 C CA . ALA B 1 157 ? -4.469 1.413 -0.502 1 98.12 157 ALA B CA 1
ATOM 3056 C C . ALA B 1 157 ? -3.678 0.136 -0.777 1 98.12 157 ALA B C 1
ATOM 3058 O O . ALA B 1 157 ? -2.57 0.188 -1.315 1 98.12 157 ALA B O 1
ATOM 3059 N N . SER B 1 158 ? -4.25 -1.001 -0.414 1 98 158 SER B N 1
ATOM 3060 C CA . SER B 1 158 ? -3.568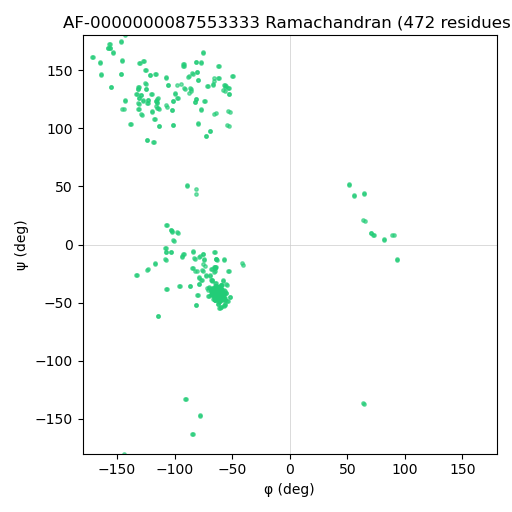 -2.281 -0.559 1 98 158 SER B CA 1
ATOM 3061 C C . SER B 1 158 ? -3.322 -2.615 -2.027 1 98 158 SER B C 1
ATOM 3063 O O . SER B 1 158 ? -2.217 -3.012 -2.402 1 98 158 SER B O 1
ATOM 3065 N N . LYS B 1 159 ? -4.309 -2.408 -2.854 1 97.81 159 LYS B N 1
ATOM 3066 C CA . LYS B 1 159 ? -4.219 -2.85 -4.242 1 97.81 159 LYS B CA 1
ATOM 3067 C C . LYS B 1 159 ? -3.373 -1.888 -5.07 1 97.81 159 LYS B C 1
ATOM 3069 O O . LYS B 1 159 ? -2.676 -2.307 -6 1 97.81 159 LYS B O 1
ATOM 3074 N N . PHE B 1 160 ? -3.406 -0.554 -4.777 1 97.31 160 PHE B N 1
ATOM 3075 C CA . PHE B 1 160 ? -2.42 0.361 -5.34 1 97.31 160 PHE B CA 1
ATOM 3076 C C . PHE B 1 160 ? -1.008 -0.065 -4.957 1 97.31 160 PHE B C 1
ATOM 3078 O O . PHE B 1 160 ? -0.108 -0.074 -5.801 1 97.31 160 PHE B O 1
ATOM 3085 N N . GLY B 1 161 ? -0.882 -0.409 -3.695 1 98.31 161 GLY B N 1
ATOM 3086 C CA . GLY B 1 161 ? 0.412 -0.872 -3.221 1 98.31 161 GLY B CA 1
ATOM 3087 C C . GLY B 1 161 ? 0.925 -2.084 -3.977 1 98.31 161 GLY B C 1
ATOM 3088 O O . GLY B 1 161 ? 2.111 -2.16 -4.305 1 98.31 161 GLY B O 1
ATOM 3089 N N . VAL B 1 162 ? 0.028 -3.016 -4.234 1 98.56 162 VAL B N 1
ATOM 3090 C CA . VAL B 1 162 ? 0.389 -4.223 -4.969 1 98.56 162 VAL B CA 1
ATOM 3091 C C . VAL B 1 162 ? 0.91 -3.848 -6.355 1 98.56 162 VAL B C 1
ATOM 3093 O O . VAL B 1 162 ? 1.891 -4.422 -6.832 1 98.56 162 VAL B O 1
ATOM 3096 N N . VAL B 1 163 ? 0.267 -2.904 -7.008 1 97.5 163 VAL B N 1
ATOM 3097 C CA . VAL B 1 163 ? 0.689 -2.469 -8.336 1 97.5 163 VAL B CA 1
ATOM 3098 C C . VAL B 1 163 ? 2.096 -1.878 -8.258 1 97.5 163 VAL B C 1
ATOM 3100 O O . VAL B 1 163 ? 2.984 -2.281 -9.016 1 97.5 163 VAL B O 1
ATOM 3103 N N . GLY B 1 164 ? 2.34 -0.949 -7.355 1 97.69 164 GLY B N 1
ATOM 3104 C CA . GLY B 1 164 ? 3.656 -0.355 -7.188 1 97.69 164 GLY B CA 1
ATOM 3105 C C . GLY B 1 164 ? 4.73 -1.369 -6.84 1 97.69 164 GLY B C 1
ATOM 3106 O O . GLY B 1 164 ? 5.832 -1.326 -7.387 1 97.69 164 GLY B O 1
ATOM 3107 N N . PHE B 1 165 ? 4.402 -2.334 -5.977 1 98.25 165 PHE B N 1
ATOM 3108 C CA . PHE B 1 165 ? 5.312 -3.398 -5.574 1 98.25 165 PHE B CA 1
ATOM 3109 C C . PHE B 1 165 ? 5.738 -4.23 -6.777 1 98.25 165 PHE B C 1
ATOM 3111 O O . PHE B 1 165 ? 6.934 -4.406 -7.027 1 98.25 165 PHE B O 1
ATOM 3118 N N . THR B 1 166 ? 4.727 -4.715 -7.473 1 98.38 166 THR B N 1
ATOM 3119 C CA . THR B 1 166 ? 4.98 -5.688 -8.523 1 98.38 166 THR B CA 1
ATOM 3120 C C . THR B 1 166 ? 5.793 -5.062 -9.656 1 98.38 166 THR B C 1
ATOM 3122 O O . THR B 1 166 ? 6.715 -5.688 -10.188 1 98.38 166 THR B O 1
ATOM 3125 N N . GLN B 1 167 ? 5.441 -3.873 -10 1 96.44 167 GLN B N 1
ATOM 3126 C CA . GLN B 1 167 ? 6.141 -3.213 -11.094 1 96.44 167 GLN B CA 1
ATOM 3127 C C . GLN B 1 167 ? 7.586 -2.904 -10.727 1 96.44 167 GLN B C 1
ATOM 3129 O O . GLN B 1 167 ? 8.484 -3.033 -11.555 1 96.44 167 GLN B O 1
ATOM 3134 N N . ALA B 1 168 ? 7.855 -2.512 -9.5 1 97.44 168 ALA B N 1
ATOM 3135 C CA . ALA B 1 168 ? 9.227 -2.318 -9.047 1 97.44 168 ALA B CA 1
ATOM 3136 C C . ALA B 1 168 ? 9.977 -3.648 -8.977 1 97.44 168 ALA B C 1
ATOM 3138 O O . ALA B 1 168 ? 11.141 -3.736 -9.359 1 97.44 168 ALA B O 1
ATOM 3139 N N . ALA B 1 169 ? 9.336 -4.684 -8.477 1 97.88 169 ALA B N 1
ATOM 3140 C CA . ALA B 1 169 ? 9.93 -6.012 -8.383 1 97.88 169 ALA B CA 1
ATOM 3141 C C . ALA B 1 169 ? 10.344 -6.531 -9.758 1 97.88 169 ALA B C 1
ATOM 3143 O O . ALA B 1 169 ? 11.359 -7.211 -9.891 1 97.88 169 ALA B O 1
ATOM 3144 N N . MET B 1 170 ? 9.5 -6.254 -10.742 1 96.81 170 MET B N 1
ATOM 3145 C CA . MET B 1 170 ? 9.789 -6.645 -12.125 1 96.81 170 MET B CA 1
ATOM 3146 C C . MET B 1 170 ? 11.18 -6.176 -12.547 1 96.81 170 MET B C 1
ATOM 3148 O O . MET B 1 170 ? 11.945 -6.945 -13.133 1 96.81 170 MET B O 1
ATOM 3152 N N . ILE B 1 171 ? 11.469 -4.906 -12.203 1 96.94 171 ILE B N 1
ATOM 3153 C CA . ILE B 1 171 ? 12.766 -4.336 -12.578 1 96.94 171 ILE B CA 1
ATOM 3154 C C . ILE B 1 171 ? 13.883 -5.066 -11.836 1 96.94 171 ILE B C 1
ATOM 3156 O O . ILE B 1 171 ? 14.867 -5.48 -12.445 1 96.94 171 ILE B O 1
ATOM 3160 N N . ASP B 1 172 ? 13.75 -5.316 -10.578 1 97.56 172 ASP B N 1
ATOM 3161 C CA . ASP B 1 172 ? 14.766 -5.938 -9.727 1 97.56 172 ASP B CA 1
ATOM 3162 C C . ASP B 1 172 ? 15.055 -7.367 -10.18 1 97.56 172 ASP B C 1
ATOM 3164 O O . ASP B 1 172 ? 16.188 -7.84 -10.078 1 97.56 172 ASP B O 1
ATOM 3168 N N . LEU B 1 173 ? 14.031 -8.062 -10.648 1 97.94 173 LEU B N 1
ATOM 3169 C CA . LEU B 1 173 ? 14.148 -9.5 -10.844 1 97.94 173 LEU B CA 1
ATOM 3170 C C . LEU B 1 173 ? 14.594 -9.82 -12.266 1 97.94 173 LEU B C 1
ATOM 3172 O O . LEU B 1 173 ? 14.961 -10.961 -12.57 1 97.94 173 LEU B O 1
ATOM 3176 N N . ARG B 1 174 ? 14.633 -8.828 -13.055 1 95.88 174 ARG B N 1
ATOM 3177 C CA . ARG B 1 174 ? 14.992 -9 -14.461 1 95.88 174 ARG B CA 1
ATOM 3178 C C . ARG B 1 174 ? 16.391 -9.609 -14.602 1 95.88 174 ARG B C 1
ATOM 3180 O O . ARG B 1 174 ? 16.641 -10.383 -15.523 1 95.88 174 ARG B O 1
ATOM 3187 N N . LYS B 1 175 ? 17.219 -9.242 -13.711 1 96.44 175 LYS B N 1
ATOM 3188 C CA . LYS B 1 175 ? 18.609 -9.719 -13.789 1 96.44 175 LYS B CA 1
ATOM 3189 C C . LYS B 1 175 ? 18.672 -11.234 -13.602 1 96.44 175 LYS B C 1
ATOM 3191 O O . LYS B 1 175 ? 19.672 -11.867 -13.969 1 96.44 175 LYS B O 1
ATOM 3196 N N . TYR B 1 176 ? 17.625 -11.805 -13.031 1 97.56 176 TYR B N 1
ATOM 3197 C CA . TYR B 1 176 ? 17.547 -13.25 -12.852 1 97.56 176 TYR B CA 1
ATOM 3198 C C . TYR B 1 176 ? 16.672 -13.891 -13.914 1 97.56 176 TYR B C 1
ATOM 3200 O O . TYR B 1 176 ? 16.344 -15.078 -13.836 1 97.56 176 TYR B O 1
ATOM 3208 N N . ASN B 1 177 ? 16.141 -13.094 -14.898 1 97.19 177 ASN B N 1
ATOM 3209 C CA . ASN B 1 177 ? 15.227 -13.523 -15.945 1 97.19 177 ASN B CA 1
ATOM 3210 C C . ASN B 1 177 ? 13.883 -13.977 -15.375 1 97.19 177 ASN B C 1
ATOM 3212 O O . ASN B 1 177 ? 13.227 -14.844 -15.938 1 97.19 177 ASN B O 1
ATOM 3216 N N . ILE B 1 178 ? 13.625 -13.531 -14.172 1 97.88 178 ILE B N 1
ATOM 3217 C CA . ILE B 1 178 ? 12.297 -13.742 -13.602 1 97.88 178 ILE B CA 1
ATOM 3218 C C . ILE B 1 178 ? 11.336 -12.68 -14.133 1 97.88 178 ILE B C 1
ATOM 3220 O O . ILE B 1 178 ? 11.641 -11.484 -14.094 1 97.88 178 ILE B O 1
ATOM 3224 N N . LYS B 1 179 ? 10.219 -13.141 -14.719 1 97.5 179 LYS B N 1
ATOM 3225 C CA . LYS B 1 179 ? 9.188 -12.227 -15.203 1 97.5 179 LYS B CA 1
ATOM 3226 C C . LYS B 1 179 ? 8.18 -11.906 -14.102 1 97.5 179 LYS B C 1
ATOM 3228 O O . LYS B 1 179 ? 7.922 -12.734 -13.227 1 97.5 179 LYS B O 1
ATOM 3233 N N . SER B 1 180 ? 7.699 -10.688 -14.086 1 97.88 180 SER B N 1
ATOM 3234 C CA . SER B 1 180 ? 6.691 -10.258 -13.125 1 97.88 180 SER B CA 1
ATOM 3235 C C . SER B 1 180 ? 5.555 -9.508 -13.812 1 97.88 180 SER B C 1
ATOM 3237 O O . SER B 1 180 ? 5.793 -8.617 -14.633 1 97.88 180 SER B O 1
ATOM 3239 N N . THR B 1 181 ? 4.309 -9.914 -13.523 1 97.56 181 THR B N 1
ATOM 3240 C CA . THR B 1 181 ? 3.115 -9.281 -14.07 1 97.56 181 THR B CA 1
ATOM 3241 C C . THR B 1 181 ? 2.102 -8.992 -12.969 1 97.56 181 THR B C 1
ATOM 3243 O O . THR B 1 181 ? 1.883 -9.828 -12.086 1 97.56 181 THR B O 1
ATOM 3246 N N . VAL B 1 182 ? 1.564 -7.809 -12.977 1 98.06 182 VAL B N 1
ATOM 3247 C CA . VAL B 1 182 ? 0.399 -7.527 -12.148 1 98.06 182 VAL B CA 1
ATOM 3248 C C . VAL B 1 182 ? -0.866 -7.559 -13 1 98.06 182 VAL B C 1
ATOM 3250 O O . VAL B 1 182 ? -0.935 -6.898 -14.039 1 98.06 182 VAL B O 1
ATOM 3253 N N . ILE B 1 183 ? -1.854 -8.422 -12.625 1 96 183 ILE B N 1
ATOM 3254 C CA . ILE B 1 183 ? -3.164 -8.469 -13.266 1 96 183 ILE B CA 1
ATOM 3255 C C . ILE B 1 183 ? -4.18 -7.703 -12.422 1 96 183 ILE B C 1
ATOM 3257 O O . ILE B 1 183 ? -4.25 -7.891 -11.203 1 96 183 ILE B O 1
ATOM 3261 N N . MET B 1 184 ? -4.906 -6.84 -13 1 96.25 184 MET B N 1
ATOM 3262 C CA . MET B 1 184 ? -5.891 -5.977 -12.352 1 96.25 184 MET B CA 1
ATOM 3263 C C . MET B 1 184 ? -7.289 -6.242 -12.906 1 96.25 184 MET B C 1
ATOM 3265 O O . MET B 1 184 ? -7.754 -5.535 -13.797 1 96.25 184 MET B O 1
ATOM 3269 N N . PRO B 1 185 ? -7.965 -7.184 -12.297 1 93.69 185 PRO B N 1
ATOM 3270 C CA . PRO B 1 185 ? -9.305 -7.508 -12.797 1 93.69 185 PRO B CA 1
ATOM 3271 C C . PRO B 1 185 ? -10.367 -6.527 -12.305 1 93.69 185 PRO B C 1
ATOM 3273 O O . PRO B 1 185 ? -10.281 -6.023 -11.188 1 93.69 185 PRO B O 1
ATOM 3276 N N . GLY B 1 186 ? -11.367 -6.328 -13.148 1 89.69 186 GLY B N 1
ATOM 3277 C CA . GLY B 1 186 ? -12.602 -5.715 -12.695 1 89.69 186 GLY B CA 1
ATOM 3278 C C . GLY B 1 186 ? -13.5 -6.676 -11.938 1 89.69 186 GLY B C 1
ATOM 3279 O O . GLY B 1 186 ? -13.016 -7.559 -11.227 1 89.69 186 GLY B O 1
ATOM 3280 N N . SER B 1 187 ? -14.789 -6.508 -12.055 1 84.56 187 SER B N 1
ATOM 3281 C CA . SER B 1 187 ? -15.75 -7.32 -11.312 1 84.56 187 SER B CA 1
ATOM 3282 C C . SER B 1 187 ? -15.672 -8.789 -11.727 1 84.56 187 SER B C 1
ATOM 3284 O O . SER B 1 187 ? -15.938 -9.125 -12.883 1 84.56 187 SER B O 1
ATOM 3286 N N . VAL B 1 188 ? -15.25 -9.531 -10.828 1 83.31 188 VAL B N 1
ATOM 3287 C CA . VAL B 1 188 ? -15.18 -10.977 -11.047 1 83.31 188 VAL B CA 1
ATOM 3288 C C . VAL B 1 188 ? -16.297 -11.672 -10.273 1 83.31 188 VAL B C 1
ATOM 3290 O O . VAL B 1 188 ? -16.562 -11.328 -9.117 1 83.31 188 VAL B O 1
ATOM 3293 N N . ALA B 1 189 ? -16.938 -12.609 -10.859 1 82.56 189 ALA B N 1
ATOM 3294 C CA . ALA B 1 189 ? -17.984 -13.391 -10.195 1 82.56 189 ALA B CA 1
ATOM 3295 C C . ALA B 1 189 ? -17.375 -14.359 -9.18 1 82.56 189 ALA B C 1
ATOM 3297 O O . ALA B 1 189 ? -16.953 -15.461 -9.539 1 82.56 189 ALA B O 1
ATOM 3298 N N . THR B 1 190 ? -17.281 -13.914 -7.875 1 85 190 THR B N 1
ATOM 3299 C CA . THR B 1 190 ? -16.672 -14.734 -6.836 1 85 190 THR B CA 1
ATOM 3300 C C . THR B 1 190 ? -17.344 -14.5 -5.488 1 85 190 THR B C 1
ATOM 3302 O O . THR B 1 190 ? -18.25 -13.672 -5.383 1 85 190 THR B O 1
ATOM 3305 N N . HIS B 1 191 ? -16.953 -15.25 -4.492 1 78.12 191 HIS B N 1
ATOM 3306 C CA . HIS B 1 191 ? -17.422 -15.102 -3.123 1 78.12 191 HIS B CA 1
ATOM 3307 C C . HIS B 1 191 ? -16.672 -13.992 -2.4 1 78.12 191 HIS B C 1
ATOM 3309 O O . HIS B 1 191 ? -16.172 -14.188 -1.287 1 78.12 191 HIS B O 1
ATOM 3315 N N . PHE B 1 192 ? -16.484 -12.93 -3.039 1 80.12 192 PHE B N 1
ATOM 3316 C CA . PHE B 1 192 ? -15.734 -11.82 -2.455 1 80.12 192 PHE B CA 1
ATOM 3317 C C . PHE B 1 192 ? -16.688 -10.82 -1.8 1 80.12 192 PHE B C 1
ATOM 3319 O O . PHE B 1 192 ? -17.75 -10.523 -2.338 1 80.12 192 PHE B O 1
ATOM 3326 N N . ASN B 1 193 ? -16.266 -10.344 -0.59 1 76.94 193 ASN B N 1
ATOM 3327 C CA . ASN B 1 193 ? -17 -9.32 0.15 1 76.94 193 ASN B CA 1
ATOM 3328 C C . ASN B 1 193 ? -18.438 -9.75 0.394 1 76.94 193 ASN B C 1
ATOM 3330 O O . ASN B 1 193 ? -19.375 -8.984 0.124 1 76.94 193 ASN B O 1
ATOM 3334 N N . GLY B 1 194 ? -18.625 -11.008 0.752 1 73.62 194 GLY B N 1
ATOM 3335 C CA . GLY B 1 194 ? -19.938 -11.508 1.12 1 73.62 194 GLY B CA 1
ATOM 3336 C C . GLY B 1 194 ? -20.797 -11.875 -0.077 1 73.62 194 GLY B C 1
ATOM 3337 O O . GLY B 1 194 ? -21.953 -12.25 0.076 1 73.62 194 GLY B O 1
ATOM 3338 N N . ASN B 1 195 ? -20.234 -11.781 -1.244 1 81.19 195 ASN B N 1
ATOM 3339 C CA . ASN B 1 195 ? -20.984 -12.148 -2.447 1 81.19 195 ASN B CA 1
ATOM 3340 C C . ASN B 1 195 ? -21.016 -13.656 -2.645 1 81.19 195 ASN B C 1
ATOM 3342 O O . ASN B 1 195 ? -20.047 -14.359 -2.357 1 81.19 195 ASN B O 1
ATOM 3346 N N . THR B 1 196 ? -22.172 -14.148 -3.104 1 82.56 196 THR B N 1
ATOM 3347 C CA . THR B 1 196 ? -22.297 -15.516 -3.596 1 82.56 196 THR B CA 1
ATOM 3348 C C . THR B 1 196 ? -22.656 -15.523 -5.082 1 82.56 196 THR B C 1
ATOM 3350 O O . THR B 1 196 ? -23.703 -15.016 -5.48 1 82.56 196 THR B O 1
ATOM 3353 N N . PRO B 1 197 ? -21.766 -16.109 -5.844 1 85.56 197 PRO B N 1
ATOM 3354 C CA . PRO B 1 197 ? -22.016 -16.078 -7.285 1 85.56 197 PRO B CA 1
ATOM 3355 C C . PRO B 1 197 ? -23.375 -16.672 -7.656 1 85.56 197 PRO B C 1
ATOM 3357 O O . PRO B 1 197 ? -23.812 -17.641 -7.047 1 85.56 197 PRO B O 1
ATOM 3360 N N . SER B 1 198 ? -24.062 -15.938 -8.555 1 85.12 198 SER B N 1
ATOM 3361 C CA . SER B 1 198 ? -25.359 -16.328 -9.094 1 85.12 198 SER B CA 1
ATOM 3362 C C . SER B 1 198 ? -25.484 -15.953 -10.562 1 85.12 198 SER B C 1
ATOM 3364 O O . SER B 1 198 ? -24.531 -15.445 -11.164 1 85.12 198 SER B O 1
ATOM 3366 N N . GLU B 1 199 ? -26.609 -16.266 -11.117 1 83.5 199 GLU B N 1
ATOM 3367 C CA . GLU B 1 199 ? -26.859 -15.93 -12.516 1 83.5 199 GLU B CA 1
ATOM 3368 C C . GLU B 1 199 ? -26.734 -14.43 -12.766 1 83.5 199 GLU B C 1
ATOM 3370 O O . GLU B 1 199 ? -26.375 -14.008 -13.867 1 83.5 199 GLU B O 1
ATOM 3375 N N . LYS B 1 200 ? -27.062 -13.695 -11.797 1 81.75 200 LYS B N 1
ATOM 3376 C CA . LYS B 1 200 ? -27 -12.25 -11.93 1 81.75 200 LYS B CA 1
ATOM 3377 C C . LYS B 1 200 ? -25.562 -11.781 -12.164 1 81.75 200 LYS B C 1
ATOM 3379 O O . LYS B 1 200 ? -25.328 -10.648 -12.594 1 81.75 200 LYS B O 1
ATOM 3384 N N . ASP B 1 201 ? -24.547 -12.742 -11.922 1 85.44 201 ASP B N 1
ATOM 3385 C CA . ASP B 1 201 ? -23.141 -12.383 -12.023 1 85.44 201 ASP B CA 1
ATOM 3386 C C . ASP B 1 201 ? -22.531 -12.883 -13.336 1 85.44 201 ASP B C 1
ATOM 3388 O O . ASP B 1 201 ? -21.328 -12.82 -13.531 1 85.44 201 ASP B O 1
ATOM 3392 N N . ASN B 1 202 ? -23.328 -13.305 -14.227 1 85.25 202 ASN B N 1
ATOM 3393 C CA . ASN B 1 202 ? -22.844 -13.938 -15.453 1 85.25 202 ASN B CA 1
ATOM 3394 C C . ASN B 1 202 ? -22.141 -12.93 -16.359 1 85.25 202 ASN B C 1
ATOM 3396 O O . ASN B 1 202 ? -21.312 -13.305 -17.188 1 85.25 202 ASN B O 1
ATOM 3400 N N . TRP B 1 203 ? -22.531 -11.68 -16.234 1 81.38 203 TRP B N 1
ATOM 3401 C CA . TRP B 1 203 ? -21.922 -10.656 -17.078 1 81.38 203 TRP B CA 1
ATOM 3402 C C . TRP B 1 203 ? -20.5 -10.344 -16.609 1 81.38 203 TRP B C 1
ATOM 3404 O O . TRP B 1 203 ? -19.719 -9.758 -17.344 1 81.38 203 TRP B O 1
ATOM 3414 N N . LYS B 1 204 ? -20.172 -10.719 -15.359 1 88.56 204 LYS B N 1
ATOM 3415 C CA . LYS B 1 204 ? -18.859 -10.445 -14.781 1 88.56 204 LYS B CA 1
ATOM 3416 C C . LYS B 1 204 ? -17.797 -11.383 -15.352 1 88.56 204 LYS B C 1
ATOM 3418 O O . LYS B 1 204 ? -18.125 -12.359 -16.031 1 88.56 204 LYS B O 1
ATOM 3423 N N . ILE B 1 205 ? -16.469 -11.039 -15.125 1 86.88 205 ILE B N 1
ATOM 3424 C CA . ILE B 1 205 ? -15.391 -11.977 -15.391 1 86.88 205 ILE B CA 1
ATOM 3425 C C . ILE B 1 205 ? -15.602 -13.25 -14.586 1 86.88 205 ILE B C 1
ATOM 3427 O O . ILE B 1 205 ? -15.961 -13.195 -13.406 1 86.88 205 ILE B O 1
ATOM 3431 N N . GLN B 1 206 ? -15.469 -14.344 -15.234 1 90 206 GLN B N 1
ATOM 3432 C CA . GLN B 1 206 ? -15.562 -15.609 -14.523 1 90 206 GLN B CA 1
ATOM 3433 C C . GLN B 1 206 ? -14.188 -16.094 -14.062 1 90 206 GLN B C 1
ATOM 3435 O O . GLN B 1 206 ? -13.172 -15.742 -14.664 1 90 206 GLN B O 1
ATOM 3440 N N . PRO B 1 207 ? -14.141 -16.891 -12.984 1 89.75 207 PRO B N 1
ATOM 3441 C CA . PRO B 1 207 ? -12.859 -17.391 -12.484 1 89.75 207 PRO B CA 1
ATOM 3442 C C . PRO B 1 207 ? -12.047 -18.109 -13.562 1 89.75 207 PRO B C 1
ATOM 3444 O O . PRO B 1 207 ? -10.82 -17.969 -13.602 1 89.75 207 PRO B O 1
ATOM 3447 N N . GLU B 1 208 ? -12.703 -18.797 -14.461 1 92.12 208 GLU B N 1
ATOM 3448 C CA . GLU B 1 208 ? -12.008 -19.516 -15.523 1 92.12 208 GLU B C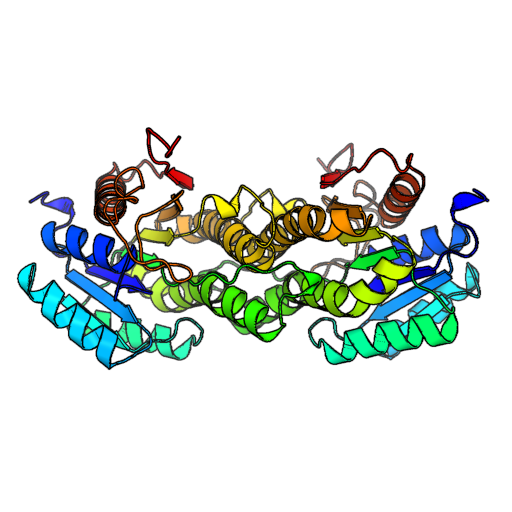A 1
ATOM 3449 C C . GLU B 1 208 ? -11.336 -18.547 -16.5 1 92.12 208 GLU B C 1
ATOM 3451 O O . GLU B 1 208 ? -10.305 -18.859 -17.078 1 92.12 208 GLU B O 1
ATOM 3456 N N . ASP B 1 209 ? -11.953 -17.328 -16.672 1 92.75 209 ASP B N 1
ATOM 3457 C CA . ASP B 1 209 ? -11.352 -16.328 -17.531 1 92.75 209 ASP B CA 1
ATOM 3458 C C . ASP B 1 209 ? -9.984 -15.891 -16.984 1 92.75 209 ASP B C 1
ATOM 3460 O O . ASP B 1 209 ? -9.062 -15.641 -17.766 1 92.75 209 ASP B O 1
ATOM 3464 N N . MET B 1 210 ? -9.898 -15.836 -15.688 1 94.44 210 MET B N 1
ATOM 3465 C CA . MET B 1 210 ? -8.633 -15.477 -15.055 1 94.44 210 MET B CA 1
ATOM 3466 C C . MET B 1 210 ? -7.578 -16.562 -15.312 1 94.44 210 MET B C 1
ATOM 3468 O O . MET B 1 210 ? -6.422 -16.25 -15.594 1 94.44 210 MET B O 1
ATOM 3472 N N . GLY B 1 211 ? -7.984 -17.812 -15.18 1 96.06 211 GLY B N 1
ATOM 3473 C CA . GLY B 1 211 ? -7.078 -18.906 -15.461 1 96.06 211 GLY B CA 1
ATOM 3474 C C . GLY B 1 211 ? -6.578 -18.922 -16.891 1 96.06 211 GLY B C 1
ATOM 3475 O O . GLY B 1 211 ? -5.387 -19.109 -17.141 1 96.06 211 GLY B O 1
ATOM 3476 N N . ASN B 1 212 ? -7.477 -18.672 -17.812 1 94.94 212 ASN B N 1
ATOM 3477 C CA . ASN B 1 212 ? -7.109 -18.625 -19.219 1 94.94 212 ASN B CA 1
ATOM 3478 C C . ASN B 1 212 ? -6.141 -17.484 -19.516 1 94.94 212 ASN B C 1
ATOM 3480 O O . ASN B 1 212 ? -5.207 -17.656 -20.312 1 94.94 212 ASN B O 1
ATOM 3484 N N . LEU B 1 213 ? -6.391 -16.375 -18.922 1 94.56 213 LEU B N 1
ATOM 3485 C CA . LEU B 1 213 ? -5.469 -15.25 -19.094 1 94.56 213 LEU B CA 1
ATOM 3486 C C . LEU B 1 213 ? -4.066 -15.625 -18.625 1 94.56 213 LEU B C 1
ATOM 3488 O O . LEU B 1 213 ? -3.08 -15.328 -19.297 1 94.56 213 LEU B O 1
ATOM 3492 N N . VAL B 1 214 ? -3.971 -16.297 -17.453 1 96.38 214 VAL B N 1
ATOM 3493 C CA . VAL B 1 214 ? -2.684 -16.688 -16.891 1 96.38 214 VAL B CA 1
ATOM 3494 C C . VAL B 1 214 ? -1.982 -17.656 -17.844 1 96.38 214 VAL B C 1
ATOM 3496 O O . VAL B 1 214 ? -0.8 -17.484 -18.156 1 96.38 214 VAL B O 1
ATOM 3499 N N . VAL B 1 215 ? -2.689 -18.609 -18.391 1 96.12 215 VAL B N 1
ATOM 3500 C CA . VAL B 1 215 ? -2.115 -19.578 -19.328 1 96.12 215 VAL B CA 1
ATOM 3501 C C . VAL B 1 215 ? -1.608 -18.844 -20.562 1 96.12 215 VAL B C 1
ATOM 3503 O O . VAL B 1 215 ? -0.512 -19.125 -21.062 1 96.12 215 VAL B O 1
ATOM 3506 N N . ASP B 1 216 ? -2.445 -17.906 -21.094 1 93.19 216 ASP B N 1
ATOM 3507 C CA . ASP B 1 216 ? -2.045 -17.125 -22.266 1 93.19 216 ASP B CA 1
ATOM 3508 C C . ASP B 1 216 ? -0.747 -16.375 -22 1 93.19 216 ASP B C 1
ATOM 3510 O O . ASP B 1 216 ? 0.131 -16.312 -22.859 1 93.19 216 ASP B O 1
ATOM 3514 N N . ILE B 1 217 ? -0.637 -15.797 -20.812 1 94.38 217 ILE B N 1
ATOM 3515 C CA . ILE B 1 217 ? 0.554 -15.055 -20.422 1 94.38 217 ILE B CA 1
ATOM 3516 C C . ILE B 1 217 ? 1.759 -15.992 -20.391 1 94.38 217 ILE B C 1
ATOM 3518 O O . ILE B 1 217 ? 2.826 -15.664 -20.906 1 94.38 217 ILE B O 1
ATOM 3522 N N . LEU B 1 218 ? 1.614 -17.188 -19.828 1 94.31 218 LEU B N 1
ATOM 3523 C CA . LEU B 1 218 ? 2.703 -18.141 -19.641 1 94.31 218 LEU B CA 1
ATOM 3524 C C . LEU B 1 218 ? 3.174 -18.688 -20.984 1 94.31 218 LEU B C 1
ATOM 3526 O O . LEU B 1 218 ? 4.32 -19.125 -21.109 1 94.31 218 LEU B O 1
ATOM 3530 N N . LYS B 1 219 ? 2.312 -18.594 -21.969 1 93.25 219 LYS B N 1
ATOM 3531 C CA . LYS B 1 219 ? 2.623 -19.156 -23.281 1 93.25 219 LYS B CA 1
ATOM 3532 C C . LYS B 1 219 ? 3.252 -18.094 -24.188 1 93.25 219 LYS B C 1
ATOM 3534 O O . LYS B 1 219 ? 3.732 -18.422 -25.281 1 93.25 219 LYS B O 1
ATOM 3539 N N . MET B 1 220 ? 3.229 -16.891 -23.797 1 90.31 220 MET B N 1
ATOM 3540 C CA . MET B 1 220 ? 3.779 -15.828 -24.625 1 90.31 220 MET B CA 1
ATOM 3541 C C . MET B 1 220 ? 5.27 -16.047 -24.875 1 90.31 220 MET B C 1
ATOM 3543 O O . MET B 1 220 ? 5.953 -16.672 -24.062 1 90.31 220 MET B O 1
ATOM 3547 N N . ASN B 1 221 ? 5.746 -15.492 -26.031 1 90 221 ASN B N 1
ATOM 3548 C CA . ASN B 1 221 ? 7.18 -15.5 -26.297 1 90 221 ASN B CA 1
ATOM 3549 C C . ASN B 1 221 ? 7.973 -14.906 -25.141 1 90 221 ASN B C 1
ATOM 3551 O O . ASN B 1 221 ? 7.613 -13.852 -24.609 1 90 221 ASN B O 1
ATOM 3555 N N . PRO B 1 222 ? 8.969 -15.641 -24.719 1 88.75 222 PRO B N 1
ATOM 3556 C CA . PRO B 1 222 ? 9.734 -15.188 -23.562 1 88.75 222 PRO B CA 1
ATOM 3557 C C . PRO B 1 222 ? 10.328 -13.789 -23.766 1 88.75 222 PRO B C 1
ATOM 3559 O O . PRO B 1 222 ? 10.758 -13.156 -22.797 1 88.75 222 PRO B O 1
ATOM 3562 N N . ARG B 1 223 ? 10.32 -13.281 -24.969 1 90 223 ARG B N 1
ATOM 3563 C CA . ARG B 1 223 ? 10.922 -11.977 -25.25 1 90 223 ARG B CA 1
ATOM 3564 C C . ARG B 1 223 ? 9.953 -10.852 -24.906 1 90 223 ARG B C 1
ATOM 3566 O O . ARG B 1 223 ? 10.352 -9.688 -24.812 1 90 223 ARG B O 1
ATOM 3573 N N . VAL B 1 224 ? 8.633 -11.242 -24.641 1 89.19 224 VAL B N 1
ATOM 3574 C CA . VAL B 1 224 ? 7.633 -10.219 -24.344 1 89.19 224 VAL B CA 1
ATOM 3575 C C . VAL B 1 224 ? 7.113 -10.414 -22.922 1 89.19 224 VAL B C 1
ATOM 3577 O O . VAL B 1 224 ? 7.039 -11.539 -22.422 1 89.19 224 VAL B O 1
ATOM 3580 N N . LEU B 1 225 ? 6.781 -9.312 -22.25 1 92.56 225 LEU B N 1
ATOM 3581 C CA . LEU B 1 225 ? 6.305 -9.328 -20.875 1 92.56 225 LEU B CA 1
ATOM 3582 C C . LEU B 1 225 ? 5.148 -8.344 -20.688 1 92.56 225 LEU B C 1
ATOM 3584 O O . LEU B 1 225 ? 5.348 -7.133 -20.703 1 92.56 225 LEU B O 1
ATOM 3588 N N . PRO B 1 226 ? 3.904 -8.875 -20.609 1 93.25 226 PRO B N 1
ATOM 3589 C CA . PRO B 1 226 ? 2.85 -7.988 -20.125 1 93.25 226 PRO B CA 1
ATOM 3590 C C . PRO B 1 226 ? 3 -7.648 -18.641 1 93.25 226 PRO B C 1
ATOM 3592 O O . PRO B 1 226 ? 2.539 -8.406 -17.781 1 93.25 226 PRO B O 1
ATOM 3595 N N . SER B 1 227 ? 3.57 -6.535 -18.344 1 93.56 227 SER B N 1
ATOM 3596 C CA . SER B 1 227 ? 3.973 -6.219 -16.984 1 93.56 227 SER B CA 1
ATOM 3597 C C . SER B 1 227 ? 2.781 -5.758 -16.156 1 93.56 227 SER B C 1
ATOM 3599 O O . SER B 1 227 ? 2.805 -5.844 -14.922 1 93.56 227 SER B O 1
ATOM 3601 N N . LYS B 1 228 ? 1.789 -5.172 -16.766 1 94.62 228 LYS B N 1
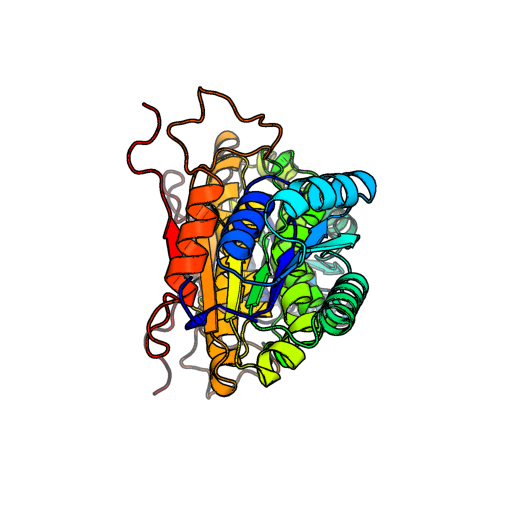ATOM 3602 C CA . LYS B 1 228 ? 0.566 -4.676 -16.125 1 94.62 228 LYS B CA 1
ATOM 3603 C C . LYS B 1 228 ? -0.644 -4.902 -17.031 1 94.62 228 LYS B C 1
ATOM 3605 O O . LYS B 1 228 ? -0.672 -4.434 -18.172 1 94.62 228 LYS B O 1
ATOM 3610 N N . ILE B 1 229 ? -1.717 -5.621 -16.516 1 91.56 229 ILE B N 1
ATOM 3611 C CA . ILE B 1 229 ? -2.873 -5.969 -17.328 1 91.56 229 ILE B CA 1
ATOM 3612 C C . ILE B 1 229 ? -4.156 -5.551 -16.609 1 91.56 229 ILE B C 1
ATOM 3614 O O . ILE B 1 229 ? -4.484 -6.086 -15.555 1 91.56 229 ILE B O 1
ATOM 3618 N N . GLU B 1 230 ? -4.848 -4.59 -17.125 1 92.12 230 GLU B N 1
ATOM 3619 C CA . GLU B 1 230 ? -6.227 -4.336 -16.719 1 92.12 230 GLU B CA 1
ATOM 3620 C C . GLU B 1 230 ? -7.199 -5.258 -17.453 1 92.12 230 GLU B C 1
ATOM 3622 O O . GLU B 1 230 ? -7.207 -5.305 -18.688 1 92.12 230 GLU B O 1
ATOM 3627 N N . PHE B 1 231 ? -7.977 -6.012 -16.734 1 86.19 231 PHE B N 1
ATOM 3628 C CA . PHE B 1 231 ? -8.852 -7.043 -17.266 1 86.19 231 PHE B CA 1
ATOM 3629 C C . PHE B 1 231 ? -10.312 -6.75 -16.922 1 86.19 231 PHE B C 1
ATOM 3631 O O . PHE B 1 231 ? -10.672 -6.691 -15.742 1 86.19 231 PHE B O 1
ATOM 3638 N N . ARG B 1 232 ? -11.148 -6.477 -17.891 1 87.19 232 ARG B N 1
ATOM 3639 C CA . ARG B 1 232 ? -12.523 -6.051 -17.672 1 87.19 232 ARG B CA 1
ATOM 3640 C C . ARG B 1 232 ? -13.508 -6.953 -18.406 1 87.19 232 ARG B C 1
ATOM 3642 O O . ARG B 1 232 ? -13.156 -7.543 -19.438 1 87.19 232 ARG B O 1
ATOM 3649 N N . ALA B 1 233 ? -14.688 -7.051 -17.812 1 83.75 233 ALA B N 1
ATOM 3650 C CA . ALA B 1 233 ? -15.773 -7.652 -18.578 1 83.75 233 ALA B CA 1
ATOM 3651 C C . ALA B 1 233 ? -16.141 -6.777 -19.781 1 83.75 233 ALA B C 1
ATOM 3653 O O . ALA B 1 233 ? -16.156 -5.551 -19.672 1 83.75 233 ALA B O 1
ATOM 3654 N N . THR B 1 234 ? -16.438 -7.383 -20.906 1 78.19 234 THR B N 1
ATOM 3655 C CA . THR B 1 234 ? -16.734 -6.633 -22.125 1 78.19 234 THR B CA 1
ATOM 3656 C C . THR B 1 234 ? -18.031 -5.848 -21.984 1 78.19 234 THR B C 1
ATOM 3658 O O . THR B 1 234 ? -18.141 -4.723 -22.469 1 78.19 234 THR B O 1
ATOM 3661 N N . LYS B 1 235 ? -19.125 -6.414 -21.297 1 72.75 235 LYS B N 1
ATOM 3662 C CA . LYS B 1 235 ? -20.422 -5.75 -21.109 1 72.75 235 LYS B CA 1
ATOM 3663 C C . LYS B 1 235 ? -20.781 -5.656 -19.641 1 72.75 235 LYS B C 1
ATOM 3665 O O . LYS B 1 235 ? -21.391 -6.582 -19.078 1 72.75 235 LYS B O 1
ATOM 3670 N N . PRO B 1 236 ? -20.344 -4.539 -19.062 1 67.56 236 PRO B N 1
ATOM 3671 C CA . PRO B 1 236 ? -20.719 -4.402 -17.656 1 67.56 236 PRO B CA 1
ATOM 3672 C C . PRO B 1 236 ? -22.234 -4.34 -17.469 1 67.56 236 PRO B C 1
ATOM 3674 O O . PRO B 1 236 ? -22.969 -3.955 -18.375 1 67.56 236 PRO B O 1
ATOM 3677 N N . GLY B 1 237 ? -22.703 -4.941 -16.391 1 55.66 237 GLY B N 1
ATOM 3678 C CA . GLY B 1 237 ? -24.125 -4.973 -16.125 1 55.66 237 GLY B CA 1
ATOM 3679 C C . GLY B 1 237 ? -24.781 -3.602 -16.172 1 55.66 237 GLY B C 1
ATOM 3680 O O . GLY B 1 237 ? -24.156 -2.607 -15.773 1 55.66 237 GLY B O 1
ATOM 3681 N N . ILE B 1 238 ? -25.688 -3.256 -17.094 1 50.81 238 ILE B N 1
ATOM 3682 C CA . ILE B 1 238 ? -26.5 -2.047 -17.203 1 50.81 238 ILE B CA 1
ATOM 3683 C C . ILE B 1 238 ? -27.109 -1.7 -15.852 1 50.81 238 ILE B C 1
ATOM 3685 O O . ILE B 1 238 ? -27.594 -2.584 -15.133 1 50.81 238 ILE B O 1
#

Nearest PDB structures (foldseek):
  2jap-assembly1_D  TM=9.380E-01  e=1.020E-22  Streptomyces clavuligerus
  7pcs-assembly1_D  TM=9.185E-01  e=2.815E-18  Thauera aromatica
  3gaf-assembly2_D  TM=8.737E-01  e=1.327E-17  Brucella abortus 2308
  7wbc-assembly1_B  TM=8.692E-01  e=4.697E-17  Rhodococcus ruber
  8hdi-assembly1_C  TM=8.605E-01  e=1.247E-16  Brucella melitensis bv. 1 str. 16M

Solvent-accessible surface area (backbone atoms only — not comparable to full-atom values): 22955 Å² total; per-residue (Å²): 120,67,73,85,41,50,85,35,26,33,40,29,33,35,25,51,46,42,56,28,27,22,28,50,50,45,39,30,67,46,47,23,31,35,31,29,22,21,69,47,61,68,52,22,53,52,35,41,59,61,46,42,79,64,31,78,53,57,42,60,36,73,33,46,53,70,34,53,66,38,30,38,49,50,43,48,53,39,32,73,74,67,70,50,44,32,34,37,38,41,42,40,65,66,61,67,76,37,43,55,91,71,48,48,69,64,61,38,48,52,28,35,34,34,36,28,50,10,44,52,27,47,44,64,42,40,46,72,50,24,51,77,56,38,16,38,42,34,36,55,51,24,41,42,32,78,44,64,44,73,23,26,21,50,39,11,14,18,21,11,13,35,47,26,23,41,54,7,37,27,59,44,31,43,84,50,54,28,45,37,27,32,38,17,40,47,64,56,42,30,66,57,75,85,35,71,69,50,80,89,34,63,53,36,33,45,27,56,56,55,13,50,50,50,52,54,59,74,65,45,59,88,91,60,75,77,46,69,41,80,43,68,42,92,55,68,82,129,118,67,75,86,41,49,86,34,26,33,40,29,32,34,25,50,47,44,56,29,26,23,28,51,51,46,39,29,68,45,47,24,32,35,31,29,21,21,69,47,60,68,52,21,55,53,34,39,59,62,48,41,79,65,31,80,53,58,43,60,37,73,32,46,51,69,33,52,67,38,30,38,49,50,44,50,53,39,32,72,73,69,71,50,44,33,34,37,36,41,43,40,67,68,62,68,75,34,43,54,90,70,48,47,71,66,61,39,48,53,25,35,35,33,38,28,50,10,46,52,28,48,44,63,43,38,46,70,49,23,51,77,55,38,16,38,43,34,37,53,51,25,41,40,32,79,43,64,44,73,22,25,21,51,42,11,16,17,21,10,12,35,47,26,24,42,55,7,36,28,58,46,32,43,86,52,54,28,46,38,26,32,38,17,42,48,64,57,43,29,65,57,76,84,35,70,69,49,80,92,35,64,51,34,33,44,26,56,55,55,13,50,50,51,52,54,59,72,67,45,60,86,90,60,75,75,46,70,41,82,44,68,42,91,56,66,82,128

Sequence (476 aa):
MNGMLKNKVAYITGGTKGIGFGITKVLLENGISVAFSGRKKDDVEKAEQELKQYSEHVLGIVSDVRSLDNEYSAIQHTIEKFGRLDFVIANAGLGVFKPVDELSAEDWNDMIETNLTGVFYTLKASVEELKKTEGYYITISSLAGANFFEKGTGYNASKFGVVGFTQAAMIDLRKYNIKSTVIMPGSVATHFNGNTPSEKDNWKIQPEDMGNLVVDILKMNPRVLPSKIEFRATKPGIMNGMLKNKVAYITGGTKGIGFGITKVLLENGISVAFSGRKKDDVEKAEQELKQYSEHVLGIVSDVRSLDNEYSAIQHTIEKFGRLDFVIANAGLGVFKPVDELSAEDWNDMIETNLTGVFYTLKASVEELKKTEGYYITISSLAGANFFEKGTGYNASKFGVVGFTQAAMIDLRKYNIKSTVIMPGSVATHFNGNTPSEKDNWKIQPEDMGNLVVDILKMNPRVLPSKIEFRATKPGI